Protein AF-A0A972V1N3-F1 (afdb_monomer)

Sequence (424 aa):
MKNNKLYKESIKITNYLSRLLSEEGLKDPLEGRVIKNGYGNSFYALACLLRYKKTKDSIWKIRALKALNAEINIIKNRAHINKDVFRWEFKNYALIQSYLLIKDELDKKTKSALSKTIISWSNLDSYQTNWLAMRALNYKLRYNVFKKILDSWRSGLDLKLTLRKQTKEGFFPDEFASNSFQYHAYILALLFQYYELTGDKKVRNAFLKGVEFIKYFISPDGNFNYYGRGKKQIFGYASSIFALAGAYEITNKIEYAFLAKRVFSYTRKFKGFPIVLGTDESKREGWYAYNNKSDYLGFAAVYYFYAGEILKDVITKEIKIEDYEKNYPSLGLSVRKKEKNFICSSKKGVVYSYPQIKEQEKADTSSLYIGPFYRLILYNMAKVSYRGVSLVYKLLFKPKDFILIWEYYKSKKGYYSKGRLKRN

Foldseek 3Di:
DVQLPLLVLLVVLLVVQLVQQDLLAGAFPVVRGDDLLFQLLLLSLLSLLLVCVVPVPCVSVVSSLSSLVNNLVSLVPCPPPDPLSRQQLSSLVSLLSSCVSCVVPDDPVSNVSSLCSNVPTDANPDLFLLSLLSLLLSLLSNCVVPVDVVSPVSSVVSVVSNLVQQDPQLFGARDQLFRFLLSLLSSLLSLLVVCVSPVDVSSVVSSLSSLSNQLVQQDPQQQRRCDGQQRQFVSSLLSNLLSLLSNCVVPVPLSSPVSSVRNVNNQVVAPDQDRHPPDDVVVVPSHDPSDTSSNSSSNSSNSSSNSSVSCVPPSVPPPDVVVVVVVVVVQQWDWDDDDQWTWIAHPLGDTATDGNPPDDPDDDPPPRDQDVVSVVVVVVSVVVSDPDDDDDPPPDDDPPFWDWDKDWDQDPVGIDIDIDTDTD

Structure (mmCIF, N/CA/C/O backbone):
data_AF-A0A972V1N3-F1
#
_entry.id   AF-A0A972V1N3-F1
#
loop_
_atom_site.group_PDB
_atom_site.id
_atom_site.type_symbol
_atom_site.label_atom_id
_atom_site.label_alt_id
_atom_site.label_comp_id
_atom_site.label_asym_id
_atom_site.label_entity_id
_atom_site.label_seq_id
_atom_site.pdbx_PDB_ins_code
_atom_site.Cartn_x
_atom_site.Cartn_y
_atom_site.Cartn_z
_atom_site.occupancy
_atom_site.B_iso_or_equiv
_atom_site.auth_seq_id
_atom_site.auth_comp_id
_atom_site.auth_asym_id
_atom_site.auth_atom_id
_atom_site.pdbx_PDB_model_num
ATOM 1 N N . MET A 1 1 ? 1.960 -22.677 7.140 1.00 49.53 1 MET A N 1
ATOM 2 C CA . MET A 1 1 ? 2.053 -21.191 7.209 1.00 49.53 1 MET A CA 1
ATOM 3 C C . MET A 1 1 ? 3.398 -20.625 7.684 1.00 49.53 1 MET A C 1
ATOM 5 O O . MET A 1 1 ? 3.694 -19.485 7.343 1.00 49.53 1 MET A O 1
ATOM 9 N N . LYS A 1 2 ? 4.242 -21.368 8.424 1.00 54.69 2 LYS A N 1
ATOM 10 C CA . LYS A 1 2 ? 5.517 -20.868 8.989 1.00 54.69 2 LYS A CA 1
ATOM 11 C C . LYS A 1 2 ? 6.550 -20.333 7.968 1.00 54.69 2 LYS A C 1
ATOM 13 O O . LYS A 1 2 ? 7.566 -19.813 8.411 1.00 54.69 2 LYS A O 1
ATOM 18 N N . ASN A 1 3 ? 6.314 -20.367 6.649 1.00 66.62 3 ASN A N 1
ATOM 19 C CA . ASN A 1 3 ? 7.341 -20.081 5.631 1.00 66.62 3 ASN A CA 1
ATOM 20 C C . ASN A 1 3 ? 7.102 -18.846 4.738 1.00 66.62 3 ASN A C 1
ATOM 22 O O . ASN A 1 3 ? 7.991 -18.504 3.961 1.00 66.62 3 ASN A O 1
ATOM 26 N N . ASN A 1 4 ? 5.987 -18.114 4.865 1.00 86.69 4 ASN A N 1
ATOM 27 C CA . ASN A 1 4 ? 5.781 -16.908 4.051 1.00 86.69 4 ASN A CA 1
ATOM 28 C C . ASN A 1 4 ? 6.652 -15.738 4.550 1.00 86.69 4 ASN A C 1
ATOM 30 O O . ASN A 1 4 ? 6.385 -15.137 5.593 1.00 86.69 4 ASN A O 1
ATOM 34 N N . LYS A 1 5 ? 7.719 -15.424 3.805 1.00 91.19 5 LYS A N 1
ATOM 35 C CA . LYS A 1 5 ? 8.702 -14.401 4.193 1.00 91.19 5 LYS A CA 1
ATOM 36 C C . LYS A 1 5 ? 8.134 -12.972 4.146 1.00 91.19 5 LYS A C 1
ATOM 38 O O . LYS A 1 5 ? 8.521 -12.179 4.998 1.00 91.19 5 LYS A O 1
ATOM 43 N N . LEU A 1 6 ? 7.218 -12.657 3.223 1.00 93.56 6 LEU A N 1
ATOM 44 C CA . LEU A 1 6 ? 6.565 -11.339 3.135 1.00 93.56 6 LEU A CA 1
ATOM 45 C C . LEU A 1 6 ? 5.693 -11.080 4.364 1.00 93.56 6 LEU A C 1
ATOM 47 O O . LEU A 1 6 ? 5.842 -10.062 5.039 1.00 93.56 6 LEU A O 1
ATOM 51 N N . TYR A 1 7 ? 4.862 -12.062 4.717 1.00 92.00 7 TYR A N 1
ATOM 52 C CA . TYR A 1 7 ? 4.011 -11.996 5.902 1.00 92.00 7 TYR A CA 1
ATOM 53 C C . TYR A 1 7 ? 4.826 -11.838 7.197 1.00 92.00 7 TYR A C 1
ATOM 55 O O . TYR A 1 7 ? 4.509 -11.006 8.046 1.00 92.00 7 TYR A O 1
ATOM 63 N N . LYS A 1 8 ? 5.934 -12.582 7.334 1.00 93.69 8 LYS A N 1
ATOM 64 C CA . LYS A 1 8 ? 6.860 -12.418 8.468 1.00 93.69 8 LYS A CA 1
ATOM 65 C C . LYS A 1 8 ? 7.429 -11.005 8.553 1.00 93.69 8 LYS A C 1
ATOM 67 O O . LYS A 1 8 ? 7.581 -10.484 9.653 1.00 93.69 8 LYS A O 1
ATOM 72 N N . GLU A 1 9 ? 7.764 -10.396 7.422 1.00 95.62 9 GLU A N 1
ATOM 73 C CA . GLU A 1 9 ? 8.327 -9.047 7.403 1.00 95.62 9 GLU A CA 1
ATOM 74 C C . GLU A 1 9 ? 7.279 -7.992 7.765 1.00 95.62 9 GLU A C 1
ATOM 76 O O . GLU A 1 9 ? 7.563 -7.122 8.584 1.00 95.62 9 GLU A O 1
ATOM 81 N N . SER A 1 10 ? 6.044 -8.141 7.272 1.00 97.06 10 SER A N 1
ATOM 82 C CA . SER A 1 10 ? 4.896 -7.350 7.733 1.00 97.06 10 SER A CA 1
ATOM 83 C C . SER A 1 10 ? 4.729 -7.432 9.257 1.00 97.06 10 SER A C 1
ATOM 85 O O . SER A 1 10 ? 4.667 -6.405 9.931 1.00 97.06 10 SER A O 1
ATOM 87 N N . ILE A 1 11 ? 4.765 -8.642 9.835 1.00 96.62 11 ILE A N 1
ATOM 88 C CA . ILE A 1 11 ? 4.694 -8.846 11.292 1.00 96.62 11 ILE A CA 1
ATOM 89 C C . ILE A 1 11 ? 5.823 -8.125 12.028 1.00 96.62 11 ILE A C 1
ATOM 91 O O . ILE A 1 11 ? 5.570 -7.488 13.052 1.00 96.62 11 ILE A O 1
ATOM 95 N N . LYS A 1 12 ? 7.065 -8.233 11.546 1.00 97.19 12 LYS A N 1
ATOM 96 C CA . LYS A 1 12 ? 8.207 -7.583 12.198 1.00 97.19 12 LYS A CA 1
ATOM 97 C C . LYS A 1 12 ? 8.063 -6.066 12.201 1.00 97.19 12 LYS A C 1
ATOM 99 O O . LYS A 1 12 ? 8.292 -5.458 13.243 1.00 97.19 12 LYS A O 1
ATOM 104 N N . ILE A 1 13 ? 7.656 -5.475 11.076 1.00 98.06 13 ILE A N 1
ATOM 105 C CA . ILE A 1 13 ? 7.4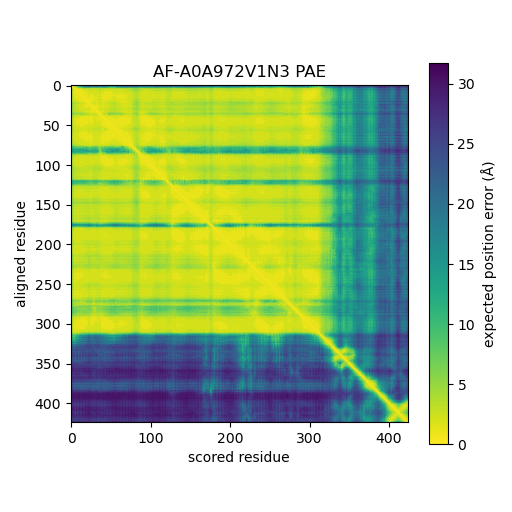30 -4.030 10.980 1.00 98.06 13 ILE A CA 1
ATOM 106 C C . ILE A 1 13 ? 6.303 -3.612 11.931 1.00 98.06 13 ILE A C 1
ATOM 108 O O . ILE A 1 13 ? 6.480 -2.691 12.722 1.00 98.06 13 ILE A O 1
ATOM 112 N N . THR A 1 14 ? 5.177 -4.328 11.936 1.00 98.19 14 THR A N 1
ATOM 113 C CA . THR A 1 14 ? 4.050 -4.032 12.836 1.00 98.19 14 THR A CA 1
ATOM 114 C C . THR A 1 14 ? 4.443 -4.166 14.313 1.00 98.19 14 THR A C 1
ATOM 116 O O . THR A 1 14 ? 4.075 -3.322 15.125 1.00 98.19 14 THR A O 1
ATOM 119 N N . ASN A 1 15 ? 5.239 -5.177 14.681 1.00 98.00 15 ASN A N 1
ATOM 120 C CA . ASN A 1 15 ? 5.782 -5.316 16.039 1.00 98.00 15 ASN A CA 1
ATOM 121 C C . ASN A 1 15 ? 6.704 -4.150 16.413 1.00 98.00 15 ASN A C 1
ATOM 123 O O . ASN A 1 15 ? 6.639 -3.663 17.538 1.00 98.00 15 ASN A O 1
ATOM 127 N N . TYR A 1 16 ? 7.563 -3.720 15.488 1.00 97.94 16 TYR A N 1
ATOM 128 C CA . TYR A 1 16 ? 8.446 -2.577 15.690 1.00 97.94 16 TYR A CA 1
ATOM 129 C C . TYR A 1 16 ? 7.638 -1.297 15.939 1.00 97.94 16 TYR A C 1
ATOM 131 O O . TYR A 1 16 ? 7.826 -0.652 16.967 1.00 97.94 16 TYR A O 1
ATOM 139 N N . LEU A 1 17 ? 6.670 -0.992 15.070 1.00 98.00 17 LEU A N 1
ATOM 140 C CA . LEU A 1 17 ? 5.790 0.172 15.219 1.00 98.00 17 LEU A CA 1
ATOM 141 C C . LEU A 1 17 ? 4.946 0.108 16.496 1.00 98.00 17 LEU A C 1
ATOM 143 O O . LEU A 1 17 ? 4.720 1.129 17.136 1.00 98.00 17 LEU A O 1
ATOM 147 N N . SER A 1 18 ? 4.544 -1.087 16.932 1.00 98.19 18 SER A N 1
ATOM 148 C CA . SER A 1 18 ? 3.794 -1.247 18.179 1.00 98.19 18 SER A CA 1
ATOM 149 C C . SER A 1 18 ? 4.551 -0.776 19.419 1.00 98.19 18 SER A C 1
ATOM 151 O O . SER A 1 18 ? 3.899 -0.431 20.401 1.00 98.19 18 SER A O 1
ATOM 153 N N . ARG A 1 19 ? 5.889 -0.763 19.400 1.00 97.81 19 ARG A N 1
ATOM 154 C CA . ARG A 1 19 ? 6.706 -0.230 20.506 1.00 97.81 19 ARG A CA 1
ATOM 155 C C . ARG A 1 19 ? 6.730 1.300 20.534 1.00 97.81 19 ARG A C 1
ATOM 157 O O . ARG A 1 19 ? 7.146 1.877 21.527 1.00 97.81 19 ARG A O 1
ATOM 164 N N . LEU A 1 20 ? 6.295 1.941 19.449 1.00 97.75 20 LEU A N 1
ATOM 165 C CA . LEU A 1 20 ? 6.279 3.394 19.270 1.00 97.75 20 LEU A CA 1
ATOM 166 C C . LEU A 1 20 ? 4.878 3.999 19.464 1.00 97.75 20 LEU A C 1
ATOM 168 O O . LEU A 1 20 ? 4.706 5.210 19.335 1.00 97.75 20 LEU A O 1
ATOM 172 N N . LEU A 1 21 ? 3.867 3.168 19.733 1.00 98.19 21 LEU A N 1
ATOM 173 C CA . LEU A 1 21 ? 2.488 3.600 19.935 1.00 98.19 21 LEU A CA 1
ATOM 174 C C . LEU A 1 21 ? 2.294 4.164 21.352 1.00 98.19 21 LEU A C 1
ATOM 176 O O . LEU A 1 21 ? 2.342 3.416 22.328 1.00 98.19 21 LEU A O 1
ATOM 180 N N . SER A 1 22 ? 2.001 5.459 21.460 1.00 96.62 22 SER A N 1
ATOM 181 C CA . SER A 1 22 ? 1.569 6.127 22.696 1.00 96.62 22 SER A CA 1
ATOM 182 C C . SER A 1 22 ? 0.066 6.442 22.666 1.00 96.62 22 SER A C 1
ATOM 184 O O . SER A 1 22 ? -0.629 6.092 21.710 1.00 96.62 22 SER A O 1
ATOM 186 N N . GLU A 1 23 ? -0.457 7.090 23.714 1.00 93.81 23 GLU A N 1
ATOM 187 C CA . GLU A 1 23 ? -1.840 7.609 23.736 1.00 93.81 23 GLU A CA 1
ATOM 188 C C . GLU A 1 23 ? -2.097 8.667 22.654 1.00 93.81 23 GLU A C 1
ATOM 190 O O . GLU A 1 23 ? -3.181 8.729 22.079 1.00 93.81 23 GLU A O 1
ATOM 195 N N . GLU A 1 24 ? -1.083 9.469 22.326 1.00 94.94 24 GLU A N 1
ATOM 196 C CA . GLU A 1 24 ? -1.170 10.501 21.285 1.00 94.94 24 GLU A CA 1
ATOM 197 C C . GLU A 1 24 ? -1.120 9.924 19.862 1.00 94.94 24 GLU A C 1
ATOM 199 O O . GLU A 1 24 ? -1.425 10.623 18.894 1.00 94.94 24 GLU A O 1
ATOM 204 N N . GLY A 1 25 ? -0.713 8.660 19.724 1.00 96.50 25 GLY A N 1
ATOM 205 C CA . GLY A 1 25 ? -0.531 7.968 18.455 1.00 96.50 25 GLY A CA 1
ATOM 206 C C . GLY A 1 25 ? 0.873 7.395 18.279 1.00 96.50 25 GLY A C 1
ATOM 207 O O . GLY A 1 25 ? 1.648 7.220 19.215 1.00 96.50 25 GLY A O 1
ATOM 208 N N . LEU A 1 26 ? 1.193 7.046 17.042 1.00 97.19 26 LEU A N 1
ATOM 209 C CA . LEU A 1 26 ? 2.451 6.451 16.634 1.00 97.19 26 LEU A CA 1
ATOM 210 C C . LEU A 1 26 ? 3.532 7.532 16.550 1.00 97.19 26 LEU A C 1
ATOM 212 O O . LEU A 1 26 ? 3.475 8.408 15.682 1.00 97.19 26 LEU A O 1
ATOM 216 N N . LYS A 1 27 ? 4.523 7.466 17.443 1.00 97.81 27 LYS A N 1
ATOM 217 C CA . LYS A 1 27 ? 5.702 8.332 17.375 1.00 97.81 27 LYS A CA 1
ATOM 218 C C . LYS A 1 27 ? 6.584 7.911 16.208 1.00 97.81 27 LYS A C 1
ATOM 220 O O . LYS A 1 27 ? 6.843 6.723 16.003 1.00 97.81 27 LYS A O 1
ATOM 225 N N . ASP A 1 28 ? 7.068 8.885 15.452 1.00 96.56 28 ASP A N 1
ATOM 226 C CA . ASP A 1 28 ? 8.096 8.619 14.463 1.00 96.56 28 ASP A CA 1
ATOM 227 C C . ASP A 1 28 ? 9.447 8.417 15.165 1.00 96.56 28 ASP A C 1
ATOM 229 O O . ASP A 1 28 ? 9.829 9.242 15.998 1.00 96.56 28 ASP A O 1
ATOM 233 N N . PRO A 1 29 ? 10.175 7.328 14.866 1.00 93.50 29 PRO A N 1
ATOM 234 C CA . PRO A 1 29 ? 11.404 6.996 15.578 1.00 93.50 29 PRO A CA 1
ATOM 235 C C . PRO A 1 29 ? 12.557 7.970 15.309 1.00 93.50 29 PRO A C 1
ATOM 237 O O . PRO A 1 29 ? 13.495 7.988 16.098 1.00 93.50 29 PRO A O 1
ATOM 240 N N . LEU A 1 30 ? 12.521 8.750 14.222 1.00 91.94 30 LEU A N 1
ATOM 241 C CA . LEU A 1 30 ? 13.560 9.744 13.930 1.00 91.94 30 LEU A CA 1
ATOM 242 C C . LEU A 1 30 ? 13.173 11.151 14.380 1.00 91.94 30 LEU A C 1
ATOM 244 O O . LEU A 1 30 ? 14.047 11.978 14.612 1.00 91.94 30 LEU A O 1
ATOM 248 N N . GLU A 1 31 ? 11.877 11.434 14.488 1.00 93.25 31 GLU A N 1
ATOM 249 C CA . GLU A 1 31 ? 11.381 12.746 14.921 1.00 93.25 31 GLU A CA 1
ATOM 250 C C . GLU A 1 31 ? 11.069 12.793 16.424 1.00 93.25 31 GLU A C 1
ATOM 252 O O . GLU A 1 31 ? 10.834 13.868 16.967 1.00 93.25 31 GLU A O 1
ATOM 257 N N . GLY A 1 32 ? 10.980 11.640 17.099 1.00 95.62 32 GLY A N 1
ATOM 258 C CA . GLY A 1 32 ? 10.673 11.542 18.533 1.00 95.62 32 GLY A CA 1
ATOM 259 C C . GLY A 1 32 ? 9.242 11.944 18.920 1.00 95.62 32 GLY A C 1
ATOM 260 O O . GLY A 1 32 ? 8.890 11.938 20.100 1.00 95.62 32 GLY A O 1
ATOM 261 N N . ARG A 1 33 ? 8.389 12.270 17.942 1.00 96.12 33 ARG A N 1
ATOM 262 C CA . ARG A 1 33 ? 7.039 12.824 18.133 1.00 96.12 33 ARG A CA 1
ATOM 263 C C . ARG A 1 33 ? 6.027 12.203 17.176 1.00 96.12 33 ARG A C 1
ATOM 265 O O . ARG A 1 33 ? 6.392 11.586 16.177 1.00 96.12 33 ARG A O 1
ATOM 272 N N . VAL A 1 34 ? 4.741 12.394 17.461 1.00 95.31 34 VAL A N 1
ATOM 273 C CA . VAL A 1 34 ? 3.656 11.981 16.558 1.00 95.31 34 VAL A CA 1
ATOM 274 C C . VAL A 1 34 ? 3.554 12.952 15.382 1.00 95.31 34 VAL A C 1
ATOM 276 O O . VAL A 1 34 ? 3.416 14.165 15.563 1.00 95.31 34 VAL A O 1
ATOM 279 N N . ILE A 1 35 ? 3.574 12.420 14.160 1.00 92.56 35 ILE A N 1
ATOM 280 C CA . ILE A 1 35 ? 3.469 13.219 12.935 1.00 92.56 35 ILE A CA 1
ATOM 281 C C . ILE A 1 35 ? 2.001 13.392 12.547 1.00 92.56 35 ILE A C 1
ATOM 283 O O . ILE A 1 35 ? 1.410 12.577 11.843 1.00 92.56 35 ILE A O 1
ATOM 287 N N . LYS A 1 36 ? 1.392 14.481 13.030 1.00 90.44 36 LYS A N 1
ATOM 288 C CA . LYS A 1 36 ? -0.056 14.745 12.916 1.00 90.44 36 LYS A CA 1
ATOM 289 C C . LYS A 1 36 ? -0.557 14.820 11.459 1.00 90.44 36 LYS A C 1
ATOM 291 O O . LYS A 1 36 ? -1.666 14.389 11.147 1.00 90.44 36 LYS A O 1
ATOM 296 N N . ASN A 1 37 ? 0.255 15.327 10.536 1.00 86.69 37 ASN A N 1
ATOM 297 C CA . ASN A 1 37 ? -0.071 15.415 9.106 1.00 86.69 37 ASN A CA 1
ATOM 298 C C . ASN A 1 37 ? 0.286 14.150 8.293 1.00 86.69 37 ASN A C 1
ATOM 300 O O . ASN A 1 37 ? -0.115 14.055 7.129 1.00 86.69 37 ASN A O 1
ATOM 304 N N . GLY A 1 38 ? 1.000 13.191 8.892 1.00 92.88 38 GLY A N 1
ATOM 305 C CA . GLY A 1 38 ? 1.392 11.916 8.283 1.00 92.88 38 GLY A CA 1
ATOM 306 C C . GLY A 1 38 ? 0.267 10.881 8.288 1.00 92.88 38 GLY A C 1
ATOM 307 O O . GLY A 1 38 ? -0.823 11.131 8.787 1.00 92.88 38 GLY A O 1
ATOM 308 N N . TYR A 1 39 ? 0.500 9.698 7.737 1.00 96.12 39 TYR A N 1
ATOM 309 C CA . TYR A 1 39 ? -0.491 8.613 7.634 1.00 96.12 39 TYR A CA 1
ATOM 310 C C . TYR A 1 39 ? -0.112 7.355 8.434 1.00 96.12 39 TYR A C 1
ATOM 312 O O . TYR A 1 39 ? -0.818 6.345 8.370 1.00 96.12 39 TYR A 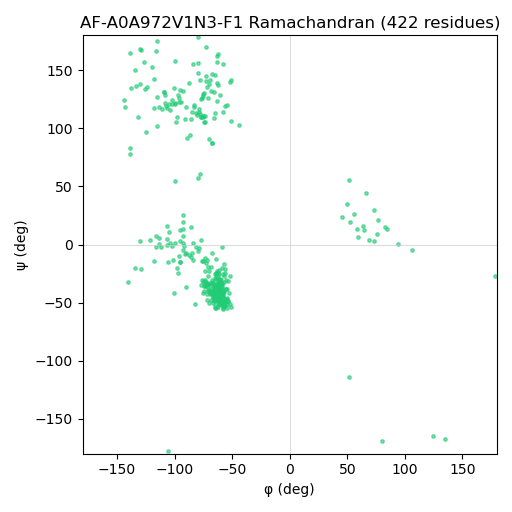O 1
ATOM 320 N N . GLY A 1 40 ? 0.955 7.420 9.232 1.00 96.94 40 GLY A N 1
ATOM 321 C CA . GLY A 1 40 ? 1.513 6.316 10.006 1.00 96.94 40 GLY A CA 1
ATOM 322 C C . GLY A 1 40 ? 0.503 5.664 10.942 1.00 96.94 40 GLY A C 1
ATOM 323 O O . GLY A 1 40 ? 0.362 4.446 10.901 1.00 96.94 40 GLY A O 1
ATOM 324 N N . ASN A 1 41 ? -0.270 6.446 11.706 1.00 97.81 41 ASN A N 1
ATOM 325 C CA . ASN A 1 41 ? -1.335 5.919 12.575 1.00 97.81 41 ASN A CA 1
ATOM 326 C C . ASN A 1 41 ? -2.351 5.076 11.799 1.00 97.81 41 ASN A C 1
ATOM 328 O O . ASN A 1 41 ? -2.634 3.940 12.175 1.00 97.81 41 ASN A O 1
ATOM 332 N N . SER A 1 42 ? -2.885 5.627 10.706 1.00 98.06 42 SER A N 1
ATOM 333 C CA . SER A 1 42 ? -3.931 4.977 9.912 1.00 98.06 42 SER A CA 1
ATOM 334 C C . SER A 1 42 ? -3.452 3.665 9.280 1.00 98.06 42 SER A C 1
ATOM 336 O O . SER A 1 42 ? -4.139 2.647 9.363 1.00 98.06 42 SER A O 1
ATOM 338 N N . PHE A 1 43 ? -2.240 3.644 8.720 1.00 98.62 43 PHE A N 1
ATOM 339 C CA . PHE A 1 43 ? -1.666 2.437 8.128 1.00 98.62 43 PHE A CA 1
ATOM 340 C C . PHE A 1 43 ? -1.211 1.420 9.177 1.00 98.62 43 PHE A C 1
ATOM 342 O O . PHE A 1 43 ? -1.381 0.220 8.970 1.00 98.62 43 PHE A O 1
ATOM 349 N N . TYR A 1 44 ? -0.681 1.868 10.316 1.00 98.69 44 TYR A N 1
ATOM 350 C CA . TYR A 1 44 ? -0.364 0.983 11.435 1.00 98.69 44 TYR A CA 1
ATOM 351 C C . TYR A 1 44 ? -1.627 0.319 12.000 1.00 98.69 44 TYR A C 1
ATOM 353 O O . TYR A 1 44 ? -1.623 -0.891 12.237 1.00 98.69 44 TYR A O 1
ATOM 361 N N . ALA A 1 45 ? -2.724 1.071 12.144 1.00 98.75 45 ALA A N 1
ATOM 362 C CA . ALA A 1 45 ? -4.014 0.515 12.530 1.00 98.75 45 ALA A CA 1
ATOM 363 C C . ALA A 1 45 ? -4.473 -0.564 11.544 1.00 98.75 45 ALA A C 1
ATOM 365 O O . ALA A 1 45 ? -4.797 -1.674 11.965 1.00 98.75 45 ALA A O 1
ATOM 366 N N . LEU A 1 46 ? -4.423 -0.280 10.238 1.00 98.81 46 LEU A N 1
ATOM 367 C CA . LEU A 1 46 ? -4.769 -1.257 9.208 1.00 98.81 46 LEU A CA 1
ATOM 368 C C . LEU A 1 46 ? -3.887 -2.513 9.292 1.00 98.81 46 LEU A C 1
ATOM 370 O O . LEU A 1 46 ? -4.410 -3.625 9.281 1.00 98.81 46 LEU A O 1
ATOM 374 N N . ALA A 1 47 ? -2.569 -2.364 9.449 1.00 98.75 47 ALA A N 1
ATOM 375 C CA . ALA A 1 47 ? -1.652 -3.495 9.603 1.00 98.75 47 ALA A CA 1
ATOM 376 C C . ALA A 1 47 ? -1.986 -4.355 10.838 1.00 98.75 47 ALA A C 1
ATOM 378 O O . ALA A 1 47 ? -1.974 -5.588 10.768 1.00 98.75 47 ALA A O 1
ATOM 379 N N . CYS A 1 48 ? -2.341 -3.719 11.958 1.00 98.81 48 CYS A N 1
ATOM 380 C CA . CYS A 1 48 ? -2.812 -4.411 13.155 1.00 98.81 48 CYS A CA 1
ATOM 381 C C . CYS A 1 48 ? -4.121 -5.167 12.900 1.00 98.81 48 CYS A C 1
ATOM 383 O O . CYS A 1 48 ? -4.237 -6.325 13.291 1.00 98.81 48 CYS A O 1
ATOM 385 N N . LEU A 1 49 ? -5.089 -4.562 12.207 1.00 98.81 49 LEU A N 1
ATOM 386 C CA . LEU A 1 49 ? -6.369 -5.211 11.910 1.00 98.81 49 LEU A CA 1
ATOM 387 C C . LEU A 1 49 ? -6.236 -6.386 10.948 1.00 98.81 49 LEU A C 1
ATOM 389 O O . LEU A 1 49 ? -6.878 -7.413 11.159 1.00 98.81 49 LEU A O 1
ATOM 393 N N . LEU A 1 50 ? -5.376 -6.278 9.938 1.00 98.56 50 LEU A N 1
ATOM 394 C CA . LEU A 1 50 ? -5.062 -7.393 9.046 1.00 98.56 50 LEU A CA 1
ATOM 395 C C . LEU A 1 50 ? -4.493 -8.576 9.838 1.00 98.56 50 LEU A C 1
ATOM 397 O O . LEU A 1 50 ? -4.944 -9.715 9.688 1.00 98.56 50 LEU A O 1
ATOM 401 N N . ARG A 1 51 ? -3.569 -8.303 10.767 1.00 97.62 51 ARG A N 1
ATOM 402 C CA . ARG A 1 51 ? -3.038 -9.327 11.671 1.00 97.62 51 ARG A CA 1
ATOM 403 C C . ARG A 1 51 ? -4.110 -9.896 12.595 1.00 97.62 51 ARG A C 1
ATOM 405 O O . ARG A 1 51 ? -4.213 -11.114 12.689 1.00 97.62 51 ARG A O 1
ATOM 412 N N . TYR A 1 52 ? -4.930 -9.050 13.216 1.00 98.25 52 TYR A N 1
ATOM 413 C CA . TYR A 1 52 ? -6.053 -9.481 14.050 1.00 98.25 52 TYR A CA 1
ATOM 414 C C . TYR A 1 52 ? -6.989 -10.421 13.285 1.00 98.25 52 TYR A C 1
ATOM 416 O O . TYR A 1 52 ? -7.330 -11.489 13.780 1.00 98.25 52 TYR A O 1
ATOM 424 N N . LYS A 1 53 ? -7.370 -10.081 12.050 1.00 97.69 53 LYS A N 1
ATOM 425 C CA . LYS A 1 53 ? -8.243 -10.943 11.245 1.00 97.69 53 LYS A CA 1
ATOM 426 C C . LYS A 1 53 ? -7.613 -12.293 10.941 1.00 97.69 53 LYS A C 1
ATOM 428 O O . LYS A 1 53 ? -8.334 -13.290 10.937 1.00 97.69 53 LYS A O 1
ATOM 433 N N . LYS A 1 54 ? -6.293 -12.326 10.746 1.00 95.31 54 LYS A N 1
ATOM 434 C CA . LYS A 1 54 ? -5.541 -13.550 10.468 1.00 95.31 54 LYS A CA 1
ATOM 435 C C . LYS A 1 54 ? -5.336 -14.434 11.698 1.00 95.31 54 LYS A C 1
ATOM 437 O O . LYS A 1 54 ? -5.426 -15.649 11.573 1.00 95.31 54 LYS A O 1
ATOM 442 N N . THR A 1 55 ? -5.020 -13.855 12.856 1.00 96.50 55 THR A N 1
ATOM 443 C CA . THR A 1 55 ? -4.612 -14.612 14.055 1.00 96.50 55 THR A CA 1
ATOM 444 C C . THR A 1 55 ? -5.683 -14.689 15.135 1.00 96.50 55 THR A C 1
ATOM 446 O O . THR A 1 55 ? -5.538 -15.483 16.055 1.00 96.50 55 THR A O 1
ATOM 449 N N . LYS A 1 56 ? -6.717 -13.844 15.056 1.00 96.94 56 LYS A N 1
ATOM 450 C CA . LYS A 1 56 ? -7.752 -13.627 16.084 1.00 96.94 56 LYS A CA 1
ATOM 451 C C . LYS A 1 56 ? -7.219 -13.175 17.450 1.00 96.94 56 LYS A C 1
ATOM 453 O O . LYS A 1 56 ? -7.967 -13.124 18.417 1.00 96.94 56 LYS A O 1
ATOM 458 N N . ASP A 1 57 ? -5.957 -12.756 17.509 1.00 97.62 57 ASP A N 1
ATOM 459 C CA . ASP A 1 57 ? -5.303 -12.255 18.719 1.00 97.62 57 ASP A CA 1
ATOM 460 C C . ASP A 1 57 ? -5.753 -10.813 19.013 1.00 97.62 57 ASP A C 1
ATOM 462 O O . ASP A 1 57 ? -5.427 -9.867 18.280 1.00 97.62 57 ASP A O 1
ATOM 466 N N . SER A 1 58 ? -6.535 -10.661 20.083 1.00 98.00 58 SER A N 1
ATOM 467 C CA . SER A 1 58 ? -7.218 -9.423 20.465 1.00 98.00 58 SER A CA 1
ATOM 468 C C . SER A 1 58 ? -6.264 -8.267 20.767 1.00 98.00 58 SER A C 1
ATOM 470 O O . SER A 1 58 ? -6.664 -7.112 20.594 1.00 98.00 58 SER A O 1
ATOM 472 N N . ILE A 1 59 ? -4.992 -8.530 21.106 1.00 98.12 59 ILE A N 1
ATOM 473 C CA . ILE A 1 59 ? -4.013 -7.459 21.351 1.00 98.12 59 ILE A CA 1
ATOM 474 C C . ILE A 1 59 ? -3.840 -6.562 20.121 1.00 98.12 59 ILE A C 1
ATOM 476 O O . ILE A 1 59 ? -3.646 -5.351 20.242 1.00 98.12 59 ILE A O 1
ATOM 480 N N . TRP A 1 60 ? -3.964 -7.131 18.917 1.00 98.44 60 TRP A N 1
ATOM 481 C CA . TRP A 1 60 ? -3.854 -6.380 17.668 1.00 98.44 60 TRP A CA 1
ATOM 482 C C . TRP A 1 60 ? -5.085 -5.527 17.406 1.00 98.44 60 TRP A C 1
ATOM 484 O O . TRP A 1 60 ? -4.946 -4.398 16.941 1.00 98.44 60 TRP A O 1
ATOM 494 N N . LYS A 1 61 ? -6.277 -6.010 17.771 1.00 98.38 61 LYS A N 1
ATOM 495 C CA . LYS A 1 61 ? -7.496 -5.197 17.722 1.00 98.38 61 LYS A CA 1
ATOM 496 C C . LYS A 1 61 ? -7.390 -4.010 18.681 1.00 98.38 61 LYS A C 1
ATOM 498 O O . LYS A 1 61 ? -7.638 -2.884 18.264 1.00 98.38 61 LYS A O 1
ATOM 503 N N . ILE A 1 62 ? -6.944 -4.233 19.919 1.00 98.19 62 ILE A N 1
ATOM 504 C CA . ILE A 1 62 ? -6.762 -3.170 20.924 1.00 98.19 62 ILE A CA 1
ATOM 505 C C . ILE A 1 62 ? -5.785 -2.100 20.414 1.00 98.19 62 ILE A C 1
ATOM 507 O O . ILE A 1 62 ? -6.098 -0.909 20.417 1.00 98.19 62 ILE A O 1
ATOM 511 N N . ARG A 1 63 ? -4.623 -2.518 19.897 1.00 98.50 63 ARG A N 1
ATOM 512 C CA . ARG A 1 63 ? -3.619 -1.607 19.321 1.00 98.50 63 ARG A CA 1
ATOM 513 C C . ARG A 1 63 ? -4.143 -0.834 18.115 1.00 98.50 63 ARG A C 1
ATOM 515 O O . ARG A 1 63 ? -3.865 0.358 17.996 1.00 98.50 63 ARG A O 1
ATOM 522 N N . ALA A 1 64 ? -4.910 -1.489 17.246 1.00 98.56 64 ALA A N 1
ATOM 523 C CA . ALA A 1 64 ? -5.539 -0.826 16.114 1.00 98.56 64 ALA A CA 1
ATOM 524 C C . ALA A 1 64 ? -6.535 0.246 16.562 1.00 98.56 64 ALA A C 1
ATOM 526 O O . ALA A 1 64 ? -6.473 1.367 16.069 1.00 98.56 64 ALA A O 1
ATOM 527 N N . LEU A 1 65 ? -7.421 -0.070 17.513 1.00 98.25 65 LEU A N 1
ATOM 528 C CA . LEU A 1 65 ? -8.413 0.878 18.026 1.00 98.25 65 LEU A CA 1
ATOM 529 C C . LEU A 1 65 ? -7.748 2.088 18.684 1.00 98.25 65 LEU A C 1
ATOM 531 O O . LEU A 1 65 ? -8.171 3.217 18.448 1.00 98.25 65 LEU A O 1
ATOM 535 N N . LYS A 1 66 ? -6.659 1.873 19.430 1.00 98.12 66 LYS A N 1
ATOM 536 C CA . LYS A 1 66 ? -5.850 2.960 19.993 1.00 98.12 66 LYS A CA 1
ATOM 537 C C . LYS A 1 66 ? -5.304 3.892 18.904 1.00 98.12 66 LYS A C 1
ATOM 539 O O . LYS A 1 66 ? -5.504 5.101 18.974 1.00 98.12 66 LYS A O 1
ATOM 544 N N . ALA A 1 67 ? -4.690 3.336 17.858 1.00 98.31 67 ALA A N 1
ATOM 545 C CA . ALA A 1 67 ? -4.170 4.121 16.737 1.00 98.31 67 ALA A CA 1
ATOM 546 C C . ALA A 1 67 ? -5.277 4.831 15.927 1.00 98.31 67 ALA A C 1
ATOM 548 O O . ALA A 1 67 ? -5.097 5.978 15.518 1.00 98.31 67 ALA A O 1
ATOM 549 N N . LEU A 1 68 ? -6.437 4.191 15.730 1.00 97.81 68 LEU A N 1
ATOM 550 C CA . LEU A 1 68 ? -7.603 4.805 15.081 1.00 97.81 68 LEU A CA 1
ATOM 551 C C . LEU A 1 68 ? -8.158 5.973 15.897 1.00 97.81 68 LEU A C 1
ATOM 553 O O . LEU A 1 68 ? -8.477 7.012 15.325 1.00 97.81 68 LEU A O 1
ATOM 557 N N . ASN A 1 69 ? -8.249 5.832 17.219 1.00 96.88 69 ASN A N 1
ATOM 558 C CA . ASN A 1 69 ? -8.714 6.902 18.098 1.00 96.88 69 ASN A CA 1
ATOM 559 C C . ASN A 1 69 ? -7.766 8.107 18.065 1.00 96.88 69 ASN A C 1
ATOM 561 O O . ASN A 1 69 ? -8.232 9.239 17.925 1.00 96.88 69 ASN A O 1
ATOM 565 N N . ALA A 1 70 ? -6.451 7.869 18.106 1.00 96.50 70 ALA A N 1
ATOM 566 C CA . ALA A 1 70 ? -5.452 8.922 17.931 1.00 96.50 70 ALA A CA 1
ATOM 567 C C . ALA A 1 70 ? -5.617 9.644 16.581 1.00 96.50 70 ALA A C 1
ATOM 569 O O . ALA A 1 70 ? -5.671 10.873 16.529 1.00 96.50 70 ALA A O 1
ATOM 570 N N . GLU A 1 71 ? -5.787 8.894 15.489 1.00 95.94 71 GLU A N 1
ATOM 571 C CA . GLU A 1 71 ? -5.985 9.452 14.148 1.00 95.94 71 GLU A CA 1
ATOM 572 C C . GLU A 1 71 ? -7.283 10.272 14.034 1.00 95.94 71 GLU A C 1
ATOM 574 O O . GLU A 1 71 ? -7.279 11.374 13.484 1.00 95.94 71 GLU A O 1
ATOM 579 N N . ILE A 1 72 ? -8.390 9.788 14.608 1.00 94.69 72 ILE A N 1
ATOM 580 C CA . ILE A 1 72 ? -9.662 10.523 14.667 1.00 94.69 72 ILE A CA 1
ATOM 581 C C . ILE A 1 72 ? -9.488 11.837 15.436 1.00 94.69 72 ILE A C 1
ATOM 583 O O . ILE A 1 72 ? -9.989 12.873 14.995 1.00 94.69 72 ILE A O 1
ATOM 587 N N . ASN A 1 73 ? -8.776 11.819 16.564 1.00 94.25 73 ASN A N 1
ATOM 588 C CA . ASN A 1 73 ? -8.518 13.018 17.361 1.00 94.25 73 ASN A CA 1
ATOM 589 C C . ASN A 1 73 ? -7.649 14.029 16.603 1.00 94.25 73 ASN A C 1
ATOM 591 O O . ASN A 1 73 ? -7.958 15.221 16.600 1.00 94.25 73 ASN A O 1
ATOM 595 N N . ILE A 1 74 ? -6.615 13.566 15.898 1.00 92.62 74 ILE A N 1
ATOM 596 C CA . ILE A 1 74 ? -5.794 14.408 15.019 1.00 92.62 74 ILE A CA 1
ATOM 597 C C . ILE A 1 74 ? -6.656 15.058 13.929 1.00 92.62 74 ILE A C 1
ATOM 599 O O . ILE A 1 74 ? -6.561 16.264 13.708 1.00 92.62 74 ILE A O 1
ATOM 603 N N . ILE A 1 75 ? -7.524 14.284 13.271 1.00 91.56 75 ILE A N 1
ATOM 604 C CA . ILE A 1 75 ? -8.396 14.795 12.209 1.00 91.56 75 ILE A CA 1
ATOM 605 C C . ILE A 1 75 ? -9.415 15.800 12.760 1.00 91.56 75 ILE A C 1
ATOM 607 O O . ILE A 1 75 ? -9.689 16.801 12.100 1.00 91.56 75 ILE A O 1
ATOM 611 N N . LYS A 1 76 ? -9.980 15.580 13.950 1.00 90.44 76 LYS A N 1
ATOM 612 C CA . LYS A 1 76 ? -10.903 16.541 14.579 1.00 90.44 76 LYS A CA 1
ATOM 613 C C . LYS A 1 76 ? -10.221 17.876 14.877 1.00 90.44 76 LYS A C 1
ATOM 615 O O . LYS A 1 76 ? -10.782 18.919 14.571 1.00 90.44 76 LYS A O 1
ATOM 620 N N . ASN A 1 77 ? -8.988 17.835 15.370 1.00 88.88 77 ASN A N 1
ATOM 621 C CA . ASN A 1 77 ? -8.229 19.017 15.783 1.00 88.88 77 ASN A CA 1
ATOM 622 C C . ASN A 1 77 ? -7.329 19.580 14.668 1.00 88.88 77 ASN A C 1
ATOM 624 O O . ASN A 1 77 ? -6.313 20.223 14.926 1.00 88.88 77 ASN A O 1
ATOM 628 N N . ARG A 1 78 ? -7.681 19.326 13.403 1.00 84.75 78 ARG A N 1
ATOM 629 C CA . ARG A 1 78 ? -6.842 19.660 12.242 1.00 84.75 78 ARG A CA 1
ATOM 630 C C . ARG A 1 78 ? -6.879 21.125 11.814 1.00 84.75 78 ARG A C 1
ATOM 632 O O . ARG A 1 78 ? -6.194 21.456 10.855 1.00 84.75 78 ARG A O 1
ATOM 639 N N . ALA A 1 79 ? -7.690 21.975 12.447 1.00 81.06 79 ALA A N 1
ATOM 640 C CA . ALA A 1 79 ? -7.907 23.360 12.010 1.00 81.06 79 ALA A CA 1
ATOM 641 C C . ALA A 1 79 ? -6.595 24.152 11.853 1.00 81.06 79 ALA A C 1
ATOM 643 O O . ALA A 1 79 ? -6.484 24.985 10.961 1.00 81.06 79 ALA A O 1
ATOM 644 N N . HIS A 1 80 ? -5.583 23.825 12.660 1.00 75.00 80 HIS A N 1
ATOM 645 C CA . HIS A 1 80 ? -4.263 24.460 12.639 1.00 75.00 80 HIS A CA 1
ATOM 646 C C . HIS A 1 80 ? -3.236 23.752 11.739 1.00 75.00 80 HIS A C 1
ATOM 648 O O . HIS A 1 80 ? -2.076 24.155 11.694 1.00 75.00 80 HIS A O 1
ATOM 654 N N . ILE A 1 81 ? -3.612 22.669 11.053 1.00 76.19 81 ILE A N 1
ATOM 655 C CA . ILE A 1 81 ? -2.697 21.910 10.199 1.00 76.19 81 ILE A CA 1
ATOM 656 C C . ILE A 1 81 ? -2.860 22.381 8.757 1.00 76.19 81 ILE A C 1
ATOM 658 O O . ILE A 1 81 ? -3.963 22.352 8.211 1.00 76.19 81 ILE A O 1
ATOM 662 N N . ASN A 1 82 ? -1.747 22.764 8.125 1.00 73.44 82 ASN A N 1
ATOM 663 C CA . ASN A 1 82 ? -1.734 23.135 6.714 1.00 73.44 82 ASN A CA 1
ATOM 664 C C . ASN A 1 82 ? -2.341 22.002 5.863 1.00 73.44 82 ASN A C 1
ATOM 666 O O . ASN A 1 82 ? -1.842 20.869 5.860 1.00 73.44 82 ASN A O 1
ATOM 670 N N . LYS A 1 83 ? -3.421 22.331 5.143 1.00 67.88 83 LYS A N 1
ATOM 671 C CA . LYS A 1 83 ? -4.171 21.393 4.304 1.00 67.88 83 LYS A CA 1
ATOM 672 C C . LYS A 1 83 ? -3.291 20.755 3.230 1.00 67.88 83 LYS A C 1
ATOM 674 O O . LYS A 1 83 ? -3.436 19.557 3.022 1.00 67.88 83 LYS A O 1
ATOM 679 N N . ASP A 1 84 ? -2.332 21.486 2.662 1.00 63.12 84 ASP A N 1
ATOM 680 C CA . ASP A 1 84 ? -1.471 21.034 1.553 1.00 63.12 84 ASP A CA 1
ATOM 681 C C . ASP A 1 84 ? -0.452 19.964 1.970 1.00 63.12 84 ASP A C 1
ATOM 683 O O . ASP A 1 84 ? 0.086 19.203 1.155 1.00 63.12 84 ASP A O 1
ATOM 687 N N . VAL A 1 85 ? -0.190 19.873 3.274 1.00 72.50 85 VAL A N 1
ATOM 688 C CA . VAL A 1 85 ? 0.717 18.877 3.852 1.00 72.50 85 VAL A CA 1
ATOM 689 C C . VAL A 1 85 ? -0.061 17.720 4.480 1.00 72.50 85 VAL A C 1
ATOM 691 O O . VAL A 1 85 ? 0.516 16.671 4.765 1.00 72.50 85 VAL A O 1
ATOM 694 N N . PHE A 1 86 ? -1.372 17.870 4.673 1.00 75.44 86 PHE A N 1
ATOM 695 C CA . PHE A 1 86 ? -2.209 16.832 5.254 1.00 75.44 86 PHE A CA 1
ATOM 696 C C . PHE A 1 86 ? -2.496 15.751 4.212 1.00 75.44 86 PHE A C 1
ATOM 698 O O . PHE A 1 86 ? -3.222 15.961 3.243 1.00 75.44 86 PHE A O 1
ATOM 705 N N . ARG A 1 87 ? -1.901 14.569 4.401 1.00 85.31 87 ARG A N 1
ATOM 706 C CA . ARG A 1 87 ? -1.927 13.451 3.442 1.00 85.31 87 ARG A CA 1
ATOM 707 C C . ARG A 1 87 ? -3.257 12.694 3.475 1.00 85.31 87 ARG A C 1
ATOM 709 O O . ARG A 1 87 ? -3.300 11.504 3.793 1.00 85.31 87 ARG A O 1
ATOM 716 N N . TRP A 1 88 ? -4.339 13.404 3.168 1.00 88.81 88 TRP A N 1
ATOM 717 C CA . TRP A 1 88 ? -5.712 12.925 3.263 1.00 88.81 88 TRP A CA 1
ATOM 718 C C . TRP A 1 88 ? -5.918 11.594 2.574 1.00 88.81 88 TRP A C 1
ATOM 720 O O . TRP A 1 88 ? -6.368 10.653 3.208 1.00 88.81 88 TRP A O 1
ATOM 730 N N . GLU A 1 89 ? -5.547 11.480 1.308 1.00 92.88 89 GLU A N 1
ATOM 731 C CA . GLU A 1 89 ? -5.849 10.307 0.504 1.00 92.88 89 GLU A CA 1
ATOM 732 C C . GLU A 1 89 ? -5.196 9.029 1.065 1.00 92.88 89 GLU A C 1
ATOM 734 O O . GLU A 1 89 ? -5.815 7.965 1.042 1.00 92.88 89 GLU A O 1
ATOM 739 N N . PHE A 1 90 ? -4.001 9.133 1.654 1.00 95.56 90 PHE A N 1
ATOM 740 C CA . PHE A 1 90 ? -3.357 8.006 2.334 1.00 95.56 90 PHE A CA 1
ATOM 741 C C . PHE A 1 90 ? -4.102 7.616 3.616 1.00 95.56 90 PHE A C 1
ATOM 743 O O . PHE A 1 90 ? -4.403 6.438 3.816 1.00 95.56 90 PHE A O 1
ATOM 750 N N . LYS A 1 91 ? -4.445 8.596 4.464 1.00 95.50 91 LYS A N 1
ATOM 751 C CA . LYS A 1 91 ? -5.231 8.358 5.689 1.00 95.50 91 LYS A CA 1
ATOM 752 C C . LYS A 1 91 ? -6.584 7.726 5.349 1.00 95.50 91 LYS A C 1
ATOM 754 O O . LYS A 1 91 ? -6.962 6.696 5.896 1.00 95.50 91 LYS A O 1
ATOM 759 N N . ASN A 1 92 ? -7.276 8.319 4.385 1.00 94.94 92 ASN A N 1
ATOM 760 C CA . ASN A 1 92 ? -8.579 7.935 3.855 1.00 94.94 92 ASN A CA 1
ATOM 761 C C . ASN A 1 92 ? -8.616 6.473 3.404 1.00 94.94 92 ASN A C 1
ATOM 763 O O . ASN A 1 92 ? -9.507 5.725 3.812 1.00 94.94 92 ASN A O 1
ATOM 767 N N . TYR A 1 93 ? -7.620 6.064 2.616 1.00 97.50 93 TYR A N 1
ATOM 768 C CA . TYR A 1 93 ? -7.460 4.684 2.178 1.00 97.50 93 TYR A CA 1
ATOM 769 C C . TYR A 1 93 ? -7.424 3.721 3.372 1.00 97.50 93 TYR A C 1
ATOM 771 O O . TYR A 1 93 ? -8.232 2.793 3.468 1.00 97.50 93 TYR A O 1
ATOM 779 N N . ALA A 1 94 ? -6.517 3.969 4.319 1.00 98.19 94 ALA A N 1
ATOM 780 C CA . ALA A 1 94 ? -6.309 3.065 5.439 1.00 98.19 94 ALA A CA 1
ATOM 781 C C . ALA A 1 94 ? -7.486 3.066 6.430 1.00 98.19 94 ALA A C 1
ATOM 783 O O . ALA A 1 94 ? -7.830 2.013 6.972 1.00 98.19 94 ALA A O 1
ATOM 784 N N . LEU A 1 95 ? -8.148 4.211 6.630 1.00 97.88 95 LEU A N 1
ATOM 785 C CA . LEU A 1 95 ? -9.330 4.335 7.486 1.00 97.88 95 LEU A CA 1
ATOM 786 C C . LEU A 1 95 ? -10.538 3.576 6.923 1.00 97.88 95 LEU A C 1
ATOM 788 O O . LEU A 1 95 ? -11.196 2.869 7.687 1.00 97.88 95 LEU A O 1
ATOM 792 N N . ILE A 1 96 ? -10.822 3.662 5.615 1.00 97.88 96 ILE A N 1
ATOM 793 C CA . ILE A 1 96 ? -11.936 2.898 5.023 1.00 97.88 96 ILE A CA 1
ATOM 794 C C . ILE A 1 96 ? -11.666 1.399 5.095 1.00 97.88 96 ILE A C 1
ATOM 796 O O . ILE A 1 96 ? -12.547 0.642 5.499 1.00 97.88 96 ILE A O 1
ATOM 800 N N . GLN A 1 97 ? -10.460 0.968 4.725 1.00 98.38 97 GLN A N 1
ATOM 801 C CA . GLN A 1 97 ? -10.085 -0.445 4.791 1.00 98.38 97 GLN A CA 1
ATOM 802 C C . GLN A 1 97 ? -10.197 -0.969 6.229 1.00 98.38 97 GLN A C 1
ATOM 804 O O . GLN A 1 97 ? -10.795 -2.014 6.471 1.00 98.38 97 GLN A O 1
ATOM 809 N N . SER A 1 98 ? -9.718 -0.193 7.207 1.00 98.56 98 SER A N 1
ATOM 810 C CA . SER A 1 98 ? -9.872 -0.519 8.628 1.00 98.56 98 SER A CA 1
ATOM 811 C C . SER A 1 98 ? -11.343 -0.645 9.020 1.00 98.56 98 SER A C 1
ATOM 813 O O . SER A 1 98 ? -11.731 -1.641 9.625 1.00 98.56 98 SER A O 1
ATOM 815 N N . TYR A 1 99 ? -12.181 0.319 8.629 1.00 98.31 99 TYR A N 1
ATOM 816 C CA . TYR A 1 99 ? -13.619 0.270 8.880 1.00 98.31 99 TYR A CA 1
ATOM 817 C C . TYR A 1 99 ? -14.256 -0.990 8.287 1.00 98.31 99 TYR A C 1
ATOM 819 O O . TYR A 1 99 ? -14.970 -1.694 8.992 1.00 98.31 99 TYR A O 1
ATOM 827 N N . LEU A 1 100 ? -13.966 -1.322 7.027 1.00 97.12 100 LEU A N 1
ATOM 828 C CA . LEU A 1 100 ? -14.508 -2.510 6.364 1.00 97.12 100 LEU A CA 1
ATOM 829 C C . LEU A 1 100 ? -14.136 -3.808 7.082 1.00 97.12 100 LEU A C 1
ATOM 831 O O . LEU A 1 100 ? -14.972 -4.704 7.162 1.00 97.12 100 LEU A O 1
ATOM 835 N N . LEU A 1 101 ? -12.928 -3.895 7.643 1.00 97.62 101 LEU A N 1
ATOM 836 C CA . LEU A 1 101 ? -12.505 -5.075 8.390 1.00 97.62 101 LEU A CA 1
ATOM 837 C C . LEU A 1 101 ? -13.294 -5.245 9.693 1.00 97.62 101 LEU A C 1
ATOM 839 O O . LEU A 1 101 ? -13.648 -6.372 10.023 1.00 97.62 101 LEU A O 1
ATOM 843 N N . ILE A 1 102 ? -13.565 -4.181 10.453 1.00 97.75 102 ILE A N 1
ATOM 844 C CA . ILE A 1 102 ? -14.077 -4.317 11.833 1.00 97.75 102 ILE A CA 1
ATOM 845 C C . ILE A 1 102 ? -15.426 -3.655 12.121 1.00 97.75 102 ILE A C 1
ATOM 847 O O . ILE A 1 102 ? -15.861 -3.694 13.267 1.00 97.75 102 ILE A O 1
ATOM 851 N N . LYS A 1 103 ? -16.114 -3.061 11.139 1.00 96.75 103 LYS A N 1
ATOM 852 C CA . LYS A 1 103 ? -17.366 -2.298 11.343 1.00 96.75 103 LYS A CA 1
ATOM 853 C C . LYS A 1 103 ? -18.461 -3.038 12.121 1.00 96.75 103 LYS A C 1
ATOM 855 O O . LYS A 1 103 ? -19.293 -2.375 12.743 1.00 96.75 103 LYS A O 1
ATOM 860 N N . ASP A 1 104 ? -18.479 -4.365 12.072 1.00 97.06 104 ASP A N 1
ATOM 861 C CA . ASP A 1 104 ? -19.490 -5.203 12.728 1.00 97.06 104 ASP A CA 1
ATOM 862 C C . ASP A 1 104 ? -19.075 -5.608 14.151 1.00 97.06 104 ASP A C 1
ATOM 864 O O . ASP A 1 104 ? -19.878 -6.124 14.915 1.00 97.06 104 ASP A O 1
ATOM 868 N N . GLU A 1 105 ? -17.833 -5.308 14.539 1.00 97.25 105 GLU A N 1
ATOM 869 C CA . GLU A 1 105 ? -17.285 -5.568 15.870 1.00 97.25 105 GLU A CA 1
ATOM 870 C C . GLU A 1 105 ? -16.962 -4.285 16.657 1.00 97.25 105 GLU A C 1
ATOM 872 O O . GLU A 1 105 ? -16.302 -4.346 17.701 1.00 97.25 105 GLU A O 1
ATOM 877 N N . LEU A 1 106 ? -17.323 -3.123 16.107 1.00 96.75 106 LEU A N 1
ATOM 878 C CA . LEU A 1 106 ? -17.134 -1.816 16.726 1.00 96.75 106 LEU A CA 1
ATOM 879 C C . LEU A 1 106 ? -18.328 -1.471 17.612 1.00 96.75 106 LEU A C 1
ATOM 881 O O . LEU A 1 106 ? -19.477 -1.632 17.201 1.00 96.75 106 LEU A O 1
ATOM 885 N N . ASP A 1 107 ? -18.057 -0.885 18.777 1.00 96.31 107 ASP A N 1
ATOM 886 C CA . ASP A 1 107 ? -19.099 -0.248 19.572 1.00 96.31 107 ASP A CA 1
ATOM 887 C C . ASP A 1 107 ? -19.725 0.939 18.809 1.00 96.31 107 ASP A C 1
ATOM 889 O O . ASP A 1 107 ? -19.121 1.543 17.910 1.00 96.31 107 ASP A O 1
ATOM 893 N N . LYS A 1 108 ? -20.960 1.297 19.179 1.00 97.19 108 LYS A N 1
ATOM 894 C CA . LYS A 1 108 ? -21.750 2.335 18.496 1.00 97.19 108 LYS A CA 1
ATOM 895 C C . LYS A 1 108 ? -21.023 3.685 18.437 1.00 97.19 108 LYS A C 1
ATOM 897 O O . LYS A 1 108 ? -21.108 4.377 17.418 1.00 97.19 108 LYS A O 1
ATOM 902 N N . LYS A 1 109 ? -20.300 4.064 19.498 1.00 96.12 109 LYS A N 1
ATOM 903 C CA . LYS A 1 109 ? -19.596 5.352 19.597 1.00 96.12 109 LYS A CA 1
ATOM 904 C C . LYS A 1 109 ? -18.402 5.381 18.646 1.00 96.12 109 LYS A C 1
ATOM 906 O O . LYS A 1 109 ? -18.306 6.305 17.835 1.00 96.12 109 LYS A O 1
ATOM 911 N N . THR A 1 110 ? -17.547 4.361 18.677 1.00 94.62 110 THR A N 1
ATOM 912 C CA . THR A 1 110 ? -16.376 4.255 17.793 1.00 94.62 110 THR A CA 1
ATOM 913 C C . THR A 1 110 ? -16.795 4.134 16.330 1.00 94.62 110 THR A C 1
ATOM 915 O O . THR A 1 110 ? -16.265 4.847 15.475 1.00 94.62 110 THR A O 1
ATOM 918 N N . LYS A 1 111 ? -17.810 3.310 16.031 1.00 96.94 111 LYS A N 1
ATOM 919 C CA . LYS A 1 111 ? -18.362 3.166 14.675 1.00 96.94 111 LYS A CA 1
ATOM 920 C C . LYS A 1 111 ? -18.869 4.498 14.129 1.00 96.94 111 LYS A C 1
ATOM 922 O O . LYS A 1 111 ? -18.556 4.847 12.990 1.00 96.94 111 LYS A O 1
ATOM 927 N N . SER A 1 112 ? -19.617 5.253 14.936 1.00 96.69 112 SER A N 1
ATOM 928 C CA . SER A 1 112 ? -20.131 6.576 14.562 1.00 96.69 112 SER A CA 1
ATOM 929 C C . SER A 1 112 ? -19.002 7.581 14.333 1.00 96.69 112 SER A C 1
ATOM 931 O O . SER A 1 112 ? -18.973 8.244 13.296 1.00 96.69 112 SER A O 1
ATOM 933 N N . ALA A 1 113 ? -18.028 7.653 15.245 1.00 96.12 113 ALA A N 1
ATOM 934 C CA . ALA A 1 113 ? -16.889 8.559 15.124 1.00 96.12 113 ALA A CA 1
ATOM 935 C C . ALA A 1 113 ? -16.060 8.281 13.859 1.00 96.12 113 ALA A C 1
ATOM 937 O O . ALA A 1 113 ? -15.796 9.204 13.092 1.00 96.12 113 ALA A O 1
ATOM 938 N N . LEU A 1 114 ? -15.709 7.018 13.603 1.00 96.25 114 LEU A N 1
ATOM 939 C CA . LEU A 1 114 ? -14.939 6.627 12.422 1.00 96.25 114 LEU A CA 1
ATOM 940 C C . LEU A 1 114 ? -15.723 6.868 11.123 1.00 96.25 114 LEU A C 1
ATOM 942 O O . LEU A 1 114 ? -15.171 7.411 10.167 1.00 96.25 114 LEU A O 1
ATOM 946 N N . SER A 1 115 ? -17.021 6.543 11.102 1.00 96.25 115 SER A N 1
ATOM 947 C CA . SER A 1 115 ? -17.882 6.799 9.936 1.00 96.25 115 SER A CA 1
ATOM 948 C C . SER A 1 115 ? -17.960 8.292 9.616 1.00 96.25 115 SER A C 1
ATOM 950 O O . SER A 1 115 ? -17.780 8.680 8.462 1.00 96.25 115 SER A O 1
ATOM 952 N N . LYS A 1 116 ? -18.168 9.143 10.634 1.00 95.44 116 LYS A N 1
ATOM 953 C CA . LYS A 1 116 ? -18.173 10.605 10.473 1.00 95.44 116 LYS A CA 1
ATOM 954 C C . LYS A 1 116 ? -16.846 11.098 9.903 1.00 95.44 116 LYS A C 1
ATOM 956 O O . LYS A 1 116 ? -16.870 11.827 8.919 1.00 95.44 116 LYS A O 1
ATOM 961 N N . THR A 1 117 ? -15.716 10.639 10.445 1.00 94.38 117 THR A N 1
ATOM 962 C CA . THR A 1 117 ? -14.372 10.989 9.959 1.00 94.38 117 THR A CA 1
ATOM 963 C C . THR A 1 117 ? -14.181 10.648 8.478 1.00 94.38 117 THR A C 1
ATOM 965 O O . THR A 1 117 ? -13.748 11.506 7.711 1.00 94.38 117 THR A O 1
ATOM 968 N N . ILE A 1 118 ? -14.548 9.432 8.057 1.00 94.69 118 ILE A N 1
ATOM 969 C CA . ILE A 1 118 ? -14.429 8.979 6.658 1.00 94.69 118 ILE A CA 1
ATOM 970 C C . ILE A 1 118 ? -15.346 9.787 5.724 1.00 94.69 118 ILE A C 1
ATOM 972 O O . ILE A 1 118 ? -14.982 10.125 4.595 1.00 94.69 118 ILE A O 1
ATOM 976 N N . ILE A 1 119 ? -16.556 10.103 6.184 1.00 91.69 119 ILE A N 1
ATOM 977 C CA . ILE A 1 119 ? -17.519 10.893 5.416 1.00 91.69 119 ILE A CA 1
ATOM 978 C C . ILE A 1 119 ? -17.043 12.344 5.259 1.00 91.69 119 ILE A C 1
ATOM 980 O O . ILE A 1 119 ? -17.166 12.900 4.168 1.00 91.69 119 ILE A O 1
ATOM 984 N N . SER A 1 120 ? -16.495 12.944 6.318 1.00 87.38 120 SER A N 1
ATOM 985 C CA . SER A 1 120 ? -16.082 14.353 6.367 1.00 87.38 120 SER A CA 1
ATOM 986 C C . SER A 1 120 ? -14.672 14.619 5.832 1.00 87.38 120 SER A C 1
ATOM 988 O O . SER A 1 120 ? -14.083 15.652 6.160 1.00 87.38 120 SER A O 1
ATOM 990 N N . TRP A 1 121 ? -14.077 13.670 5.106 1.00 85.62 121 TRP A N 1
ATOM 991 C CA . TRP A 1 121 ? -12.708 13.825 4.629 1.00 85.62 121 TRP A CA 1
ATOM 992 C C . TRP A 1 121 ? -12.551 15.012 3.669 1.00 85.62 121 TRP A C 1
ATOM 994 O O . TRP A 1 121 ? -13.527 15.512 3.108 1.00 85.62 121 TRP A O 1
ATOM 1004 N N . SER A 1 122 ? -11.309 15.426 3.443 1.00 80.06 122 SER A N 1
ATOM 1005 C CA . SER A 1 122 ? -10.927 16.317 2.341 1.00 80.06 122 SER A CA 1
ATOM 1006 C C . SER A 1 122 ? -9.996 15.568 1.389 1.00 80.06 122 SER A C 1
ATOM 1008 O O . SER A 1 122 ? -9.610 14.436 1.674 1.00 80.06 122 SER A O 1
ATOM 1010 N N . ASN A 1 123 ? -9.630 16.200 0.278 1.00 83.25 123 ASN A N 1
ATOM 1011 C CA . ASN A 1 123 ? -8.545 15.777 -0.606 1.00 83.25 123 ASN A CA 1
ATOM 1012 C C . ASN A 1 123 ? -7.609 16.965 -0.874 1.00 83.25 123 ASN A C 1
ATOM 1014 O O . ASN A 1 123 ? -7.960 18.101 -0.557 1.00 83.25 123 ASN A O 1
ATOM 1018 N N . LEU A 1 124 ? -6.436 16.696 -1.451 1.00 78.06 124 LEU A N 1
ATOM 1019 C CA . LEU A 1 124 ? -5.442 17.710 -1.834 1.00 78.06 124 LEU A CA 1
ATOM 1020 C C . LEU A 1 124 ? -5.709 18.342 -3.214 1.00 78.06 124 LEU A C 1
ATOM 1022 O O . LEU A 1 124 ? -4.884 19.110 -3.695 1.00 78.06 124 LEU A O 1
ATOM 1026 N N . ASP A 1 125 ? -6.791 17.948 -3.899 1.00 81.06 125 ASP A N 1
ATOM 1027 C CA . ASP A 1 125 ? -7.175 18.364 -5.265 1.00 81.06 125 ASP A CA 1
ATOM 1028 C C . ASP A 1 125 ? -6.040 18.360 -6.310 1.00 81.06 125 ASP A C 1
ATOM 1030 O O . ASP A 1 125 ? -6.111 18.980 -7.368 1.00 81.06 125 ASP A O 1
ATOM 1034 N N . SER A 1 126 ? -5.002 17.561 -6.057 1.00 88.00 126 SER A N 1
ATOM 1035 C CA . SER A 1 126 ? -3.846 17.433 -6.935 1.00 88.00 126 SER A CA 1
ATOM 1036 C C . SER A 1 126 ? -4.176 16.643 -8.203 1.00 88.00 126 SER A C 1
ATOM 1038 O O . SER A 1 126 ? -4.858 15.613 -8.152 1.00 88.00 126 SER A O 1
ATOM 1040 N N . TYR A 1 127 ? -3.639 17.080 -9.342 1.00 90.88 127 TYR A N 1
ATOM 1041 C CA . TYR A 1 127 ? -3.777 16.405 -10.638 1.00 90.88 127 TYR A CA 1
ATOM 1042 C C . TYR A 1 127 ? -2.633 15.428 -10.954 1.00 90.88 127 TYR A C 1
ATOM 1044 O O . TYR A 1 127 ? -2.574 14.912 -12.080 1.00 9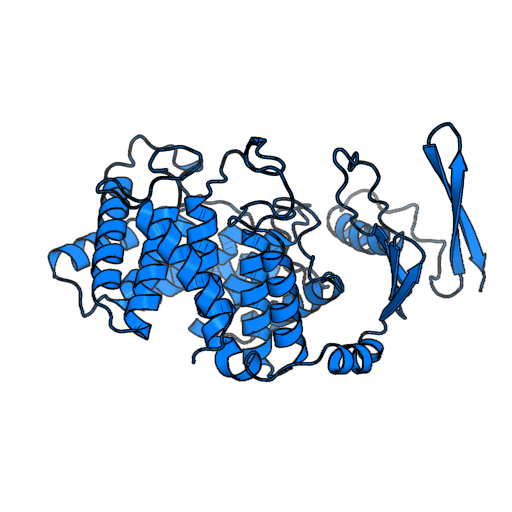0.88 127 TYR A O 1
ATOM 1052 N N . GLN A 1 128 ? -1.726 15.154 -10.006 1.00 93.38 128 GLN A N 1
ATOM 1053 C CA . GLN A 1 128 ? -0.722 14.100 -10.203 1.00 93.38 128 GLN A CA 1
ATOM 1054 C C . GLN A 1 128 ? -1.425 12.738 -10.287 1.00 93.38 128 GLN A C 1
ATOM 1056 O O . GLN A 1 128 ? -2.471 12.496 -9.675 1.00 93.38 128 GLN A O 1
ATOM 1061 N N . THR A 1 129 ? -0.878 11.850 -11.106 1.00 95.38 129 THR A N 1
ATOM 1062 C CA . THR A 1 129 ? -1.523 10.586 -11.474 1.00 95.38 129 THR A CA 1
ATOM 1063 C C . THR A 1 129 ? -1.661 9.647 -10.281 1.00 95.38 129 THR A C 1
ATOM 1065 O O . THR A 1 129 ? -2.669 8.952 -10.173 1.00 95.38 129 THR A O 1
ATOM 1068 N N . ASN A 1 130 ? -0.697 9.651 -9.357 1.00 95.19 130 ASN A N 1
ATOM 1069 C CA . ASN A 1 130 ? -0.781 8.887 -8.112 1.00 95.19 130 ASN A CA 1
ATOM 1070 C C . ASN A 1 130 ? -1.969 9.330 -7.228 1.00 95.19 130 ASN A C 1
ATOM 1072 O O . ASN A 1 130 ? -2.696 8.478 -6.719 1.00 95.19 130 ASN A O 1
ATOM 1076 N N . TRP A 1 131 ? -2.217 10.637 -7.090 1.00 95.31 131 TRP A N 1
ATOM 1077 C CA . TRP A 1 131 ? -3.334 11.191 -6.325 1.00 95.31 131 TRP A CA 1
ATOM 1078 C C . TRP A 1 131 ? -4.661 10.909 -7.016 1.00 95.31 131 TRP A C 1
ATOM 1080 O O . TRP A 1 131 ? -5.610 10.516 -6.345 1.00 95.31 131 TRP A O 1
ATOM 1090 N N . LEU A 1 132 ? -4.724 11.035 -8.347 1.00 96.75 132 LEU A N 1
ATOM 1091 C CA . LEU A 1 132 ? -5.903 10.653 -9.132 1.00 96.75 132 LEU A CA 1
ATOM 1092 C C . LEU A 1 132 ? -6.254 9.172 -8.918 1.00 96.75 132 LEU A C 1
ATOM 1094 O O . LEU A 1 132 ? -7.390 8.861 -8.562 1.00 96.75 132 LEU A O 1
ATOM 1098 N N . ALA A 1 133 ? -5.279 8.267 -9.048 1.00 97.88 133 ALA A N 1
ATOM 1099 C CA . ALA A 1 133 ? -5.488 6.832 -8.849 1.00 97.88 133 ALA A CA 1
ATOM 1100 C C . ALA A 1 133 ? -5.972 6.519 -7.424 1.00 97.88 133 ALA A C 1
ATOM 1102 O O . ALA A 1 133 ? -6.905 5.738 -7.224 1.00 97.88 133 ALA A O 1
ATOM 1103 N N . MET A 1 134 ? -5.364 7.164 -6.426 1.00 97.12 134 MET A N 1
ATOM 1104 C CA . MET A 1 134 ? -5.699 6.944 -5.024 1.00 97.12 134 MET A CA 1
ATOM 1105 C C . MET A 1 134 ? -7.087 7.492 -4.683 1.00 97.12 134 MET A C 1
ATOM 1107 O O . MET A 1 134 ? -7.866 6.802 -4.027 1.00 97.12 134 MET A O 1
ATOM 1111 N N . ARG A 1 135 ? -7.447 8.687 -5.171 1.00 96.94 135 ARG A N 1
ATOM 1112 C CA . ARG A 1 135 ? -8.808 9.226 -5.025 1.00 96.94 135 ARG A CA 1
ATOM 1113 C C . ARG A 1 135 ? -9.835 8.334 -5.699 1.00 96.94 135 ARG A C 1
ATOM 1115 O O . ARG A 1 135 ? -10.865 8.058 -5.088 1.00 96.94 135 ARG A O 1
ATOM 1122 N N . ALA A 1 136 ? -9.551 7.844 -6.905 1.00 98.06 136 ALA A N 1
ATOM 1123 C CA . ALA A 1 136 ? -10.451 6.946 -7.614 1.00 98.06 136 ALA A CA 1
ATOM 1124 C C . ALA A 1 136 ? -10.809 5.725 -6.754 1.00 98.06 136 ALA A C 1
ATOM 1126 O O . ALA A 1 136 ? -11.994 5.441 -6.548 1.00 98.06 136 ALA A O 1
ATOM 1127 N N . LEU A 1 137 ? -9.795 5.051 -6.202 1.00 98.38 137 LEU A N 1
ATOM 1128 C CA . LEU A 1 137 ? -9.972 3.905 -5.310 1.00 98.38 137 LEU A CA 1
ATOM 1129 C C . LEU A 1 137 ? -10.702 4.286 -4.018 1.00 98.38 137 LEU A C 1
ATOM 1131 O O . LE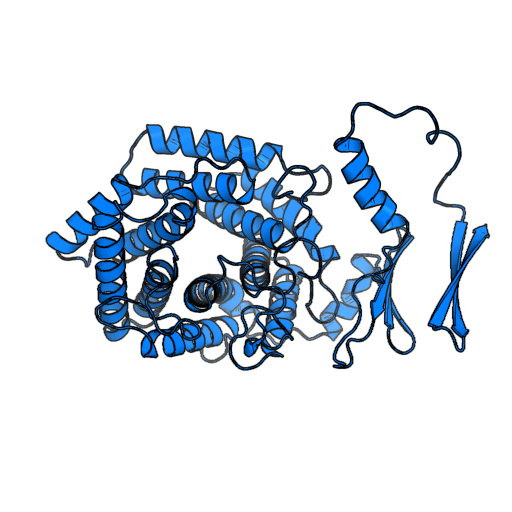U A 1 137 ? -11.679 3.639 -3.651 1.00 98.38 137 LEU A O 1
ATOM 1135 N N . ASN A 1 138 ? -10.276 5.359 -3.358 1.00 97.81 138 ASN A N 1
ATOM 1136 C CA . ASN A 1 138 ? -10.866 5.832 -2.109 1.00 97.81 138 ASN A CA 1
ATOM 1137 C C . ASN A 1 138 ? -12.359 6.136 -2.256 1.00 97.81 138 ASN A C 1
ATOM 1139 O O . ASN A 1 138 ? -13.170 5.648 -1.469 1.00 97.81 138 ASN A O 1
ATOM 1143 N N . TYR A 1 139 ? -12.747 6.891 -3.283 1.00 97.88 139 TYR A N 1
ATOM 1144 C CA . TYR A 1 139 ? -14.152 7.166 -3.562 1.00 97.88 139 TYR A CA 1
ATOM 1145 C C . TYR A 1 139 ? -14.929 5.890 -3.901 1.00 97.88 139 TYR A C 1
ATOM 1147 O O . TYR A 1 139 ? -16.062 5.740 -3.448 1.00 97.88 139 TYR A O 1
ATOM 1155 N N . LYS A 1 140 ? -14.329 4.926 -4.617 1.00 98.19 140 LYS A N 1
ATOM 1156 C CA . LYS A 1 140 ? -14.998 3.644 -4.886 1.00 98.19 140 LYS A CA 1
ATOM 1157 C C . LYS A 1 140 ? -15.250 2.851 -3.605 1.00 98.19 140 LYS A C 1
ATOM 1159 O O . LYS A 1 140 ? -16.358 2.359 -3.396 1.00 98.19 140 LYS A O 1
ATOM 1164 N N . LEU A 1 141 ? -14.245 2.762 -2.736 1.00 97.75 141 LEU A N 1
ATOM 1165 C CA . LEU A 1 141 ? -14.355 2.124 -1.427 1.00 97.75 141 LEU A CA 1
ATOM 1166 C C . LEU A 1 141 ? -15.430 2.813 -0.577 1.00 97.75 141 LEU A C 1
ATOM 1168 O O . LEU A 1 141 ? -16.300 2.145 -0.018 1.00 97.75 141 LEU A O 1
ATOM 1172 N N . ARG A 1 142 ? -15.429 4.150 -0.533 1.00 96.69 142 ARG A N 1
ATOM 1173 C CA . ARG A 1 142 ? -16.414 4.934 0.220 1.00 96.69 142 ARG A CA 1
ATOM 1174 C C . ARG A 1 142 ? -17.833 4.747 -0.310 1.00 96.69 142 ARG A C 1
ATOM 1176 O O . ARG A 1 142 ? -18.747 4.539 0.486 1.00 96.69 142 ARG A O 1
ATOM 1183 N N . TYR A 1 143 ? -18.011 4.732 -1.630 1.00 97.00 143 TYR A N 1
ATOM 1184 C CA . TYR A 1 143 ? -19.284 4.394 -2.262 1.00 97.00 143 TYR A CA 1
ATOM 1185 C C . TYR A 1 143 ? -19.758 2.998 -1.849 1.00 97.00 143 TYR A C 1
ATOM 1187 O O . TYR A 1 143 ? -20.915 2.828 -1.478 1.00 97.00 143 TYR A O 1
ATOM 1195 N N . ASN A 1 144 ? -18.876 1.997 -1.849 1.00 95.75 144 ASN A N 1
ATOM 1196 C CA . ASN A 1 144 ? -19.259 0.641 -1.461 1.00 95.75 144 ASN A CA 1
ATOM 1197 C C . ASN A 1 144 ? -19.731 0.556 -0.001 1.00 95.75 144 ASN A C 1
ATOM 1199 O O . ASN A 1 144 ? -20.602 -0.263 0.294 1.00 95.75 144 ASN A O 1
ATOM 1203 N N . VAL A 1 145 ? -19.214 1.425 0.874 1.00 95.19 145 VAL A N 1
ATOM 1204 C CA . VAL A 1 145 ? -19.593 1.495 2.292 1.00 95.19 145 VAL A CA 1
ATOM 1205 C C . VAL A 1 145 ? -20.879 2.299 2.514 1.00 95.19 145 VAL A C 1
ATOM 1207 O O . VAL A 1 145 ? -21.786 1.816 3.182 1.00 95.19 145 VAL A O 1
ATOM 1210 N N . PHE A 1 146 ? -20.961 3.519 1.977 1.00 95.88 146 PHE A N 1
ATOM 1211 C CA . PHE A 1 146 ? -22.005 4.498 2.325 1.00 95.88 146 PHE A CA 1
ATOM 1212 C C . PHE A 1 146 ? -23.001 4.787 1.199 1.00 95.88 146 PHE A C 1
ATOM 1214 O O . PHE A 1 146 ? -23.904 5.596 1.382 1.00 95.88 146 PHE A O 1
ATOM 1221 N N . LYS A 1 147 ? -22.820 4.177 0.022 1.00 95.81 147 LYS A N 1
ATOM 1222 C CA . LYS A 1 147 ? -23.711 4.271 -1.150 1.00 95.81 147 LYS A CA 1
ATOM 1223 C C . LYS A 1 147 ? -23.987 5.698 -1.645 1.00 95.81 147 LYS A C 1
ATOM 1225 O O . LYS A 1 147 ? -24.983 5.949 -2.314 1.00 95.81 147 LYS A O 1
ATOM 1230 N N . LYS A 1 148 ? -23.072 6.640 -1.393 1.00 94.19 148 LYS A N 1
ATOM 1231 C CA . LYS A 1 148 ? -23.180 8.029 -1.867 1.00 94.19 148 LYS A CA 1
ATOM 1232 C C . LYS A 1 148 ? -22.912 8.124 -3.367 1.00 94.19 148 LYS A C 1
ATOM 1234 O O . LYS A 1 148 ? -21.773 7.968 -3.794 1.00 94.19 148 LYS A O 1
ATOM 1239 N N . ILE A 1 149 ? -23.930 8.425 -4.170 1.00 95.62 149 ILE A N 1
ATOM 1240 C CA . ILE A 1 149 ? -23.824 8.418 -5.641 1.00 95.62 149 ILE A CA 1
ATOM 1241 C C . ILE A 1 149 ? -22.696 9.310 -6.191 1.00 95.62 149 ILE A C 1
ATOM 1243 O O . ILE A 1 149 ? -21.976 8.899 -7.104 1.00 95.62 149 ILE A O 1
ATOM 1247 N N . LEU A 1 150 ? -22.471 10.478 -5.578 1.00 96.06 150 LEU A N 1
ATOM 1248 C CA . LEU A 1 150 ? -21.393 11.399 -5.956 1.00 96.06 150 LEU A CA 1
ATOM 1249 C C . LEU A 1 150 ? -20.000 10.770 -5.820 1.00 96.06 150 LEU A C 1
ATOM 1251 O O . LEU A 1 150 ? -19.111 11.090 -6.606 1.00 96.06 150 LEU A O 1
ATOM 1255 N N . ASP A 1 151 ? -19.813 9.833 -4.886 1.00 96.69 151 ASP A N 1
ATOM 1256 C CA . ASP A 1 151 ? -18.551 9.103 -4.744 1.00 96.69 151 ASP A CA 1
ATOM 1257 C C . ASP A 1 151 ? -18.321 8.172 -5.934 1.00 96.69 151 ASP A C 1
ATOM 1259 O O . ASP A 1 151 ? -17.214 8.101 -6.463 1.00 96.69 151 ASP A O 1
ATOM 1263 N N . SER A 1 152 ? -19.366 7.490 -6.411 1.00 97.44 152 SER A N 1
ATOM 1264 C CA . SER A 1 152 ? -19.255 6.635 -7.597 1.00 97.44 152 SER A CA 1
ATOM 1265 C C . SER A 1 152 ? -18.906 7.457 -8.838 1.00 97.44 152 SER A C 1
ATOM 1267 O O . SER A 1 152 ? -17.997 7.093 -9.586 1.00 97.44 152 SER A O 1
ATOM 1269 N N . TRP A 1 153 ? -19.579 8.595 -9.030 1.00 97.88 153 TRP A N 1
ATOM 1270 C CA . TRP A 1 153 ? -19.279 9.510 -10.131 1.00 97.88 153 TRP A CA 1
ATOM 1271 C C . TRP A 1 153 ? -17.837 10.023 -10.061 1.00 97.88 153 TRP A C 1
ATOM 1273 O O . TRP A 1 153 ? -17.086 9.908 -11.034 1.00 97.88 153 TRP A O 1
ATOM 1283 N N . ARG A 1 154 ? -17.414 10.524 -8.892 1.00 96.69 154 ARG A N 1
ATOM 1284 C CA . ARG A 1 154 ? -16.063 11.065 -8.720 1.00 96.69 154 ARG A CA 1
ATOM 1285 C C . ARG A 1 154 ? -14.992 9.992 -8.901 1.00 96.69 154 ARG A C 1
ATOM 1287 O O . ARG A 1 154 ? -13.983 10.255 -9.551 1.00 96.69 154 ARG A O 1
ATOM 1294 N N . SER A 1 155 ? -15.236 8.781 -8.399 1.00 97.88 155 SER A N 1
ATOM 1295 C CA . SER A 1 155 ? -14.366 7.625 -8.622 1.00 97.88 155 SER A CA 1
ATOM 1296 C C . SER A 1 155 ? -14.155 7.351 -10.113 1.00 97.88 155 SER A C 1
ATOM 1298 O O . SER A 1 155 ? -13.015 7.224 -10.559 1.00 97.88 155 SER A O 1
ATOM 1300 N N . GLY A 1 156 ? -15.241 7.318 -10.894 1.00 98.31 156 GLY A N 1
ATOM 1301 C CA . GLY A 1 156 ? -15.179 7.104 -12.340 1.00 98.31 156 GLY A CA 1
ATOM 1302 C C . GLY A 1 156 ? -14.418 8.210 -13.078 1.00 98.31 156 GLY A C 1
ATOM 1303 O O . GLY A 1 156 ? -13.640 7.917 -13.989 1.00 98.31 156 GLY A O 1
ATOM 1304 N N . LEU A 1 157 ? -14.590 9.472 -12.667 1.00 97.81 157 LEU A N 1
ATOM 1305 C CA . LEU A 1 157 ? -13.866 10.609 -13.239 1.00 97.81 157 LEU A CA 1
ATOM 1306 C C . LEU A 1 157 ? -12.354 10.509 -12.986 1.00 97.81 157 LEU A C 1
ATOM 1308 O O . LEU A 1 157 ? -11.572 10.540 -13.938 1.00 97.81 157 LEU A O 1
ATOM 1312 N N . ASP A 1 158 ? -11.947 10.354 -11.724 1.00 98.06 158 ASP A N 1
ATOM 1313 C CA . ASP A 1 158 ? -10.533 10.270 -11.336 1.00 98.06 158 ASP A CA 1
ATOM 1314 C C . ASP A 1 158 ? -9.857 9.022 -11.949 1.00 98.06 158 ASP A C 1
ATOM 1316 O O . ASP A 1 158 ? -8.716 9.098 -12.419 1.00 98.06 158 ASP A O 1
ATOM 1320 N N . LEU A 1 159 ? -10.572 7.892 -12.058 1.00 98.62 159 LEU A N 1
ATOM 1321 C CA . LEU A 1 159 ? -10.077 6.704 -12.761 1.00 98.62 159 LEU A CA 1
ATOM 1322 C C . LEU A 1 159 ? -9.872 6.983 -14.253 1.00 98.62 159 LEU A C 1
ATOM 1324 O O . LEU A 1 159 ? -8.812 6.682 -14.801 1.00 98.62 159 LEU A O 1
ATOM 1328 N N . LYS A 1 160 ? -10.862 7.579 -14.926 1.00 98.44 160 LYS A N 1
ATOM 1329 C CA . LYS A 1 160 ? -10.774 7.910 -16.355 1.00 98.44 160 LYS A CA 1
ATOM 1330 C C . LYS A 1 160 ? -9.581 8.820 -16.639 1.00 98.44 160 LYS A C 1
ATOM 1332 O O . LYS A 1 160 ? -8.874 8.606 -17.624 1.00 98.44 160 LYS A O 1
ATOM 1337 N N . LEU A 1 161 ? -9.341 9.814 -15.783 1.00 97.31 161 LEU A N 1
ATOM 1338 C CA . LEU A 1 161 ? -8.174 10.692 -15.874 1.00 97.31 161 LEU A CA 1
ATOM 1339 C C . LEU A 1 161 ? -6.865 9.927 -15.645 1.00 97.31 161 LEU A C 1
ATOM 1341 O O . LEU A 1 161 ? -5.921 10.116 -16.406 1.00 97.31 161 LEU A O 1
ATOM 1345 N N . THR A 1 162 ? -6.824 9.022 -14.666 1.00 97.81 162 THR A N 1
ATOM 1346 C CA . THR A 1 162 ? -5.662 8.157 -14.401 1.00 97.81 162 THR A CA 1
ATOM 1347 C C . THR A 1 162 ? -5.309 7.302 -15.620 1.00 97.81 162 THR A C 1
ATOM 1349 O O . THR A 1 162 ? -4.175 7.334 -16.094 1.00 97.81 162 THR A O 1
ATOM 1352 N N . LEU A 1 163 ? -6.285 6.576 -16.177 1.00 98.31 163 LEU A N 1
ATOM 1353 C CA . LEU A 1 163 ? -6.076 5.676 -17.317 1.00 98.31 163 LEU A CA 1
ATOM 1354 C C . LEU A 1 163 ? -5.643 6.424 -18.585 1.00 98.31 163 LEU A C 1
ATOM 1356 O O . LEU A 1 163 ? -4.805 5.930 -19.334 1.00 98.31 163 LEU A O 1
ATOM 1360 N N . ARG A 1 164 ? -6.159 7.640 -18.809 1.00 96.81 164 ARG A N 1
ATOM 1361 C CA . ARG A 1 164 ? -5.761 8.501 -19.938 1.00 96.81 164 ARG A CA 1
ATOM 1362 C C . ARG A 1 164 ? -4.295 8.923 -19.907 1.00 96.81 164 ARG A C 1
ATOM 1364 O O . ARG A 1 164 ? -3.760 9.278 -20.951 1.00 96.81 164 ARG A O 1
ATOM 1371 N N . LYS A 1 165 ? -3.656 8.904 -18.737 1.00 95.62 165 LYS A N 1
ATOM 1372 C CA . LYS A 1 165 ? -2.241 9.259 -18.593 1.00 95.62 165 LYS A CA 1
ATOM 1373 C C . LYS A 1 165 ? -1.293 8.097 -18.876 1.00 95.62 165 LYS A C 1
ATOM 1375 O O . LYS A 1 165 ? -0.087 8.323 -18.931 1.00 95.62 165 LYS A O 1
ATOM 1380 N N . GLN A 1 166 ? -1.798 6.876 -19.070 1.00 96.38 166 GLN A N 1
ATOM 1381 C CA . GLN A 1 166 ? -0.941 5.749 -19.420 1.00 96.38 166 GLN A CA 1
ATOM 1382 C C . GLN A 1 166 ? -0.313 5.952 -20.804 1.00 96.38 166 GLN A C 1
ATOM 1384 O O . GLN A 1 166 ? -1.011 6.224 -21.782 1.00 96.38 166 GLN A O 1
ATOM 1389 N N . THR A 1 167 ? 1.001 5.763 -20.916 1.00 91.00 167 THR A N 1
ATOM 1390 C CA . THR A 1 167 ? 1.684 5.827 -22.210 1.00 91.00 167 THR A CA 1
ATOM 1391 C C . THR A 1 167 ? 1.375 4.603 -23.080 1.00 91.00 167 THR A C 1
ATOM 1393 O O . THR A 1 167 ? 0.808 3.587 -22.645 1.00 91.00 167 THR A O 1
ATOM 1396 N N . LYS A 1 168 ? 1.784 4.663 -24.352 1.00 89.06 168 LYS A N 1
ATOM 1397 C CA . LYS A 1 168 ? 1.644 3.536 -25.285 1.00 89.06 168 LYS A CA 1
ATOM 1398 C C . LYS A 1 168 ? 2.432 2.306 -24.835 1.00 89.06 168 LYS A C 1
ATOM 1400 O O . LYS A 1 168 ? 1.982 1.198 -25.100 1.00 89.06 168 LYS A O 1
ATOM 1405 N N . GLU A 1 169 ? 3.519 2.495 -24.102 1.00 88.19 169 GLU A N 1
ATOM 1406 C CA . GLU A 1 169 ? 4.390 1.451 -23.560 1.00 88.19 169 GLU A CA 1
ATOM 1407 C C . GLU A 1 169 ? 3.869 0.879 -22.235 1.00 88.19 169 GLU A C 1
ATOM 1409 O O . GLU A 1 169 ? 4.331 -0.173 -21.817 1.00 88.19 169 GLU A O 1
ATOM 1414 N N . GLY A 1 170 ? 2.898 1.538 -21.590 1.00 93.12 170 GLY A N 1
ATOM 1415 C CA . GLY A 1 170 ? 2.308 1.096 -20.321 1.00 93.12 170 GLY A CA 1
ATOM 1416 C C . GLY A 1 170 ? 2.736 1.903 -19.097 1.00 93.12 170 GLY A C 1
ATOM 1417 O O . GLY A 1 170 ? 2.188 1.689 -18.014 1.00 93.12 170 GLY A O 1
ATOM 1418 N N . PHE A 1 171 ? 3.659 2.854 -19.252 1.00 94.00 171 PHE A N 1
ATOM 1419 C CA . PHE A 1 171 ? 4.126 3.695 -18.156 1.00 94.00 171 PHE A CA 1
ATOM 1420 C C . PHE A 1 171 ? 3.024 4.635 -17.651 1.00 94.00 171 PHE A C 1
ATOM 1422 O O . PHE A 1 171 ? 2.211 5.129 -18.429 1.00 94.00 171 PHE A O 1
ATOM 1429 N N . PHE A 1 172 ? 3.034 4.913 -16.349 1.00 95.56 172 PHE A N 1
ATOM 1430 C CA . PHE A 1 172 ? 2.181 5.924 -15.726 1.00 95.56 172 PHE A CA 1
ATOM 1431 C C . PHE A 1 172 ? 3.077 7.033 -15.163 1.00 95.56 172 PHE A C 1
ATOM 1433 O O . PHE A 1 172 ? 3.676 6.825 -14.105 1.00 95.56 172 PHE A O 1
ATOM 1440 N N . PRO A 1 173 ? 3.198 8.181 -15.851 1.00 90.69 173 PRO A N 1
ATOM 1441 C CA . PRO A 1 173 ? 3.942 9.320 -15.336 1.00 90.69 173 PRO A CA 1
ATOM 1442 C C . PRO A 1 173 ? 3.196 9.932 -14.150 1.00 90.69 173 PRO A C 1
ATOM 1444 O O . PRO A 1 173 ? 1.967 10.014 -14.164 1.00 90.69 173 PRO A O 1
ATOM 1447 N N . ASP A 1 174 ? 3.925 10.373 -13.129 1.00 88.06 174 ASP A N 1
ATOM 1448 C CA . ASP A 1 174 ? 3.317 11.004 -11.950 1.00 88.06 174 ASP A CA 1
ATOM 1449 C C . ASP A 1 174 ? 2.791 12.410 -12.289 1.00 88.06 174 ASP A C 1
ATOM 1451 O O . ASP A 1 174 ? 1.625 12.747 -12.087 1.00 88.06 174 ASP A O 1
ATOM 1455 N N . GLU A 1 175 ? 3.645 13.183 -12.948 1.00 85.88 175 GLU A N 1
ATOM 1456 C CA . GLU A 1 175 ? 3.391 14.506 -13.509 1.00 85.88 175 GLU A CA 1
ATOM 1457 C C . GLU A 1 175 ? 3.858 14.540 -14.958 1.00 85.88 175 GLU A C 1
ATOM 1459 O O . GLU A 1 175 ? 4.585 13.654 -15.418 1.00 85.88 175 GLU A O 1
ATOM 1464 N N . PHE A 1 176 ? 3.476 15.592 -15.678 1.00 65.69 176 PHE A N 1
ATOM 1465 C CA . PHE A 1 176 ? 4.058 15.875 -16.981 1.00 65.69 176 PHE A CA 1
ATOM 1466 C C . PHE A 1 176 ? 5.586 15.999 -16.819 1.00 65.69 176 PHE A C 1
ATOM 1468 O O . PHE A 1 176 ? 6.053 16.819 -16.039 1.00 65.69 176 PHE A O 1
ATOM 1475 N N . ALA A 1 177 ? 6.347 15.130 -17.493 1.00 66.44 177 ALA A N 1
ATOM 1476 C CA . ALA A 1 177 ? 7.806 14.962 -17.374 1.00 66.44 177 ALA A CA 1
ATOM 1477 C C . ALA A 1 177 ? 8.364 14.278 -16.097 1.00 66.44 177 ALA A C 1
ATOM 1479 O O . ALA A 1 177 ? 9.580 14.103 -15.994 1.00 66.44 177 ALA A O 1
ATOM 1480 N N . SER A 1 178 ? 7.532 13.802 -15.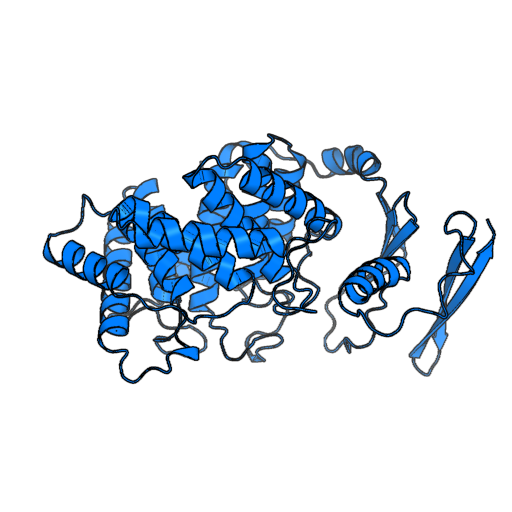160 1.00 78.56 178 SER A N 1
ATOM 1481 C CA . SER A 1 178 ? 8.017 13.028 -14.002 1.00 78.56 178 SER A CA 1
ATOM 1482 C C . SER A 1 178 ? 8.037 11.526 -14.289 1.00 78.56 178 SER A C 1
ATOM 1484 O O . SER A 1 178 ? 7.004 10.852 -14.322 1.00 78.56 178 SER A O 1
ATOM 1486 N N . ASN A 1 179 ? 9.247 10.984 -14.444 1.00 82.75 179 ASN A N 1
ATOM 1487 C CA . ASN A 1 179 ? 9.484 9.572 -14.745 1.00 82.75 179 ASN A CA 1
ATOM 1488 C C . ASN A 1 179 ? 9.863 8.755 -13.491 1.00 82.75 179 ASN A C 1
ATOM 1490 O O . ASN A 1 179 ? 10.914 8.121 -13.439 1.00 82.75 179 ASN A O 1
ATOM 1494 N N . SER A 1 180 ? 9.034 8.800 -12.445 1.00 91.69 180 SER A N 1
ATOM 1495 C CA . SER A 1 180 ? 9.276 8.051 -11.201 1.00 91.69 180 SER A CA 1
ATOM 1496 C C . SER A 1 180 ? 8.794 6.602 -11.288 1.00 91.69 180 SER A C 1
ATOM 1498 O O . SER A 1 180 ? 7.595 6.336 -11.400 1.00 91.69 180 SER A O 1
ATOM 1500 N N . PHE A 1 181 ? 9.720 5.648 -11.150 1.00 94.12 181 PHE A N 1
ATOM 1501 C CA . PHE A 1 181 ? 9.365 4.227 -11.047 1.00 94.12 181 PHE A CA 1
ATOM 1502 C C . PHE A 1 181 ? 8.629 3.891 -9.755 1.00 94.12 181 PHE A C 1
ATOM 1504 O O . PHE A 1 181 ? 7.758 3.022 -9.755 1.00 94.12 181 PHE A O 1
ATOM 1511 N N . GLN A 1 182 ? 8.915 4.617 -8.675 1.00 95.81 182 GLN A N 1
ATOM 1512 C CA . GLN A 1 182 ? 8.160 4.511 -7.437 1.00 95.81 182 GLN A CA 1
ATOM 1513 C C . GLN A 1 182 ? 6.674 4.819 -7.649 1.00 95.81 182 GLN A C 1
ATOM 1515 O O . GLN A 1 182 ? 5.825 4.019 -7.257 1.00 95.81 182 GLN A O 1
ATOM 1520 N N . TYR A 1 183 ? 6.349 5.965 -8.252 1.00 96.56 183 TYR A N 1
ATOM 1521 C CA . TYR A 1 183 ? 4.949 6.353 -8.418 1.00 96.56 183 TYR A CA 1
ATOM 1522 C C . TYR A 1 183 ? 4.233 5.515 -9.464 1.00 96.56 183 TYR A C 1
ATOM 1524 O O . TYR A 1 183 ? 3.074 5.171 -9.253 1.00 96.56 183 TYR A O 1
ATOM 1532 N N . HIS A 1 184 ? 4.929 5.088 -10.517 1.00 97.44 184 HIS A N 1
ATOM 1533 C CA . HIS A 1 184 ? 4.390 4.088 -11.425 1.00 97.44 184 HIS A CA 1
ATOM 1534 C C . HIS A 1 184 ? 3.998 2.805 -10.680 1.00 97.44 184 HIS A C 1
ATOM 1536 O O . HIS A 1 184 ? 2.845 2.391 -10.761 1.00 97.44 184 HIS A O 1
ATOM 1542 N N . ALA A 1 185 ? 4.906 2.224 -9.889 1.00 98.44 185 ALA A N 1
ATOM 1543 C CA . ALA A 1 185 ? 4.616 1.024 -9.105 1.00 98.44 185 ALA A CA 1
ATOM 1544 C C . ALA A 1 185 ? 3.447 1.228 -8.126 1.00 98.44 185 ALA A C 1
ATOM 1546 O O . ALA A 1 185 ? 2.618 0.334 -7.962 1.00 98.44 185 ALA A O 1
ATOM 1547 N N . TYR A 1 186 ? 3.350 2.407 -7.506 1.00 98.50 186 TYR A N 1
ATOM 1548 C CA . TYR A 1 186 ? 2.239 2.740 -6.615 1.00 98.50 186 TYR A CA 1
ATOM 1549 C C . TYR A 1 186 ? 0.896 2.832 -7.347 1.00 98.50 186 TYR A C 1
ATOM 1551 O O . TYR A 1 186 ? -0.092 2.262 -6.891 1.00 98.50 186 TYR A O 1
ATOM 1559 N N . ILE A 1 187 ? 0.862 3.467 -8.520 1.00 98.62 187 ILE A N 1
ATOM 1560 C CA . ILE A 1 187 ? -0.336 3.517 -9.368 1.00 98.62 187 ILE A CA 1
ATOM 1561 C C . ILE A 1 187 ? -0.770 2.100 -9.759 1.00 98.62 187 ILE A C 1
ATOM 1563 O O . ILE A 1 187 ? -1.955 1.794 -9.670 1.00 98.62 187 ILE A O 1
ATOM 1567 N N . LEU A 1 188 ? 0.162 1.211 -10.124 1.00 98.88 188 LEU A N 1
ATOM 1568 C CA . LEU A 1 188 ? -0.176 -0.181 -10.448 1.00 98.88 188 LEU A CA 1
ATOM 1569 C C . LEU A 1 188 ? -0.817 -0.914 -9.271 1.00 98.88 188 LEU A C 1
ATOM 1571 O O . LEU A 1 188 ? -1.817 -1.599 -9.460 1.00 98.88 188 LEU A O 1
ATOM 1575 N N . ALA A 1 189 ? -0.282 -0.743 -8.064 1.00 98.81 189 ALA A N 1
ATOM 1576 C CA . ALA A 1 189 ? -0.873 -1.335 -6.873 1.00 98.81 189 ALA A CA 1
ATOM 1577 C C . ALA A 1 189 ? -2.306 -0.840 -6.606 1.00 98.81 189 ALA A C 1
ATOM 1579 O O . ALA A 1 189 ? -3.183 -1.635 -6.270 1.00 98.81 189 ALA A O 1
ATOM 1580 N N . LEU A 1 190 ? -2.562 0.458 -6.797 1.00 98.81 190 LEU A N 1
ATOM 1581 C CA . LEU A 1 190 ? -3.900 1.039 -6.652 1.00 98.81 190 LEU A CA 1
ATOM 1582 C C . LEU A 1 190 ? -4.866 0.537 -7.733 1.00 98.81 190 LEU A C 1
ATOM 1584 O O . LEU A 1 190 ? -6.014 0.222 -7.429 1.00 98.81 190 LEU A O 1
ATOM 1588 N N . LEU A 1 191 ? -4.409 0.436 -8.986 1.00 98.88 191 LEU A N 1
ATOM 1589 C CA . LEU A 1 191 ? -5.212 -0.102 -10.088 1.00 98.88 191 LEU A CA 1
ATOM 1590 C C . LEU A 1 191 ? -5.549 -1.578 -9.876 1.00 98.88 191 LEU A C 1
ATOM 1592 O O . LEU A 1 191 ? -6.665 -1.984 -10.184 1.00 98.88 191 LEU A O 1
ATOM 1596 N N . PHE A 1 192 ? -4.620 -2.363 -9.329 1.00 98.88 192 PHE A N 1
ATOM 1597 C CA . PHE A 1 192 ? -4.882 -3.754 -8.982 1.00 98.88 192 PHE A CA 1
ATOM 1598 C C . PHE A 1 192 ? -6.016 -3.870 -7.956 1.00 98.88 192 PHE A C 1
ATOM 1600 O O . PHE A 1 192 ? -7.011 -4.529 -8.235 1.00 98.88 192 PHE A O 1
ATOM 1607 N N . GLN A 1 193 ? -5.946 -3.135 -6.843 1.00 98.69 193 GLN A N 1
ATOM 1608 C CA . GLN A 1 193 ? -7.026 -3.141 -5.845 1.00 98.69 193 GLN A CA 1
ATOM 1609 C C . GLN A 1 193 ? -8.347 -2.599 -6.398 1.00 98.69 193 GLN A C 1
ATOM 1611 O O . GLN A 1 193 ? -9.422 -3.088 -6.055 1.00 98.69 193 GLN A O 1
ATOM 1616 N N . TYR A 1 194 ? -8.291 -1.587 -7.269 1.00 98.75 194 TYR A N 1
ATOM 1617 C CA . TYR A 1 194 ? -9.486 -1.096 -7.950 1.00 98.75 194 TYR A CA 1
ATOM 1618 C C . TYR A 1 194 ? -10.109 -2.195 -8.817 1.00 98.75 194 TYR A C 1
ATOM 1620 O O . TYR A 1 194 ? -11.328 -2.367 -8.825 1.00 98.75 194 TYR A O 1
ATOM 1628 N N . TYR A 1 195 ? -9.283 -2.952 -9.540 1.00 98.81 195 TYR A N 1
ATOM 1629 C CA . TYR A 1 195 ? -9.734 -4.093 -10.323 1.00 98.81 195 TYR A CA 1
ATOM 1630 C C . TYR A 1 195 ? -10.337 -5.184 -9.434 1.00 98.81 195 TYR A C 1
ATOM 1632 O O . TYR A 1 195 ? -11.446 -5.613 -9.728 1.00 98.81 195 TYR A O 1
ATOM 1640 N N . GLU A 1 196 ? -9.693 -5.574 -8.331 1.00 98.19 196 GLU A N 1
ATOM 1641 C CA . GLU A 1 196 ? -10.261 -6.552 -7.387 1.00 98.19 196 GLU A CA 1
ATOM 1642 C C . GLU A 1 196 ? -11.650 -6.130 -6.892 1.00 98.19 196 GLU A C 1
ATOM 1644 O O . GLU A 1 196 ? -12.561 -6.944 -6.771 1.00 98.19 196 GLU A O 1
ATOM 1649 N N . LEU A 1 197 ? -11.838 -4.828 -6.666 1.00 97.75 197 LEU A N 1
ATOM 1650 C CA . LEU A 1 197 ? -13.094 -4.272 -6.178 1.00 97.75 197 LEU A CA 1
ATOM 1651 C C . LEU A 1 197 ? -14.214 -4.227 -7.229 1.00 97.75 197 LEU A C 1
ATOM 1653 O O . LEU A 1 197 ? -15.383 -4.093 -6.867 1.00 97.75 197 LEU A O 1
ATOM 1657 N N . THR A 1 198 ? -13.880 -4.238 -8.522 1.00 98.25 198 THR A N 1
ATOM 1658 C CA . THR A 1 198 ? -14.833 -3.891 -9.595 1.00 98.25 198 THR A CA 1
ATOM 1659 C C . THR A 1 198 ? -14.928 -4.895 -10.732 1.00 98.25 198 THR A C 1
ATOM 1661 O O . THR A 1 198 ? -15.911 -4.869 -11.467 1.00 98.25 198 THR A O 1
ATOM 1664 N N . GLY A 1 199 ? -13.915 -5.736 -10.927 1.00 98.25 199 GLY A N 1
ATOM 1665 C CA . GLY A 1 199 ? -13.782 -6.596 -12.099 1.00 98.25 199 GLY A CA 1
ATOM 1666 C C . GLY A 1 199 ? -13.601 -5.841 -13.424 1.00 98.25 199 GLY A C 1
ATOM 1667 O O . GLY A 1 199 ? -13.723 -6.454 -14.486 1.00 98.25 199 GLY A O 1
ATOM 1668 N N . ASP A 1 200 ? -13.326 -4.527 -13.414 1.00 98.44 200 ASP A N 1
ATOM 1669 C CA . ASP A 1 200 ? -13.267 -3.725 -14.643 1.00 98.44 200 ASP A CA 1
ATOM 1670 C C . ASP A 1 200 ? -12.109 -4.172 -15.558 1.00 98.44 200 ASP A C 1
ATOM 1672 O O . ASP A 1 200 ? -10.921 -3.978 -15.273 1.00 98.44 200 ASP A O 1
ATOM 1676 N N . LYS A 1 201 ? -12.465 -4.735 -16.721 1.00 98.56 201 LYS A N 1
ATOM 1677 C CA . LYS A 1 201 ? -11.516 -5.231 -17.729 1.00 98.56 201 LYS A CA 1
ATOM 1678 C C . LYS A 1 201 ? -10.596 -4.136 -18.280 1.00 98.56 201 LYS A C 1
ATOM 1680 O O . LYS A 1 201 ? -9.456 -4.435 -18.636 1.00 98.56 201 LYS A O 1
ATOM 1685 N N . LYS A 1 202 ? -11.039 -2.874 -18.351 1.00 98.50 202 LYS A N 1
ATOM 1686 C CA . LYS A 1 202 ? -10.187 -1.752 -18.785 1.00 98.50 202 LYS A CA 1
ATOM 1687 C C . LYS A 1 202 ? -9.089 -1.487 -17.761 1.00 98.50 202 LYS A C 1
ATOM 1689 O O . LYS A 1 202 ? -7.933 -1.325 -18.148 1.00 98.50 202 LYS A O 1
ATOM 1694 N N . VAL A 1 203 ? -9.437 -1.513 -16.474 1.00 98.81 203 VAL A N 1
ATOM 1695 C CA . VAL A 1 203 ? -8.476 -1.376 -15.370 1.00 98.81 203 VAL A CA 1
ATOM 1696 C C . VAL A 1 203 ? -7.497 -2.543 -15.376 1.00 98.81 203 VAL A C 1
ATOM 1698 O O . VAL A 1 203 ? -6.291 -2.310 -15.364 1.00 98.81 203 VAL A O 1
ATOM 1701 N N . ARG A 1 204 ? -7.996 -3.780 -15.508 1.00 98.81 204 ARG A N 1
ATOM 1702 C CA . ARG A 1 204 ? -7.167 -4.988 -15.648 1.00 98.81 204 ARG A CA 1
ATOM 1703 C C . ARG A 1 204 ? -6.129 -4.847 -16.758 1.00 98.81 204 ARG A C 1
ATOM 1705 O O . ARG A 1 204 ? -4.947 -5.092 -16.538 1.00 98.81 204 ARG A O 1
ATOM 1712 N N . ASN A 1 205 ? -6.565 -4.455 -17.953 1.00 98.75 205 ASN A N 1
ATOM 1713 C CA . ASN A 1 205 ? -5.685 -4.353 -19.113 1.00 98.75 205 ASN A CA 1
ATOM 1714 C C . ASN A 1 205 ? -4.635 -3.249 -18.930 1.00 98.75 205 ASN A C 1
ATOM 1716 O O . ASN A 1 205 ? -3.465 -3.466 -19.238 1.00 98.75 205 ASN A O 1
ATOM 1720 N N . ALA A 1 206 ? -5.028 -2.093 -18.390 1.00 98.81 206 ALA A N 1
ATOM 1721 C CA . ALA A 1 206 ? -4.100 -1.007 -18.092 1.00 98.81 206 ALA A CA 1
ATOM 1722 C C . ALA A 1 206 ? -3.074 -1.409 -17.020 1.00 98.81 206 ALA A C 1
ATOM 1724 O O . ALA A 1 206 ? -1.878 -1.169 -17.191 1.00 98.81 206 ALA A O 1
ATOM 1725 N N . PHE A 1 207 ? -3.522 -2.077 -15.955 1.00 98.88 207 PHE A N 1
ATOM 1726 C CA . PHE A 1 207 ? -2.663 -2.623 -14.909 1.00 98.88 207 PHE A CA 1
ATOM 1727 C C . PHE A 1 207 ? -1.630 -3.605 -15.477 1.00 98.88 207 PHE A C 1
ATOM 1729 O O . PHE A 1 207 ? -0.431 -3.379 -15.317 1.00 98.88 207 PHE A O 1
ATOM 1736 N N . LEU A 1 208 ? -2.066 -4.641 -16.204 1.00 98.81 208 LEU A N 1
ATOM 1737 C CA . LEU A 1 208 ? -1.159 -5.644 -16.773 1.00 98.81 208 LEU A CA 1
ATOM 1738 C C . LEU A 1 208 ? -0.166 -5.023 -17.756 1.00 98.81 208 LEU A C 1
ATOM 1740 O O . LEU A 1 208 ? 1.016 -5.350 -17.721 1.00 98.81 208 LEU A O 1
ATOM 1744 N N . LYS A 1 209 ? -0.610 -4.072 -18.582 1.00 98.25 209 LYS A N 1
ATOM 1745 C CA . LYS A 1 209 ? 0.274 -3.331 -19.487 1.00 98.25 209 LYS A CA 1
ATOM 1746 C C . LYS A 1 209 ? 1.352 -2.548 -18.730 1.00 98.25 209 LYS A C 1
ATOM 1748 O O . LYS A 1 209 ? 2.494 -2.486 -19.173 1.00 98.25 209 LYS A O 1
ATOM 1753 N N . GLY A 1 210 ? 1.009 -1.959 -17.588 1.00 98.06 210 GLY A N 1
ATOM 1754 C CA . GLY A 1 210 ? 1.984 -1.272 -16.747 1.00 98.06 210 GLY A CA 1
ATOM 1755 C C . GLY A 1 210 ? 2.932 -2.223 -16.014 1.00 98.06 210 GLY A C 1
ATOM 1756 O O . GLY A 1 210 ? 4.122 -1.942 -15.914 1.00 98.06 210 GLY A O 1
ATOM 1757 N N . VAL A 1 211 ? 2.459 -3.394 -15.586 1.00 98.50 211 VAL A N 1
ATOM 1758 C CA . VAL A 1 211 ? 3.342 -4.435 -15.035 1.00 98.50 211 VAL A CA 1
ATOM 1759 C C . VAL A 1 211 ? 4.327 -4.938 -16.096 1.00 98.50 211 VAL A C 1
ATOM 1761 O O . VAL A 1 211 ? 5.521 -5.070 -15.822 1.00 98.50 211 VAL A O 1
ATOM 1764 N N . GLU A 1 212 ? 3.856 -5.144 -17.327 1.00 94.62 212 GLU A N 1
ATOM 1765 C CA . GLU A 1 212 ? 4.713 -5.473 -18.468 1.00 94.62 212 GLU A CA 1
ATOM 1766 C C . GLU A 1 212 ? 5.749 -4.384 -18.750 1.00 94.62 212 GLU A C 1
ATOM 1768 O O . GLU A 1 212 ? 6.870 -4.703 -19.125 1.00 94.62 212 GLU A O 1
ATOM 1773 N N . PHE A 1 213 ? 5.427 -3.110 -18.526 1.00 91.81 213 PHE A N 1
ATOM 1774 C CA . PHE A 1 213 ? 6.415 -2.040 -18.612 1.00 91.81 213 PHE A CA 1
ATOM 1775 C C . PHE A 1 213 ? 7.492 -2.179 -17.527 1.00 91.81 213 PHE A C 1
ATOM 1777 O O . PHE A 1 213 ? 8.683 -2.226 -17.843 1.00 91.81 213 PHE A O 1
ATOM 1784 N N . ILE A 1 214 ? 7.101 -2.259 -16.248 1.00 93.06 214 ILE A N 1
ATOM 1785 C CA . ILE A 1 214 ? 8.066 -2.181 -15.141 1.00 93.06 214 ILE A CA 1
ATOM 1786 C C . ILE A 1 214 ? 8.957 -3.419 -15.029 1.00 93.06 214 ILE A C 1
ATOM 1788 O O . ILE A 1 214 ? 10.094 -3.303 -14.570 1.00 93.06 214 ILE A O 1
ATOM 1792 N N . LYS A 1 215 ? 8.493 -4.594 -15.483 1.00 91.25 215 LYS A N 1
ATOM 1793 C CA . LYS A 1 215 ? 9.267 -5.841 -15.367 1.00 91.25 215 LYS A CA 1
ATOM 1794 C C . LYS A 1 215 ? 10.621 -5.778 -16.076 1.00 91.25 215 LYS A C 1
ATOM 1796 O O . LYS A 1 215 ? 11.579 -6.380 -15.602 1.00 91.25 215 LYS A O 1
ATOM 1801 N N . TYR A 1 216 ? 10.727 -5.002 -17.158 1.00 84.69 216 TYR A N 1
ATOM 1802 C CA . TYR A 1 216 ? 11.980 -4.812 -17.896 1.00 84.69 216 TYR A CA 1
ATOM 1803 C C . TYR A 1 216 ? 13.012 -3.949 -17.156 1.00 84.69 216 TYR A C 1
ATOM 1805 O O . TYR A 1 216 ? 14.176 -3.926 -17.551 1.00 84.69 216 TYR A O 1
ATOM 1813 N N . PHE A 1 217 ? 12.607 -3.256 -16.090 1.00 85.38 217 PHE A N 1
ATOM 1814 C CA . PHE A 1 217 ? 13.480 -2.408 -15.272 1.00 85.38 217 PHE A CA 1
ATOM 1815 C C . PHE A 1 217 ? 13.860 -3.056 -13.937 1.00 85.38 217 PHE A C 1
ATOM 1817 O O . PHE A 1 217 ? 14.573 -2.451 -13.142 1.00 85.38 217 PHE A O 1
ATOM 1824 N N . ILE A 1 218 ? 13.410 -4.285 -13.673 1.00 87.38 218 ILE A N 1
ATOM 1825 C CA . ILE A 1 218 ? 13.825 -5.034 -12.487 1.00 87.38 218 ILE A CA 1
ATOM 1826 C C . ILE A 1 218 ? 15.181 -5.673 -12.783 1.00 87.38 218 ILE A C 1
ATOM 1828 O O . ILE A 1 218 ? 15.298 -6.566 -13.624 1.00 87.38 218 ILE A O 1
ATOM 1832 N N . SER A 1 219 ? 16.216 -5.215 -12.086 1.00 82.12 219 SER A N 1
ATOM 1833 C CA . SER A 1 219 ? 17.569 -5.747 -12.214 1.00 82.12 219 SER A CA 1
ATOM 1834 C C . SER A 1 219 ? 17.634 -7.225 -11.790 1.00 82.12 219 SER A C 1
ATOM 1836 O O . SER A 1 219 ? 16.773 -7.714 -11.045 1.00 82.12 219 SER A O 1
ATOM 1838 N N . PRO A 1 220 ? 18.698 -7.951 -12.181 1.00 79.50 220 PRO A N 1
ATOM 1839 C CA . PRO A 1 220 ? 18.928 -9.317 -11.713 1.00 79.50 220 PRO A CA 1
ATOM 1840 C C . PRO A 1 220 ? 18.960 -9.454 -10.185 1.00 79.50 220 PRO A C 1
ATOM 1842 O O . PRO A 1 220 ? 18.560 -10.486 -9.652 1.00 79.50 220 PRO A O 1
ATOM 1845 N N . ASP A 1 221 ? 19.391 -8.410 -9.472 1.00 81.56 221 ASP A N 1
ATOM 1846 C CA . ASP A 1 221 ? 19.477 -8.413 -8.014 1.00 81.56 221 ASP A CA 1
ATOM 1847 C C . ASP A 1 221 ? 18.220 -7.877 -7.305 1.00 81.56 221 ASP A C 1
ATOM 1849 O O . ASP A 1 221 ? 18.178 -7.911 -6.076 1.00 81.56 221 ASP A O 1
ATOM 1853 N N . GLY A 1 222 ? 17.203 -7.440 -8.062 1.00 87.00 222 GLY A N 1
ATOM 1854 C CA . GLY A 1 222 ? 15.893 -6.990 -7.575 1.00 87.00 222 GLY A CA 1
ATOM 1855 C C . GLY A 1 222 ? 15.744 -5.489 -7.353 1.00 87.00 222 GLY A C 1
ATOM 1856 O O . GLY A 1 222 ? 14.665 -5.033 -6.973 1.00 87.00 222 GLY A O 1
ATOM 1857 N N . ASN A 1 223 ? 16.789 -4.712 -7.614 1.00 90.25 223 ASN A N 1
ATOM 1858 C CA . ASN A 1 223 ? 16.682 -3.266 -7.687 1.00 90.25 223 ASN A CA 1
ATOM 1859 C C . ASN A 1 223 ? 15.854 -2.861 -8.917 1.00 90.25 223 ASN A C 1
ATOM 1861 O O . ASN A 1 223 ? 16.108 -3.305 -10.030 1.00 90.25 223 ASN A O 1
ATOM 1865 N N . PHE A 1 224 ? 14.888 -1.973 -8.739 1.00 91.69 224 PHE A N 1
ATOM 1866 C CA . PHE A 1 224 ? 14.147 -1.394 -9.865 1.00 91.69 224 PHE A CA 1
ATOM 1867 C C . PHE A 1 224 ? 13.882 0.092 -9.637 1.00 91.69 224 PHE A C 1
ATOM 1869 O O . PHE A 1 224 ? 13.881 0.875 -10.576 1.00 91.69 224 PHE A O 1
ATOM 1876 N N . ASN A 1 225 ? 13.699 0.513 -8.382 1.00 93.00 225 ASN A N 1
ATOM 1877 C CA . ASN A 1 225 ? 13.403 1.892 -8.019 1.00 93.00 225 ASN A CA 1
ATOM 1878 C C . ASN A 1 225 ? 14.678 2.756 -8.013 1.00 93.00 225 ASN A C 1
ATOM 1880 O O . ASN A 1 225 ? 15.047 3.322 -6.990 1.00 93.00 225 ASN A O 1
ATOM 1884 N N . TYR A 1 226 ? 15.402 2.833 -9.127 1.00 88.94 226 TYR A N 1
ATOM 1885 C CA . TYR A 1 226 ? 16.647 3.605 -9.244 1.00 88.94 226 TYR A CA 1
ATOM 1886 C C . TYR A 1 226 ? 16.495 4.897 -10.060 1.00 88.94 226 TYR A C 1
ATOM 1888 O O . TYR A 1 226 ? 17.469 5.634 -10.209 1.00 88.94 226 TYR A O 1
ATOM 1896 N N . TYR A 1 227 ? 15.295 5.192 -10.571 1.00 84.19 227 TYR A N 1
ATOM 1897 C CA . TYR A 1 227 ? 15.040 6.332 -11.451 1.00 84.19 227 TYR A CA 1
ATOM 1898 C C . TYR A 1 227 ? 13.838 7.178 -11.001 1.00 84.19 227 TYR A C 1
ATOM 1900 O O . TYR A 1 227 ? 12.789 6.656 -10.613 1.00 84.19 227 TYR A O 1
ATOM 1908 N N . GLY A 1 228 ? 14.015 8.501 -11.080 1.00 87.12 228 GLY A N 1
ATOM 1909 C CA . GLY A 1 228 ? 13.017 9.513 -10.733 1.00 87.12 228 GLY A CA 1
ATOM 1910 C C . GLY A 1 228 ? 12.885 9.813 -9.233 1.00 87.12 228 GLY A C 1
ATOM 1911 O O . GLY A 1 228 ? 13.718 9.427 -8.408 1.00 87.12 228 GLY A O 1
ATOM 1912 N N . ARG A 1 229 ? 11.830 10.562 -8.888 1.00 86.94 229 ARG A N 1
ATOM 1913 C CA . ARG A 1 229 ? 11.508 10.967 -7.510 1.00 86.94 229 ARG A CA 1
ATOM 1914 C C . ARG A 1 229 ? 11.224 9.746 -6.636 1.00 86.94 229 ARG A C 1
ATOM 1916 O O . ARG A 1 229 ? 10.516 8.839 -7.066 1.00 86.94 229 ARG A O 1
ATOM 1923 N N . GLY A 1 230 ? 11.747 9.741 -5.411 1.00 89.81 230 GLY A N 1
ATOM 1924 C CA . GLY A 1 230 ? 11.574 8.611 -4.494 1.00 89.81 230 GLY A CA 1
ATOM 1925 C C . GLY A 1 230 ? 12.458 7.408 -4.815 1.00 89.81 230 GLY A C 1
ATOM 1926 O O . GLY A 1 230 ? 12.147 6.296 -4.390 1.00 89.81 230 GLY A O 1
ATOM 1927 N N . LYS A 1 231 ? 13.559 7.604 -5.555 1.00 90.56 231 LYS A N 1
ATOM 1928 C CA . LYS A 1 231 ? 14.527 6.535 -5.823 1.00 90.56 231 LYS A CA 1
ATOM 1929 C C . LYS A 1 231 ? 14.978 5.865 -4.523 1.00 90.56 231 LYS A C 1
ATOM 1931 O O . LYS A 1 231 ? 15.210 6.514 -3.507 1.00 90.56 231 LYS A O 1
ATOM 1936 N N . LYS A 1 232 ? 15.106 4.547 -4.584 1.00 94.25 232 LYS A N 1
ATOM 1937 C CA . LYS A 1 232 ? 15.494 3.633 -3.512 1.00 94.25 232 LYS A CA 1
ATOM 1938 C C . LYS A 1 232 ? 14.579 3.641 -2.285 1.00 94.25 232 LYS A C 1
ATOM 1940 O O . LYS A 1 232 ? 14.898 2.934 -1.335 1.00 94.25 232 LYS A O 1
ATOM 1945 N N . GLN A 1 233 ? 13.442 4.340 -2.287 1.00 96.25 233 GLN A N 1
ATOM 1946 C CA . GLN A 1 233 ? 12.576 4.325 -1.114 1.00 96.25 233 GLN A CA 1
ATOM 1947 C C . GLN A 1 233 ? 11.749 3.036 -1.025 1.00 96.25 233 GLN A C 1
ATOM 1949 O O . GLN A 1 233 ? 11.240 2.544 -2.038 1.00 96.25 233 GLN A O 1
ATOM 1954 N N . ILE A 1 234 ? 11.569 2.517 0.195 1.00 97.19 234 ILE A N 1
ATOM 1955 C CA . ILE A 1 234 ? 10.815 1.292 0.506 1.00 97.19 234 ILE A CA 1
ATOM 1956 C C . ILE A 1 234 ? 9.368 1.346 0.004 1.00 97.19 234 ILE A C 1
ATOM 1958 O O . ILE A 1 234 ? 8.799 0.317 -0.345 1.00 97.19 234 ILE A O 1
ATOM 1962 N N . PHE A 1 235 ? 8.801 2.548 -0.108 1.00 97.56 235 PHE A N 1
ATOM 1963 C CA . PHE A 1 235 ? 7.467 2.791 -0.649 1.00 97.56 235 PHE A CA 1
ATOM 1964 C C . PHE A 1 235 ? 7.308 2.257 -2.079 1.00 97.56 235 PHE A C 1
ATOM 1966 O O . PHE A 1 235 ? 6.368 1.510 -2.360 1.00 97.56 235 PHE A O 1
ATOM 1973 N N . GLY A 1 236 ? 8.254 2.573 -2.973 1.00 97.69 236 GLY A N 1
ATOM 1974 C CA . GLY A 1 236 ? 8.261 2.036 -4.334 1.00 97.69 236 GLY A CA 1
ATOM 1975 C C . GLY A 1 236 ? 8.395 0.513 -4.344 1.00 97.69 236 GLY A C 1
ATOM 1976 O O . GLY A 1 236 ? 7.648 -0.167 -5.046 1.00 97.69 236 GLY A O 1
ATOM 1977 N N . TYR A 1 237 ? 9.282 -0.038 -3.510 1.00 98.38 237 TYR A N 1
ATOM 1978 C CA . TYR A 1 237 ? 9.480 -1.487 -3.408 1.00 98.38 237 TYR A CA 1
ATOM 1979 C C . TYR A 1 237 ? 8.236 -2.229 -2.928 1.00 98.38 237 TYR A C 1
ATOM 1981 O O . TYR A 1 237 ? 7.779 -3.131 -3.627 1.00 98.38 237 TYR A O 1
ATOM 1989 N N . ALA A 1 238 ? 7.641 -1.822 -1.808 1.00 98.50 238 ALA A N 1
ATOM 1990 C CA . ALA A 1 238 ? 6.419 -2.434 -1.295 1.00 98.50 238 ALA A CA 1
ATOM 1991 C C . ALA A 1 238 ? 5.273 -2.369 -2.319 1.00 98.50 238 ALA A C 1
ATOM 1993 O O . ALA A 1 238 ? 4.589 -3.369 -2.538 1.00 98.50 238 ALA A O 1
ATOM 1994 N N . SER A 1 239 ? 5.135 -1.234 -3.015 1.00 98.69 239 SER A N 1
ATOM 1995 C CA . SER A 1 239 ? 4.154 -1.069 -4.092 1.00 98.69 239 SER A CA 1
ATOM 1996 C C . SER A 1 239 ? 4.391 -2.043 -5.248 1.00 98.69 239 SER A C 1
ATOM 1998 O O . SER A 1 239 ? 3.470 -2.735 -5.668 1.00 98.69 239 SER A O 1
ATOM 2000 N N . SER A 1 240 ? 5.631 -2.146 -5.736 1.00 98.62 240 SER A N 1
ATOM 2001 C CA . SER A 1 240 ? 5.973 -3.041 -6.850 1.00 98.62 240 SER A CA 1
ATOM 2002 C C . SER A 1 240 ? 5.803 -4.518 -6.504 1.00 98.62 240 SER A C 1
ATOM 2004 O O . SER A 1 240 ? 5.299 -5.275 -7.324 1.00 98.62 240 SER A O 1
ATOM 2006 N N . ILE A 1 241 ? 6.166 -4.925 -5.285 1.00 98.56 241 ILE A N 1
ATOM 2007 C CA . ILE A 1 241 ? 6.015 -6.303 -4.810 1.00 98.56 241 ILE A CA 1
ATOM 2008 C C . ILE A 1 241 ? 4.537 -6.691 -4.811 1.00 98.56 241 ILE A C 1
ATOM 2010 O O . ILE A 1 241 ? 4.186 -7.758 -5.309 1.00 98.56 241 ILE A O 1
ATOM 2014 N N . PHE A 1 242 ? 3.671 -5.813 -4.305 1.00 98.75 242 PHE A N 1
ATOM 2015 C CA . PHE A 1 242 ? 2.233 -6.049 -4.306 1.00 98.75 242 PHE A CA 1
ATOM 2016 C C . PHE A 1 242 ? 1.628 -6.001 -5.719 1.00 98.75 242 PHE A C 1
ATOM 2018 O O . PHE A 1 242 ? 0.845 -6.878 -6.067 1.00 98.75 242 PHE A O 1
ATOM 2025 N N . ALA A 1 243 ? 2.052 -5.069 -6.576 1.00 98.75 243 ALA A N 1
ATOM 2026 C CA . ALA A 1 243 ? 1.615 -5.028 -7.973 1.00 98.75 243 ALA A CA 1
ATOM 2027 C C . ALA A 1 243 ? 2.020 -6.301 -8.746 1.00 98.75 243 ALA A C 1
ATOM 2029 O O . ALA A 1 243 ? 1.224 -6.867 -9.485 1.00 98.75 243 ALA A O 1
ATOM 2030 N N . LEU A 1 244 ? 3.240 -6.804 -8.555 1.00 98.62 244 LEU A N 1
ATOM 2031 C CA . LEU A 1 244 ? 3.692 -8.055 -9.170 1.00 98.62 244 LEU A CA 1
ATOM 2032 C C . LEU A 1 244 ? 2.931 -9.271 -8.620 1.00 98.62 244 LEU A C 1
ATOM 2034 O O . LEU A 1 244 ? 2.599 -10.176 -9.383 1.00 98.62 244 LEU A O 1
ATOM 2038 N N . ALA A 1 245 ? 2.607 -9.280 -7.323 1.00 98.19 245 ALA A N 1
ATOM 2039 C CA . ALA A 1 245 ? 1.740 -10.300 -6.739 1.00 98.19 245 ALA A CA 1
ATOM 2040 C C . ALA A 1 245 ? 0.350 -10.299 -7.401 1.00 98.19 245 ALA A C 1
ATOM 2042 O O . ALA A 1 245 ? -0.104 -11.346 -7.851 1.00 98.19 245 ALA A O 1
ATOM 2043 N N . GLY A 1 246 ? -0.272 -9.130 -7.566 1.00 98.56 246 GLY A N 1
ATOM 2044 C CA . GLY A 1 246 ? -1.561 -9.017 -8.253 1.00 98.56 246 GLY A CA 1
ATOM 2045 C C . GLY A 1 246 ? -1.509 -9.427 -9.729 1.00 98.56 246 GLY A C 1
ATOM 2046 O O . GLY A 1 246 ? -2.432 -10.046 -10.251 1.00 98.56 246 GLY A O 1
ATOM 2047 N N . ALA A 1 247 ? -0.400 -9.160 -10.426 1.00 98.62 247 ALA A N 1
ATOM 2048 C CA . ALA A 1 247 ? -0.215 -9.638 -11.796 1.00 98.62 247 ALA A CA 1
ATOM 2049 C C . ALA A 1 247 ? -0.134 -11.166 -11.867 1.00 98.62 247 ALA A C 1
ATOM 2051 O O . ALA A 1 247 ? -0.712 -11.769 -12.775 1.00 98.62 247 ALA A O 1
ATOM 2052 N N . TYR A 1 248 ? 0.549 -11.791 -10.902 1.00 97.31 248 TYR A N 1
ATOM 2053 C CA . TYR A 1 248 ? 0.529 -13.240 -10.746 1.00 97.31 248 TYR A CA 1
ATOM 2054 C C . TYR A 1 248 ? -0.898 -13.744 -10.512 1.00 97.31 248 TYR A C 1
ATOM 2056 O O . TYR A 1 248 ? -1.337 -14.618 -11.246 1.00 97.31 248 TYR A O 1
ATOM 2064 N N . GLU A 1 249 ? -1.650 -13.158 -9.584 1.00 97.56 249 GLU A N 1
ATOM 2065 C CA . GLU A 1 249 ? -3.026 -13.577 -9.287 1.00 97.56 249 GLU A CA 1
ATOM 2066 C C . GLU A 1 249 ? -3.950 -13.527 -10.511 1.00 97.56 249 GLU A C 1
ATOM 2068 O O . GLU A 1 249 ? -4.715 -14.453 -10.763 1.00 97.56 249 GLU A O 1
ATOM 2073 N N . ILE A 1 250 ? -3.828 -12.484 -11.336 1.00 98.31 250 ILE A N 1
ATOM 2074 C CA . ILE A 1 250 ? -4.676 -12.304 -12.524 1.00 98.31 250 ILE A CA 1
ATOM 2075 C C . ILE A 1 250 ? -4.316 -13.255 -13.673 1.00 98.31 250 ILE A C 1
ATOM 2077 O O . ILE A 1 250 ? -5.164 -13.554 -14.519 1.00 98.31 250 ILE A O 1
ATOM 2081 N N . THR A 1 251 ? -3.048 -13.649 -13.786 1.00 97.19 251 THR A N 1
ATOM 2082 C CA . THR A 1 251 ? -2.524 -14.331 -14.986 1.00 97.19 251 THR A CA 1
ATOM 2083 C C . THR A 1 251 ? -2.012 -15.741 -14.727 1.00 97.19 251 THR A C 1
ATOM 2085 O O . THR A 1 251 ? -1.742 -16.470 -15.678 1.00 97.19 251 THR A O 1
ATOM 2088 N N . ASN A 1 252 ? -1.821 -16.099 -13.459 1.00 93.31 252 ASN A N 1
ATOM 2089 C CA . ASN A 1 252 ? -1.117 -17.284 -12.978 1.00 93.31 252 ASN A CA 1
ATOM 2090 C C . ASN A 1 252 ? 0.301 -17.465 -13.565 1.00 93.31 252 ASN A C 1
ATOM 2092 O O . ASN A 1 252 ? 0.869 -18.557 -13.534 1.00 93.31 252 ASN A O 1
ATOM 2096 N N . LYS A 1 253 ? 0.911 -16.404 -14.112 1.00 92.00 253 LYS A N 1
ATOM 2097 C CA . LYS A 1 253 ? 2.266 -16.478 -14.663 1.00 92.00 253 LYS A CA 1
ATOM 2098 C C . LYS A 1 253 ? 3.298 -16.393 -13.549 1.00 92.00 253 LYS A C 1
ATOM 2100 O O . LYS A 1 253 ? 3.502 -15.333 -12.952 1.00 92.00 253 LYS A O 1
ATOM 2105 N N . ILE A 1 254 ? 4.000 -17.501 -13.316 1.00 88.50 254 ILE A N 1
ATOM 2106 C CA . ILE A 1 254 ? 5.004 -17.633 -12.249 1.00 88.50 254 ILE A CA 1
ATOM 2107 C C . ILE A 1 254 ? 6.117 -16.570 -12.317 1.00 88.50 254 ILE A C 1
ATOM 2109 O O . ILE A 1 254 ? 6.694 -16.218 -11.287 1.00 88.50 254 ILE A O 1
ATOM 2113 N N . GLU A 1 255 ? 6.374 -16.008 -13.506 1.00 89.38 255 GLU A N 1
ATOM 2114 C CA . GLU A 1 255 ? 7.349 -14.931 -13.718 1.00 89.38 255 GLU A CA 1
ATOM 2115 C C . GLU A 1 255 ? 7.119 -13.742 -12.768 1.00 89.38 255 GLU A C 1
ATOM 2117 O O . GLU A 1 255 ? 8.075 -13.226 -12.188 1.00 89.38 255 GLU A O 1
ATOM 2122 N N . TYR A 1 256 ? 5.866 -13.338 -12.530 1.00 94.81 256 TYR A N 1
ATOM 2123 C CA . TYR A 1 256 ? 5.578 -12.164 -11.704 1.00 94.81 256 TYR A CA 1
ATOM 2124 C C . TYR A 1 256 ? 5.788 -12.443 -10.216 1.00 94.81 256 TYR A C 1
ATOM 2126 O O . TYR A 1 256 ? 6.376 -11.621 -9.512 1.00 94.81 256 TYR A O 1
ATOM 2134 N N . ALA A 1 257 ? 5.391 -13.626 -9.739 1.00 92.62 257 ALA A N 1
ATOM 2135 C CA . ALA A 1 257 ? 5.666 -14.056 -8.370 1.00 92.62 257 ALA A CA 1
ATOM 2136 C C . ALA A 1 257 ? 7.177 -14.139 -8.098 1.00 92.62 257 ALA A C 1
ATOM 2138 O O . ALA A 1 257 ? 7.656 -13.735 -7.034 1.00 92.62 257 ALA A O 1
ATOM 2139 N N . PHE A 1 258 ? 7.949 -14.608 -9.080 1.00 89.56 258 PHE A N 1
ATOM 2140 C CA . PHE A 1 258 ? 9.402 -14.633 -8.994 1.00 89.56 258 PHE A CA 1
ATOM 2141 C C . PHE A 1 258 ? 10.006 -13.223 -8.944 1.00 89.56 258 PHE A C 1
ATOM 2143 O O . PHE A 1 258 ? 10.843 -12.943 -8.082 1.00 89.56 258 PHE A O 1
ATOM 2150 N N . LEU A 1 259 ? 9.557 -12.309 -9.810 1.00 92.56 259 LEU A N 1
ATOM 2151 C CA . LEU A 1 259 ? 9.991 -10.912 -9.777 1.00 92.56 259 LEU A CA 1
ATOM 2152 C C . LEU A 1 259 ? 9.649 -10.253 -8.433 1.00 92.56 259 LEU A C 1
ATOM 2154 O O . LEU A 1 259 ? 10.512 -9.604 -7.847 1.00 92.56 259 LEU A O 1
ATOM 2158 N N . ALA A 1 260 ? 8.455 -10.493 -7.881 1.00 95.94 260 ALA A N 1
ATOM 2159 C CA . ALA A 1 260 ? 8.078 -10.016 -6.550 1.00 95.94 260 ALA A CA 1
ATOM 2160 C C . ALA A 1 260 ? 9.040 -10.540 -5.468 1.00 95.94 260 ALA A C 1
ATOM 2162 O O . ALA A 1 260 ? 9.565 -9.763 -4.666 1.00 95.94 260 ALA A O 1
ATOM 2163 N N . LYS A 1 261 ? 9.342 -11.850 -5.478 1.00 92.25 261 LYS A N 1
ATOM 2164 C CA . LYS A 1 261 ? 10.314 -12.484 -4.565 1.00 92.25 261 LYS A CA 1
ATOM 2165 C C . LYS A 1 261 ? 11.705 -11.865 -4.704 1.00 92.25 261 LYS A C 1
ATOM 2167 O O . LYS A 1 261 ? 12.380 -11.657 -3.694 1.00 92.25 261 LYS A O 1
ATOM 2172 N N . ARG A 1 262 ? 12.146 -11.569 -5.926 1.00 90.12 262 ARG A N 1
ATOM 2173 C CA . ARG A 1 262 ? 13.450 -10.958 -6.198 1.00 90.12 262 ARG A CA 1
ATOM 2174 C C . ARG A 1 262 ? 13.524 -9.531 -5.660 1.00 90.12 262 ARG A C 1
ATOM 2176 O O . ARG A 1 262 ? 14.447 -9.223 -4.909 1.00 90.12 262 ARG A O 1
ATOM 2183 N N . VAL A 1 263 ? 12.538 -8.695 -5.979 1.00 95.75 263 VAL A N 1
ATOM 2184 C CA . VAL A 1 263 ? 12.451 -7.319 -5.472 1.00 95.75 263 VAL A CA 1
ATOM 2185 C C . VAL A 1 263 ? 12.420 -7.315 -3.941 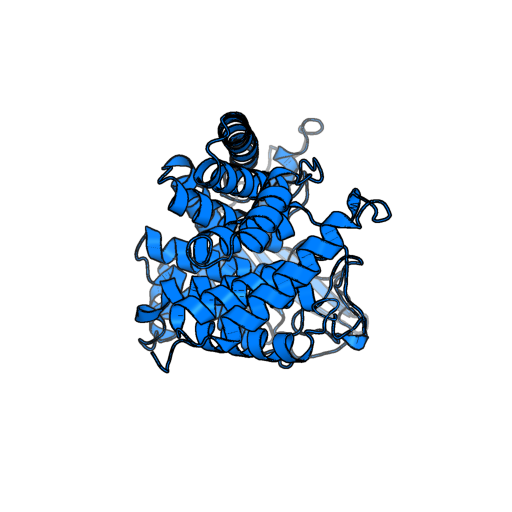1.00 95.75 263 VAL A C 1
ATOM 2187 O O . VAL A 1 263 ? 13.166 -6.578 -3.304 1.00 95.75 263 VAL A O 1
ATOM 2190 N N . PHE A 1 264 ? 11.655 -8.214 -3.325 1.00 95.44 264 PHE A N 1
ATOM 2191 C CA . PHE A 1 264 ? 11.647 -8.379 -1.871 1.00 95.44 264 PHE A CA 1
ATOM 2192 C C . PHE A 1 264 ? 12.985 -8.880 -1.299 1.00 95.44 264 PHE 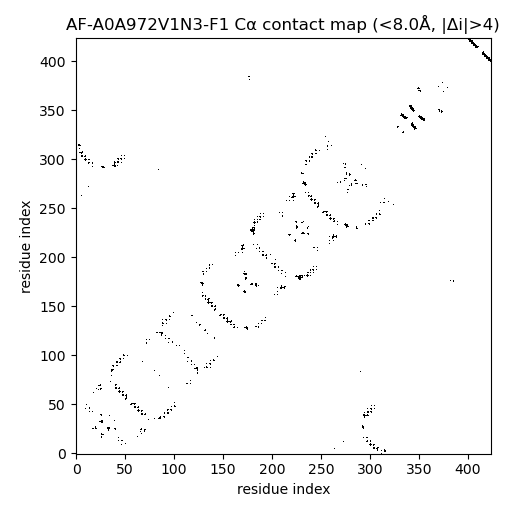A C 1
ATOM 2194 O O . PHE A 1 264 ? 13.416 -8.474 -0.221 1.00 95.44 264 PHE A O 1
ATOM 2201 N N . SER A 1 265 ? 13.690 -9.754 -2.015 1.00 91.31 265 SER A N 1
ATOM 2202 C CA . SER A 1 265 ? 15.018 -10.212 -1.596 1.00 91.31 265 SER A CA 1
ATOM 2203 C C . SER A 1 265 ? 16.037 -9.070 -1.617 1.00 91.31 265 SER A C 1
ATOM 2205 O O . SER A 1 265 ? 16.880 -9.007 -0.724 1.00 91.31 265 SER A O 1
ATOM 2207 N N . TYR A 1 266 ? 15.918 -8.134 -2.565 1.00 91.81 266 TYR A N 1
ATOM 2208 C CA . TYR A 1 266 ? 16.704 -6.901 -2.578 1.00 91.81 266 TYR A CA 1
ATOM 2209 C C . TYR A 1 266 ? 16.450 -6.053 -1.328 1.00 91.81 266 TYR A C 1
ATOM 2211 O O . TYR A 1 266 ? 17.405 -5.669 -0.655 1.00 91.81 266 TYR A O 1
ATOM 2219 N N . THR A 1 267 ? 15.184 -5.818 -0.954 1.00 94.62 267 THR A N 1
ATOM 2220 C CA . THR A 1 267 ? 14.868 -4.994 0.229 1.00 94.62 267 THR A CA 1
ATOM 2221 C C . THR A 1 267 ? 15.416 -5.591 1.523 1.00 94.62 267 THR A C 1
ATOM 2223 O O . THR A 1 267 ? 15.825 -4.855 2.415 1.00 94.62 267 THR A O 1
ATOM 2226 N N . ARG A 1 268 ? 15.470 -6.924 1.628 1.00 92.62 268 ARG A N 1
ATOM 2227 C CA . ARG A 1 268 ? 15.960 -7.630 2.824 1.00 92.62 268 ARG A CA 1
ATOM 2228 C C . ARG A 1 268 ? 17.475 -7.588 3.024 1.00 92.62 268 ARG A C 1
ATOM 2230 O O . ARG A 1 268 ? 17.929 -7.974 4.099 1.00 92.62 268 ARG A O 1
ATOM 2237 N N . LYS A 1 269 ? 18.251 -7.140 2.032 1.00 91.12 269 LYS A N 1
ATOM 2238 C CA . LYS A 1 269 ? 19.700 -6.924 2.193 1.00 91.12 269 LYS A CA 1
ATOM 2239 C C . LYS A 1 269 ? 19.997 -5.819 3.211 1.00 91.12 269 LYS A C 1
ATOM 2241 O O . LYS A 1 269 ? 21.057 -5.821 3.826 1.00 91.12 269 LYS A O 1
ATOM 2246 N N . PHE A 1 270 ? 19.052 -4.903 3.413 1.00 90.62 270 PHE A N 1
ATOM 2247 C CA . PHE A 1 270 ? 19.226 -3.732 4.257 1.00 90.62 270 PHE A CA 1
ATOM 2248 C C . PHE A 1 270 ? 18.599 -3.961 5.638 1.00 90.62 270 PHE A C 1
ATOM 2250 O O . PHE A 1 270 ? 17.406 -4.244 5.762 1.00 90.62 270 PHE A O 1
ATOM 2257 N N . LYS A 1 271 ? 19.418 -3.865 6.690 1.00 85.56 271 LYS A N 1
ATOM 2258 C CA . LYS A 1 271 ? 18.988 -4.022 8.089 1.00 85.56 271 LYS A CA 1
ATOM 2259 C C . LYS A 1 271 ? 18.325 -2.734 8.601 1.00 85.56 271 LYS A C 1
ATOM 2261 O O . LYS A 1 271 ? 18.610 -1.657 8.097 1.00 85.56 271 LYS A O 1
ATOM 2266 N N . GLY A 1 272 ? 17.471 -2.839 9.624 1.00 82.88 272 GLY A N 1
ATOM 2267 C CA . GLY A 1 272 ? 16.955 -1.669 10.363 1.00 82.88 272 GLY A CA 1
ATOM 2268 C C . GLY A 1 272 ? 15.729 -0.959 9.766 1.00 82.88 272 GLY A C 1
ATOM 2269 O O . GLY A 1 272 ? 15.384 0.136 10.211 1.00 82.88 272 GLY A O 1
ATOM 2270 N N . PHE A 1 273 ? 15.054 -1.582 8.795 1.00 87.94 273 PHE A N 1
ATOM 2271 C CA . PHE A 1 273 ? 13.901 -1.017 8.077 1.00 87.94 273 PHE A CA 1
ATOM 2272 C C . PHE A 1 273 ? 14.159 0.387 7.501 1.00 87.94 273 PHE A C 1
ATOM 2274 O O . PHE A 1 273 ? 13.418 1.321 7.824 1.00 87.94 273 PHE A O 1
ATOM 2281 N N . PRO A 1 274 ? 15.205 0.568 6.677 1.00 90.19 274 PRO A N 1
ATOM 2282 C CA . PRO A 1 274 ? 15.533 1.888 6.185 1.00 90.19 274 PRO A CA 1
ATOM 2283 C C . PRO A 1 274 ? 14.475 2.357 5.192 1.00 90.19 274 PRO A C 1
ATOM 2285 O O . PRO A 1 274 ? 14.020 1.575 4.347 1.00 90.19 274 PRO A O 1
ATOM 2288 N N . ILE A 1 275 ? 14.077 3.631 5.267 1.00 92.38 275 ILE A N 1
ATOM 2289 C CA . ILE A 1 275 ? 13.094 4.131 4.296 1.00 92.38 275 ILE A CA 1
ATOM 2290 C C . ILE A 1 275 ? 13.719 4.307 2.918 1.00 92.38 275 ILE A C 1
ATOM 2292 O O . ILE A 1 275 ? 13.008 4.146 1.934 1.00 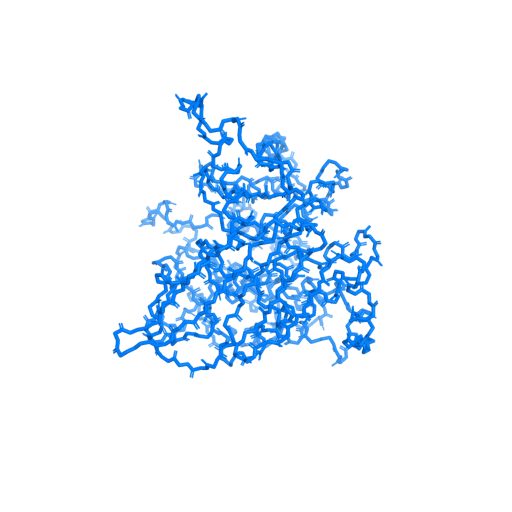92.38 275 ILE A O 1
ATOM 2296 N N . VAL A 1 276 ? 15.010 4.650 2.851 1.00 93.44 276 VAL A N 1
ATOM 2297 C CA . VAL A 1 276 ? 15.813 4.743 1.628 1.00 93.44 276 VAL A CA 1
ATOM 2298 C C . VAL A 1 276 ? 16.874 3.652 1.702 1.00 93.44 276 VAL A C 1
ATOM 2300 O O . VAL A 1 276 ? 17.663 3.591 2.638 1.00 93.44 276 VAL A O 1
ATOM 2303 N N . LEU A 1 277 ? 16.849 2.725 0.750 1.00 91.00 277 LEU A N 1
ATOM 2304 C CA . LEU A 1 277 ? 17.691 1.537 0.809 1.00 91.00 277 LEU A CA 1
ATOM 2305 C C . LEU A 1 277 ? 19.154 1.863 0.487 1.00 91.00 277 LEU A C 1
ATOM 2307 O O . LEU A 1 277 ? 19.451 2.453 -0.554 1.00 91.00 277 LEU A O 1
ATOM 2311 N N . GLY A 1 278 ? 20.067 1.395 1.341 1.00 87.19 278 GLY A N 1
ATOM 2312 C CA . GLY A 1 278 ? 21.512 1.525 1.136 1.00 87.19 278 GLY A CA 1
ATOM 2313 C C . GLY A 1 278 ? 22.047 2.938 1.355 1.00 87.19 278 GLY A C 1
ATOM 2314 O O . GLY A 1 278 ? 23.007 3.319 0.693 1.00 87.19 278 GLY A O 1
ATOM 2315 N N . THR A 1 279 ? 21.401 3.710 2.226 1.00 86.12 279 THR A N 1
ATOM 2316 C CA . THR A 1 279 ? 21.831 5.052 2.634 1.00 86.12 279 THR A CA 1
ATOM 2317 C C . THR A 1 279 ? 21.913 5.145 4.150 1.00 86.12 279 THR A C 1
ATOM 2319 O O . THR A 1 279 ? 21.219 4.414 4.861 1.00 86.12 279 THR A O 1
ATOM 2322 N N . ASP A 1 280 ? 22.704 6.093 4.634 1.00 83.81 280 ASP A N 1
ATOM 2323 C CA . ASP A 1 280 ? 22.775 6.446 6.047 1.00 83.81 280 ASP A CA 1
ATOM 2324 C C . ASP A 1 280 ? 21.530 7.259 6.456 1.00 83.81 280 ASP A C 1
ATOM 2326 O O . ASP A 1 280 ? 21.340 8.401 6.029 1.00 83.81 280 ASP A O 1
ATOM 2330 N N . GLU A 1 281 ? 20.645 6.664 7.265 1.00 83.25 281 GLU A N 1
ATOM 2331 C CA . GLU A 1 281 ? 19.412 7.330 7.712 1.00 83.25 281 GLU A CA 1
ATOM 2332 C C . GLU A 1 281 ? 19.683 8.548 8.601 1.00 83.25 281 GLU A C 1
ATOM 2334 O O . GLU A 1 281 ? 18.867 9.471 8.603 1.00 83.25 281 GLU A O 1
ATOM 2339 N N . SER A 1 282 ? 20.827 8.599 9.297 1.00 82.00 282 SER A N 1
ATOM 2340 C CA . SER A 1 282 ? 21.192 9.757 10.124 1.00 82.00 282 SER A CA 1
ATOM 2341 C C . SER A 1 282 ? 21.413 11.017 9.281 1.00 82.00 282 SER A C 1
ATOM 2343 O O . SER A 1 282 ? 21.124 12.125 9.724 1.00 82.00 282 SER A O 1
ATOM 2345 N N . LYS A 1 283 ? 21.834 10.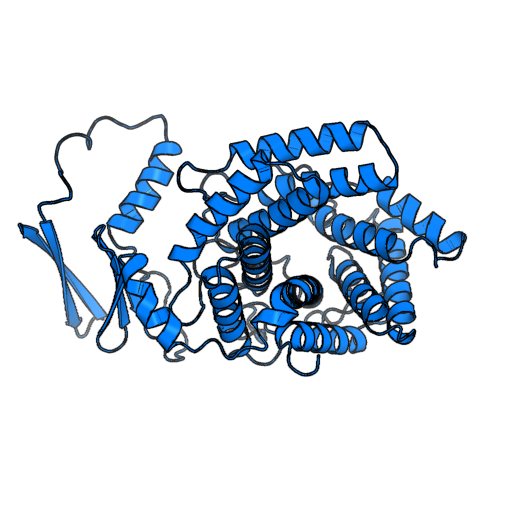836 8.024 1.00 83.44 283 LYS A N 1
ATOM 2346 C CA . LYS A 1 283 ? 22.080 11.910 7.052 1.00 83.44 283 LYS A CA 1
ATOM 2347 C C . LYS A 1 283 ? 20.868 12.227 6.178 1.00 83.44 283 LYS A C 1
ATOM 2349 O O . LYS A 1 283 ? 20.930 13.147 5.368 1.00 83.44 283 LYS A O 1
ATOM 2354 N N . ARG A 1 284 ? 19.773 11.465 6.308 1.00 84.19 284 ARG A N 1
ATOM 2355 C CA . ARG A 1 284 ? 18.541 11.608 5.508 1.00 84.19 284 ARG A CA 1
ATOM 2356 C C . ARG A 1 284 ? 18.786 11.678 3.991 1.00 84.19 284 ARG A C 1
ATOM 2358 O O . ARG A 1 284 ? 18.066 12.351 3.252 1.00 84.19 284 ARG A O 1
ATOM 2365 N N . GLU A 1 285 ? 19.780 10.950 3.489 1.00 85.00 285 GLU A N 1
ATOM 2366 C CA . GLU A 1 285 ? 20.110 10.958 2.061 1.00 85.00 285 GLU A CA 1
ATOM 2367 C C . GLU A 1 285 ? 18.952 10.402 1.214 1.00 85.00 285 GLU A C 1
ATOM 2369 O O . GLU A 1 285 ? 18.481 9.284 1.416 1.00 85.00 285 GLU A O 1
ATOM 2374 N N . GLY A 1 286 ? 18.471 11.187 0.244 1.00 83.50 286 GLY A N 1
ATOM 2375 C CA . GLY A 1 286 ? 17.345 10.795 -0.616 1.00 83.50 286 GLY A CA 1
ATOM 2376 C C . GLY A 1 286 ? 15.964 10.880 0.048 1.00 83.50 286 GLY A C 1
ATOM 2377 O O . GLY A 1 286 ? 14.974 10.422 -0.537 1.00 83.50 286 GLY A O 1
ATOM 2378 N N . TRP A 1 287 ? 15.882 11.463 1.246 1.00 88.31 287 TRP A N 1
ATOM 2379 C CA . TRP A 1 287 ? 14.620 11.803 1.890 1.00 88.31 287 TRP A CA 1
ATOM 2380 C C . TRP A 1 287 ? 14.068 13.106 1.312 1.00 88.31 287 TRP A C 1
ATOM 2382 O O . TRP A 1 287 ? 14.802 14.027 0.961 1.00 88.31 287 TRP A O 1
ATOM 2392 N N . TYR A 1 288 ? 12.748 13.197 1.256 1.00 86.81 288 TYR A N 1
ATOM 2393 C CA . TYR A 1 288 ? 12.028 14.447 1.059 1.00 86.81 288 TYR A CA 1
ATOM 2394 C C . TYR A 1 288 ? 11.524 14.962 2.407 1.00 86.81 288 TYR A C 1
ATOM 2396 O O . TYR A 1 288 ? 11.291 14.175 3.321 1.00 86.81 288 TYR A O 1
ATOM 2404 N N . ALA A 1 289 ? 11.261 16.267 2.507 1.00 85.50 289 ALA A N 1
ATOM 2405 C CA . ALA A 1 289 ? 10.782 16.906 3.741 1.00 85.50 289 ALA A CA 1
ATOM 2406 C C . ALA A 1 289 ? 9.482 16.300 4.308 1.00 85.50 289 ALA A C 1
ATOM 2408 O O . ALA A 1 289 ? 9.178 16.458 5.483 1.00 85.50 289 ALA A O 1
ATOM 2409 N N . TYR A 1 290 ? 8.704 15.602 3.478 1.00 82.38 290 TYR A N 1
ATOM 2410 C CA . TYR A 1 290 ? 7.471 14.929 3.887 1.00 82.38 290 TYR A CA 1
ATOM 2411 C C . TYR A 1 290 ? 7.661 13.445 4.236 1.00 82.38 290 TYR A C 1
ATOM 2413 O O . TYR A 1 290 ? 6.673 12.746 4.456 1.00 82.38 290 TYR A O 1
ATOM 2421 N N . ASN A 1 291 ? 8.886 12.922 4.195 1.00 91.44 291 ASN A N 1
ATOM 2422 C CA . ASN A 1 291 ? 9.145 11.527 4.508 1.00 91.44 291 ASN A CA 1
ATOM 2423 C C . ASN A 1 291 ? 9.278 11.321 6.009 1.00 91.44 291 ASN A C 1
ATOM 2425 O O . ASN A 1 291 ? 10.191 11.847 6.633 1.00 91.44 291 ASN A O 1
ATOM 2429 N N . ASN A 1 292 ? 8.399 10.477 6.541 1.00 94.06 292 ASN A N 1
ATOM 2430 C CA . ASN A 1 292 ? 8.460 9.998 7.912 1.00 94.06 292 ASN A CA 1
ATOM 2431 C C . ASN A 1 292 ? 8.637 8.480 7.895 1.00 94.06 292 ASN A C 1
ATOM 2433 O O . ASN A 1 292 ? 8.058 7.774 7.058 1.00 94.06 292 ASN A O 1
ATOM 2437 N N . LYS A 1 293 ? 9.436 7.964 8.826 1.00 95.19 293 LYS A N 1
ATOM 2438 C CA . LYS A 1 293 ? 9.717 6.531 8.935 1.00 95.19 293 LYS A CA 1
ATOM 2439 C C . LYS A 1 293 ? 8.469 5.754 9.327 1.00 95.19 293 LYS A C 1
ATOM 2441 O O . LYS A 1 293 ? 8.143 4.754 8.694 1.00 95.19 293 LYS A O 1
ATOM 2446 N N . SER A 1 294 ? 7.727 6.253 10.306 1.00 96.69 294 SER A N 1
ATOM 2447 C CA . SER A 1 294 ? 6.444 5.699 10.751 1.00 96.69 294 SER A CA 1
ATOM 2448 C C . SER A 1 294 ? 5.434 5.540 9.604 1.00 96.69 294 SER A C 1
ATOM 2450 O O . SER A 1 294 ? 4.848 4.467 9.450 1.00 96.69 294 SER A O 1
ATOM 2452 N N . ASP A 1 295 ? 5.294 6.561 8.754 1.00 96.75 295 ASP A N 1
ATOM 2453 C CA . ASP A 1 295 ? 4.426 6.556 7.570 1.00 96.75 295 ASP A CA 1
ATOM 2454 C C . ASP A 1 295 ? 4.792 5.423 6.599 1.00 96.75 295 ASP A C 1
ATOM 2456 O O . ASP A 1 295 ? 3.961 4.585 6.235 1.00 96.75 295 ASP A O 1
ATOM 2460 N N . TYR A 1 296 ? 6.058 5.383 6.183 1.00 97.12 296 TYR A N 1
ATOM 2461 C CA . TYR A 1 296 ? 6.539 4.460 5.154 1.00 97.12 296 TYR A CA 1
ATOM 2462 C C . TYR A 1 296 ? 6.577 3.011 5.645 1.00 97.12 296 TYR A C 1
ATOM 2464 O O . TYR A 1 296 ? 6.296 2.091 4.875 1.00 97.12 296 TYR A O 1
ATOM 2472 N N . LEU A 1 297 ? 6.874 2.797 6.927 1.00 97.81 297 LEU A N 1
ATOM 2473 C CA . LEU A 1 297 ? 6.837 1.472 7.534 1.00 97.81 297 LEU A CA 1
ATOM 2474 C C . LEU A 1 297 ? 5.408 0.963 7.715 1.00 97.81 297 LEU A C 1
ATOM 2476 O O . LEU A 1 297 ? 5.142 -0.190 7.379 1.00 97.81 297 LEU A O 1
ATOM 2480 N N . GLY A 1 298 ? 4.475 1.810 8.163 1.00 98.25 298 GLY A N 1
ATOM 2481 C CA . GLY A 1 298 ? 3.060 1.440 8.225 1.00 98.25 298 GLY A CA 1
ATOM 2482 C C . GLY A 1 298 ? 2.540 1.031 6.845 1.00 98.25 298 GLY A C 1
ATOM 2483 O O . GLY A 1 298 ? 1.918 -0.022 6.694 1.00 98.25 298 GLY A O 1
ATOM 2484 N N . PHE A 1 299 ? 2.867 1.824 5.821 1.00 98.50 299 PHE A N 1
ATOM 2485 C CA . PHE A 1 299 ? 2.550 1.520 4.427 1.00 98.50 299 PHE A CA 1
ATOM 2486 C C . PHE A 1 299 ? 3.125 0.172 3.970 1.00 98.50 299 PHE A C 1
ATOM 2488 O O . PHE A 1 299 ? 2.388 -0.690 3.483 1.00 98.50 299 PHE A O 1
ATOM 2495 N N . ALA A 1 300 ? 4.430 -0.038 4.166 1.00 98.44 300 ALA A N 1
ATOM 2496 C CA . ALA A 1 300 ? 5.103 -1.263 3.753 1.00 98.44 300 ALA A CA 1
ATOM 2497 C C . ALA A 1 300 ? 4.538 -2.502 4.465 1.00 98.44 300 ALA A C 1
ATOM 2499 O O . ALA A 1 300 ? 4.359 -3.537 3.827 1.00 98.44 300 ALA A O 1
ATOM 2500 N N . ALA A 1 301 ? 4.197 -2.399 5.755 1.00 98.56 301 ALA A N 1
ATOM 2501 C CA . ALA A 1 301 ? 3.603 -3.499 6.511 1.00 98.56 301 ALA A CA 1
ATOM 2502 C C . ALA A 1 301 ? 2.283 -3.983 5.892 1.00 98.56 301 ALA A C 1
ATOM 2504 O O . ALA A 1 301 ? 2.089 -5.191 5.742 1.00 98.56 301 ALA A O 1
ATOM 2505 N N . VAL A 1 302 ? 1.405 -3.060 5.491 1.00 98.75 302 VAL A N 1
ATOM 2506 C CA . VAL A 1 302 ? 0.127 -3.386 4.835 1.00 98.75 302 VAL A CA 1
ATOM 2507 C C . VAL A 1 302 ? 0.359 -4.050 3.477 1.00 98.75 302 VAL A C 1
ATOM 2509 O O . VAL A 1 302 ? -0.208 -5.102 3.193 1.00 98.75 302 VAL A O 1
ATOM 2512 N N . TYR A 1 303 ? 1.229 -3.484 2.643 1.00 98.69 303 TYR A N 1
ATOM 2513 C CA . TYR A 1 303 ? 1.437 -3.990 1.283 1.00 98.69 303 TYR A CA 1
ATOM 2514 C C . TYR A 1 303 ? 2.191 -5.327 1.263 1.00 98.69 303 TYR A C 1
ATOM 2516 O O . TYR A 1 303 ? 1.885 -6.198 0.449 1.00 98.69 303 TYR A O 1
ATOM 2524 N N . TYR A 1 304 ? 3.114 -5.553 2.205 1.00 98.25 304 TYR A N 1
ATOM 2525 C CA . TYR A 1 304 ? 3.719 -6.871 2.415 1.00 98.25 304 TYR A CA 1
ATOM 2526 C C . TYR A 1 304 ? 2.726 -7.903 2.935 1.00 98.25 304 TYR A C 1
ATOM 2528 O O . TYR A 1 304 ? 2.845 -9.073 2.574 1.00 98.25 304 TYR A O 1
ATOM 2536 N N . PHE A 1 305 ? 1.749 -7.498 3.751 1.00 98.25 305 PHE A N 1
ATOM 2537 C CA . PHE A 1 305 ? 0.676 -8.397 4.167 1.00 98.25 305 PHE A CA 1
ATOM 2538 C C . PHE A 1 305 ? -0.131 -8.855 2.949 1.00 98.25 305 PHE A C 1
ATOM 2540 O O . PHE A 1 305 ? -0.238 -10.057 2.719 1.00 98.25 305 PHE A O 1
ATOM 2547 N N . TYR A 1 306 ? -0.631 -7.918 2.136 1.00 98.31 306 TYR A N 1
ATOM 2548 C CA . TYR A 1 306 ? -1.437 -8.253 0.959 1.00 98.31 306 TYR A CA 1
ATOM 2549 C C . TYR A 1 306 ? -0.671 -9.100 -0.057 1.00 98.31 306 TYR A C 1
ATOM 2551 O O . TYR A 1 306 ? -1.146 -10.161 -0.452 1.00 98.31 306 TYR A O 1
ATOM 2559 N N . ALA A 1 307 ? 0.556 -8.705 -0.410 1.00 97.81 307 ALA A N 1
ATOM 2560 C CA . ALA A 1 307 ? 1.393 -9.502 -1.305 1.00 97.81 307 ALA A CA 1
ATOM 2561 C C . ALA A 1 307 ? 1.683 -10.900 -0.732 1.00 97.81 307 ALA A C 1
ATOM 2563 O O . ALA A 1 307 ? 1.744 -11.884 -1.466 1.00 97.81 307 ALA A O 1
ATOM 2564 N N . GLY A 1 308 ? 1.855 -10.991 0.590 1.00 96.31 308 GLY A N 1
ATOM 2565 C CA . GLY A 1 308 ? 2.018 -12.249 1.300 1.00 96.31 308 GLY A CA 1
ATOM 2566 C C . GLY A 1 308 ? 0.803 -13.162 1.152 1.00 96.31 308 GLY A C 1
ATOM 2567 O O . GLY A 1 308 ? 0.989 -14.336 0.851 1.00 96.31 308 GLY A O 1
ATOM 2568 N N . GLU A 1 309 ? -0.415 -12.651 1.324 1.00 95.62 309 GLU A N 1
ATOM 2569 C CA . GLU A 1 309 ? -1.636 -13.456 1.179 1.00 95.62 309 GLU A CA 1
ATOM 2570 C C . GLU A 1 309 ? -1.804 -14.006 -0.242 1.00 95.62 309 GLU A C 1
ATOM 2572 O O . GLU A 1 309 ? -2.129 -15.183 -0.390 1.00 95.62 309 GLU A O 1
ATOM 2577 N N . ILE A 1 310 ? -1.490 -13.204 -1.262 1.00 96.12 310 ILE A N 1
ATOM 2578 C CA . ILE A 1 310 ? -1.552 -13.624 -2.669 1.00 96.12 310 ILE A CA 1
ATOM 2579 C C . ILE A 1 310 ? -0.507 -14.708 -2.969 1.00 96.12 310 ILE A C 1
ATOM 2581 O O . ILE A 1 310 ? -0.798 -15.734 -3.577 1.00 96.12 310 ILE A O 1
ATOM 2585 N N . LEU A 1 311 ? 0.733 -14.516 -2.513 1.00 94.25 311 LEU A N 1
ATOM 2586 C CA . LEU A 1 311 ? 1.863 -15.388 -2.858 1.00 94.25 311 LEU A CA 1
ATOM 2587 C C . LEU A 1 311 ? 2.098 -16.534 -1.860 1.00 94.25 311 LEU A C 1
ATOM 2589 O O . LEU A 1 311 ? 3.160 -17.171 -1.883 1.00 94.25 311 LEU A O 1
ATOM 2593 N N . LYS A 1 312 ? 1.138 -16.802 -0.967 1.00 89.94 312 LYS A N 1
ATOM 2594 C CA . LYS A 1 312 ? 1.287 -17.741 0.159 1.00 89.94 312 LYS A CA 1
ATOM 2595 C C . LYS A 1 312 ? 1.639 -19.170 -0.267 1.00 89.94 312 LYS A C 1
ATOM 2597 O O . LYS A 1 312 ? 2.429 -19.807 0.428 1.00 89.94 312 LYS A O 1
ATOM 2602 N N . ASP A 1 313 ? 1.127 -19.620 -1.410 1.00 83.25 313 ASP A N 1
ATOM 2603 C CA . ASP A 1 313 ? 1.304 -20.990 -1.914 1.00 83.25 313 ASP A CA 1
ATOM 2604 C C . ASP A 1 313 ? 2.458 -21.113 -2.921 1.00 83.25 313 ASP A C 1
ATOM 2606 O O . ASP A 1 313 ? 2.885 -22.211 -3.277 1.00 83.25 313 ASP A O 1
ATOM 2610 N N . VAL A 1 314 ? 2.996 -19.972 -3.357 1.00 80.62 314 VAL A N 1
ATOM 2611 C CA . VAL A 1 314 ? 4.017 -19.888 -4.406 1.00 80.62 314 VAL A CA 1
ATOM 2612 C C . VAL A 1 314 ? 5.406 -19.690 -3.818 1.00 80.62 314 VAL A C 1
ATOM 2614 O O . VAL A 1 314 ? 6.363 -20.323 -4.248 1.00 80.62 314 VAL A O 1
ATOM 2617 N N . ILE A 1 315 ? 5.530 -18.840 -2.794 1.00 65.38 315 ILE A N 1
ATOM 2618 C CA . ILE A 1 315 ? 6.819 -18.543 -2.146 1.00 65.38 315 ILE A CA 1
ATOM 2619 C C . ILE A 1 315 ? 7.314 -19.712 -1.275 1.00 65.38 315 ILE A C 1
ATOM 2621 O O . ILE A 1 315 ? 8.490 -19.753 -0.909 1.00 65.38 315 ILE A O 1
ATOM 2625 N N . THR A 1 316 ? 6.440 -20.663 -0.941 1.00 62.12 316 THR A N 1
ATOM 2626 C CA . THR A 1 316 ? 6.789 -21.887 -0.205 1.00 62.12 316 THR A CA 1
ATOM 2627 C C . THR A 1 316 ? 7.499 -22.915 -1.075 1.00 62.12 316 THR A C 1
ATOM 2629 O O . THR A 1 316 ? 8.343 -23.642 -0.556 1.00 62.12 316 THR A O 1
ATOM 2632 N N . LYS A 1 317 ? 7.204 -22.953 -2.379 1.00 60.31 317 LYS A N 1
ATOM 2633 C CA . LYS A 1 317 ? 7.967 -23.743 -3.342 1.00 60.31 317 LYS A CA 1
ATOM 2634 C C . LYS A 1 317 ? 9.261 -22.993 -3.621 1.00 60.31 317 LYS A C 1
ATOM 2636 O O . LYS A 1 317 ? 9.261 -21.795 -3.913 1.00 60.31 317 LYS A O 1
ATOM 2641 N N . GLU A 1 318 ? 10.388 -23.667 -3.456 1.00 57.12 318 GLU A N 1
ATOM 2642 C CA . GLU A 1 318 ? 11.690 -23.073 -3.712 1.00 57.12 318 GLU A CA 1
ATOM 2643 C C . GLU A 1 318 ? 11.833 -22.817 -5.216 1.00 57.12 318 GLU A C 1
ATOM 2645 O O . GLU A 1 318 ? 12.292 -23.668 -5.961 1.00 57.12 318 GLU A O 1
ATOM 2650 N N . ILE A 1 319 ? 11.372 -21.651 -5.684 1.00 58.66 319 ILE A N 1
ATOM 2651 C CA . ILE A 1 319 ? 11.625 -21.225 -7.064 1.00 58.66 319 ILE A CA 1
ATOM 2652 C C . ILE A 1 319 ? 13.132 -21.001 -7.171 1.00 58.66 319 ILE A C 1
ATOM 2654 O O . ILE A 1 319 ? 13.643 -20.050 -6.552 1.00 58.66 319 ILE A O 1
ATOM 2658 N N . LYS A 1 320 ? 13.801 -21.903 -7.893 1.00 60.16 320 LYS A N 1
ATOM 2659 C CA . LYS A 1 320 ? 15.238 -21.890 -8.151 1.00 60.16 320 LYS A CA 1
ATOM 2660 C C . LYS A 1 320 ? 15.562 -20.781 -9.153 1.00 60.16 320 LYS A C 1
ATOM 2662 O O . LYS A 1 320 ? 14.751 -20.445 -10.016 1.00 60.16 320 LYS A O 1
ATOM 2667 N N . ILE A 1 321 ? 16.718 -20.138 -9.001 1.00 53.84 321 ILE A N 1
ATOM 2668 C CA . ILE A 1 321 ? 17.130 -19.037 -9.893 1.00 53.84 321 ILE A CA 1
ATOM 2669 C C . ILE A 1 321 ? 17.388 -19.584 -11.304 1.00 53.84 321 ILE A C 1
ATOM 2671 O O . ILE A 1 321 ? 17.077 -18.923 -12.294 1.00 53.84 321 ILE A O 1
ATOM 2675 N N . GLU A 1 322 ? 17.858 -20.824 -11.378 1.00 56.59 322 GLU A N 1
ATOM 2676 C CA . GLU A 1 322 ? 18.154 -21.581 -12.587 1.00 56.59 322 GLU A CA 1
ATOM 2677 C C . GLU A 1 322 ? 16.901 -21.795 -13.457 1.00 56.59 322 GLU A C 1
ATOM 2679 O O . GLU A 1 322 ? 16.983 -21.726 -14.686 1.00 56.59 322 GLU A O 1
ATOM 2684 N N . ASP A 1 323 ? 15.722 -21.957 -12.840 1.00 55.16 323 ASP A N 1
ATOM 2685 C CA . ASP A 1 323 ? 14.438 -22.068 -13.553 1.00 55.16 323 ASP A CA 1
ATOM 2686 C C . ASP A 1 323 ? 14.106 -20.779 -14.310 1.00 55.16 323 ASP A C 1
ATOM 2688 O O . ASP A 1 323 ? 13.445 -20.789 -15.347 1.00 55.16 323 ASP A O 1
ATOM 2692 N N . TYR A 1 324 ? 14.580 -19.642 -13.810 1.00 54.09 324 TYR A N 1
ATOM 2693 C CA . TYR A 1 324 ? 14.364 -18.345 -14.425 1.00 54.09 324 TYR A CA 1
ATOM 2694 C C . TYR A 1 324 ? 15.459 -17.985 -15.433 1.00 54.09 324 TYR A C 1
ATOM 2696 O O . TYR A 1 324 ? 15.150 -17.423 -16.480 1.00 54.09 324 TYR A O 1
ATOM 2704 N N . GLU A 1 325 ? 16.721 -18.339 -15.181 1.00 53.56 325 GLU A N 1
ATOM 2705 C CA . GLU A 1 325 ? 17.806 -18.160 -16.158 1.00 53.56 325 GLU A CA 1
ATOM 2706 C C . GLU A 1 325 ? 17.571 -18.984 -17.431 1.00 53.56 325 GLU A C 1
ATOM 2708 O O . GLU A 1 325 ? 17.817 -18.484 -18.528 1.00 53.56 325 GLU A O 1
ATOM 2713 N N . LYS A 1 326 ? 16.967 -20.176 -17.310 1.00 54.53 326 LYS A N 1
ATOM 2714 C CA . LYS A 1 326 ? 16.473 -20.956 -18.459 1.00 54.53 326 LYS A CA 1
ATOM 2715 C C . LYS A 1 326 ? 15.359 -20.256 -19.243 1.00 54.53 326 LYS A C 1
ATOM 2717 O O . LYS A 1 326 ? 15.263 -20.436 -20.453 1.00 54.53 326 LYS A O 1
ATOM 2722 N N . ASN A 1 327 ? 14.538 -19.441 -18.579 1.00 48.47 327 ASN A N 1
ATOM 2723 C CA . ASN A 1 327 ? 13.403 -18.736 -19.183 1.00 48.47 327 ASN A CA 1
ATOM 2724 C C . ASN A 1 327 ? 13.731 -17.295 -19.623 1.00 48.47 327 ASN A C 1
ATOM 2726 O O . ASN A 1 327 ? 13.001 -16.717 -20.429 1.00 48.47 327 ASN A O 1
ATOM 2730 N N . TYR A 1 328 ? 14.849 -16.718 -19.175 1.00 49.31 328 TYR A N 1
ATOM 2731 C CA . TYR A 1 328 ? 15.324 -15.381 -19.557 1.00 49.31 328 TYR A CA 1
ATOM 2732 C C . TYR A 1 328 ? 15.534 -15.165 -21.074 1.00 49.31 328 TYR A C 1
ATOM 2734 O O . TYR A 1 328 ? 15.257 -14.057 -21.548 1.00 49.31 328 TYR A O 1
ATOM 2742 N N . PRO A 1 329 ? 15.931 -16.177 -21.882 1.00 45.41 329 PRO A N 1
ATOM 2743 C CA . PRO A 1 329 ? 16.023 -16.040 -23.336 1.00 45.41 329 PRO A CA 1
ATOM 2744 C C . PRO A 1 329 ? 14.700 -15.632 -24.004 1.00 45.41 329 PRO A C 1
ATOM 2746 O O . PRO A 1 329 ? 14.728 -14.979 -25.051 1.00 45.41 329 PRO A O 1
ATOM 2749 N N . SER A 1 330 ? 13.548 -15.939 -23.388 1.00 46.03 330 SER A N 1
ATOM 2750 C CA . SER A 1 330 ? 12.217 -15.553 -23.890 1.00 46.03 330 SER A CA 1
ATOM 2751 C C . SER A 1 330 ? 11.938 -14.045 -23.791 1.00 46.03 330 SER A C 1
ATOM 2753 O O . SER A 1 330 ? 11.170 -13.506 -24.584 1.00 46.03 330 SER A O 1
ATOM 2755 N N . LEU A 1 331 ? 12.631 -13.326 -22.897 1.00 44.97 331 LEU A N 1
ATOM 2756 C CA . LEU A 1 331 ? 12.583 -11.859 -22.808 1.00 44.97 331 LEU A CA 1
ATOM 2757 C C . LEU A 1 331 ? 13.468 -11.184 -23.866 1.00 44.97 331 LEU A C 1
ATOM 2759 O O . LEU A 1 331 ? 13.503 -9.956 -23.972 1.00 44.97 331 LEU A O 1
ATOM 2763 N N . GLY A 1 332 ? 14.225 -11.981 -24.628 1.00 47.91 332 GLY A N 1
ATOM 2764 C CA . GLY A 1 332 ? 15.221 -11.499 -25.567 1.00 47.91 332 GLY A CA 1
ATOM 2765 C C . GLY A 1 332 ? 16.361 -10.746 -24.889 1.00 47.91 332 GLY A C 1
ATOM 2766 O O . GLY A 1 332 ? 17.061 -10.035 -25.585 1.00 47.91 332 GLY A O 1
ATOM 2767 N N . LEU A 1 333 ? 16.561 -10.847 -23.574 1.00 44.34 333 LEU A N 1
ATOM 2768 C CA . LEU A 1 333 ? 17.655 -10.185 -22.861 1.00 44.34 333 LEU A CA 1
ATOM 2769 C C . LEU A 1 333 ? 18.822 -11.164 -22.680 1.00 44.34 333 LEU A C 1
ATOM 2771 O O . LEU A 1 333 ? 18.653 -12.271 -22.186 1.00 44.34 333 LEU A O 1
ATOM 2775 N N . SER A 1 334 ? 20.017 -10.738 -23.060 1.00 47.19 334 SER A N 1
ATOM 2776 C CA . SER A 1 334 ? 21.291 -11.390 -22.778 1.00 47.19 334 SER A CA 1
ATOM 2777 C C . SER A 1 334 ? 21.981 -10.583 -21.690 1.00 47.19 334 SER A C 1
ATOM 2779 O O . SER A 1 334 ? 22.196 -9.388 -21.848 1.00 47.19 334 SER A O 1
ATOM 2781 N N . VAL A 1 335 ? 22.285 -11.206 -20.557 1.00 45.16 335 VAL A N 1
ATOM 2782 C CA . VAL A 1 335 ? 23.013 -10.547 -19.469 1.00 45.16 335 VAL A CA 1
ATOM 2783 C C . VAL A 1 335 ? 24.421 -11.108 -19.460 1.00 45.16 335 VAL A C 1
ATOM 2785 O O . VAL A 1 335 ? 24.609 -12.306 -19.279 1.00 45.16 335 VAL A O 1
ATOM 2788 N N . ARG A 1 336 ? 25.419 -10.257 -19.687 1.00 50.78 336 ARG A N 1
ATOM 2789 C CA . ARG A 1 336 ? 26.833 -10.619 -19.595 1.00 50.78 336 ARG A CA 1
ATOM 2790 C C . ARG A 1 336 ? 27.471 -9.839 -18.461 1.00 50.78 336 ARG A C 1
ATOM 2792 O O . ARG A 1 336 ? 27.379 -8.615 -18.394 1.00 50.78 336 ARG A O 1
ATOM 2799 N N . LYS A 1 337 ? 28.132 -10.556 -17.561 1.00 43.03 337 LYS A N 1
ATOM 2800 C CA . LYS A 1 337 ? 28.966 -9.953 -16.526 1.00 43.03 337 LYS A CA 1
ATOM 2801 C C . LYS A 1 337 ? 30.285 -9.524 -17.168 1.00 43.03 337 LYS A C 1
ATOM 2803 O O . LYS A 1 337 ? 30.949 -10.348 -17.790 1.00 43.03 337 LYS A O 1
ATOM 2808 N N . LYS A 1 338 ? 30.666 -8.256 -17.021 1.00 48.22 338 LYS A N 1
ATOM 2809 C CA . LYS A 1 338 ? 31.981 -7.757 -17.440 1.00 48.22 338 LYS A CA 1
ATOM 2810 C C . LYS A 1 338 ? 32.581 -6.947 -16.298 1.00 48.22 338 LYS A C 1
ATOM 2812 O O . LYS A 1 338 ? 32.088 -5.867 -15.985 1.00 48.22 338 LYS A O 1
ATOM 2817 N N . GLU A 1 339 ? 33.619 -7.492 -15.667 1.00 67.00 339 GLU A N 1
ATOM 2818 C CA . GLU A 1 339 ? 34.316 -6.879 -14.527 1.00 67.00 339 GLU A CA 1
ATOM 2819 C C . GLU A 1 339 ? 33.349 -6.453 -13.399 1.00 67.00 339 GLU A C 1
ATOM 2821 O O . GLU A 1 339 ? 32.708 -7.301 -12.776 1.00 67.00 339 GLU A O 1
ATOM 2826 N N . LYS A 1 340 ? 33.233 -5.137 -13.161 1.00 41.00 340 LYS A N 1
ATOM 2827 C CA . LYS A 1 340 ? 32.354 -4.488 -12.185 1.00 41.00 340 LYS A CA 1
ATOM 2828 C C . LYS A 1 340 ? 31.006 -4.085 -12.780 1.00 41.00 340 LYS A C 1
ATOM 2830 O O . LYS A 1 340 ? 30.388 -3.188 -12.236 1.00 41.00 340 LYS A O 1
ATOM 2835 N N . ASN A 1 341 ? 30.551 -4.634 -13.900 1.00 40.22 341 ASN A N 1
ATOM 2836 C CA . ASN A 1 341 ? 29.261 -4.260 -14.478 1.00 40.22 341 ASN A CA 1
ATOM 2837 C C . ASN A 1 341 ? 28.441 -5.476 -14.907 1.00 40.22 341 ASN A C 1
ATOM 2839 O O . ASN A 1 341 ? 28.977 -6.501 -15.341 1.00 40.22 341 ASN A O 1
ATOM 2843 N N . PHE A 1 342 ? 27.119 -5.321 -14.848 1.00 41.94 342 PHE A N 1
ATOM 2844 C CA . PHE A 1 342 ? 26.196 -6.155 -15.610 1.00 41.94 342 PHE A CA 1
ATOM 2845 C C . PHE A 1 342 ? 25.860 -5.443 -16.914 1.00 41.94 342 PHE A C 1
ATOM 2847 O O . PHE A 1 342 ? 25.365 -4.316 -16.888 1.00 41.94 342 PHE A O 1
ATOM 2854 N N . ILE A 1 343 ? 26.131 -6.107 -18.036 1.00 49.91 343 ILE A N 1
ATOM 2855 C CA . ILE A 1 343 ? 25.723 -5.673 -19.367 1.00 49.91 343 ILE A CA 1
ATOM 2856 C C . ILE A 1 343 ? 24.460 -6.448 -19.725 1.00 49.91 343 ILE A C 1
ATOM 2858 O O . ILE A 1 343 ? 24.532 -7.635 -20.026 1.00 49.91 343 ILE A O 1
ATOM 2862 N N . CYS A 1 344 ? 23.302 -5.799 -19.680 1.00 44.66 344 CYS A N 1
ATOM 2863 C CA . CYS A 1 344 ? 22.048 -6.395 -20.139 1.00 44.66 344 CYS A CA 1
ATOM 2864 C C . CYS A 1 344 ? 21.776 -5.913 -21.562 1.00 44.66 344 CYS A C 1
ATOM 2866 O O . CYS A 1 344 ? 21.458 -4.745 -21.736 1.00 44.66 344 CYS A O 1
ATOM 2868 N N . SER A 1 345 ? 21.892 -6.782 -22.560 1.00 49.03 345 SER A N 1
ATOM 2869 C CA . SER A 1 345 ? 21.620 -6.520 -23.976 1.00 49.03 345 SER A CA 1
ATOM 2870 C C . SER A 1 345 ? 20.334 -7.205 -24.436 1.00 49.03 345 SER A C 1
ATOM 2872 O O . SER A 1 345 ? 20.253 -8.426 -24.412 1.00 49.03 345 SER A O 1
ATOM 2874 N N . SER A 1 346 ? 19.325 -6.470 -24.904 1.00 49.41 346 SER A N 1
ATOM 2875 C CA . SER A 1 346 ? 18.140 -7.084 -25.522 1.00 49.41 346 SER A CA 1
ATOM 2876 C C . SER A 1 346 ? 18.354 -7.403 -27.011 1.00 49.41 346 SER A C 1
ATOM 2878 O O . SER A 1 346 ? 19.112 -6.710 -27.685 1.00 49.41 346 SER A O 1
ATOM 2880 N N . LYS A 1 347 ? 17.621 -8.377 -27.575 1.00 47.09 347 LYS A N 1
ATOM 2881 C CA . LYS A 1 347 ? 17.518 -8.676 -29.018 1.00 47.09 347 LYS A CA 1
ATOM 2882 C C . LYS A 1 347 ? 17.035 -7.458 -29.819 1.00 47.09 347 LYS A C 1
ATOM 2884 O O . LYS A 1 347 ? 17.188 -7.424 -31.032 1.00 47.09 347 LYS A O 1
ATOM 2889 N N . LYS A 1 348 ? 16.464 -6.452 -29.143 1.00 47.03 348 LYS A N 1
ATOM 2890 C CA . LYS A 1 348 ? 16.058 -5.155 -29.705 1.00 47.03 348 LYS A CA 1
ATOM 2891 C C . LYS A 1 348 ? 17.124 -4.055 -29.523 1.00 47.03 348 LYS A C 1
ATOM 2893 O O . LYS A 1 348 ? 16.812 -2.886 -29.713 1.00 47.03 348 LYS A O 1
ATOM 2898 N N . GLY A 1 349 ? 18.356 -4.405 -29.142 1.00 38.09 349 GLY A N 1
ATOM 2899 C CA . GLY A 1 349 ? 19.495 -3.482 -29.055 1.00 38.09 349 GLY A CA 1
ATOM 2900 C C . GLY A 1 349 ? 19.580 -2.659 -27.765 1.00 38.09 349 GLY A C 1
ATOM 2901 O O . GLY A 1 349 ? 20.312 -1.672 -27.715 1.00 38.09 349 GLY A O 1
ATOM 2902 N N . VAL A 1 350 ? 18.845 -3.023 -26.710 1.00 44.16 350 VAL A N 1
ATOM 2903 C CA . VAL A 1 350 ? 18.878 -2.262 -25.452 1.00 44.16 350 VAL A CA 1
ATOM 2904 C C . VAL A 1 350 ? 20.031 -2.746 -24.595 1.00 44.16 350 VAL A C 1
ATOM 2906 O O . VAL A 1 350 ? 19.941 -3.845 -24.066 1.00 44.16 350 VAL A O 1
ATOM 2909 N N . VAL A 1 351 ? 21.085 -1.939 -24.461 1.00 39.47 351 VAL A N 1
ATOM 2910 C CA . VAL A 1 351 ? 22.239 -2.227 -23.601 1.00 39.47 351 VAL A CA 1
ATOM 2911 C C . VAL A 1 351 ? 22.158 -1.378 -22.333 1.00 39.47 351 VAL A C 1
ATOM 2913 O O . VAL A 1 351 ? 22.236 -0.152 -22.400 1.00 39.47 351 VAL A O 1
ATOM 2916 N N . TYR A 1 352 ? 22.017 -2.023 -21.180 1.00 48.12 352 TYR A N 1
ATOM 2917 C CA . TYR A 1 352 ? 22.206 -1.403 -19.869 1.00 48.12 352 TYR A CA 1
ATOM 2918 C C . TYR A 1 352 ? 23.584 -1.790 -19.348 1.00 48.12 352 TYR A C 1
ATOM 2920 O O . TYR A 1 352 ? 23.928 -2.966 -19.395 1.00 48.12 352 TYR A O 1
ATOM 2928 N N . SER A 1 353 ? 24.343 -0.830 -18.822 1.00 36.50 353 SER A N 1
ATOM 2929 C CA . SER A 1 353 ? 25.506 -1.109 -17.979 1.00 36.50 353 SER A CA 1
ATOM 2930 C C . SER A 1 353 ? 25.162 -0.667 -16.567 1.00 36.50 353 SER A C 1
ATOM 2932 O O . SER A 1 353 ? 24.912 0.518 -16.349 1.00 36.50 353 SER A O 1
ATOM 2934 N N . TYR A 1 354 ? 25.111 -1.602 -15.621 1.00 42.53 354 TYR A N 1
ATOM 2935 C CA . TYR A 1 354 ? 24.931 -1.266 -14.211 1.00 42.53 354 TYR A CA 1
ATOM 2936 C C . TYR A 1 354 ? 26.238 -1.500 -13.454 1.00 42.53 354 TYR A C 1
ATOM 2938 O O . TYR A 1 354 ? 26.699 -2.647 -13.465 1.00 42.53 354 TYR A O 1
ATOM 2946 N N . PRO A 1 355 ? 26.816 -0.482 -12.785 1.00 36.38 355 PRO A N 1
ATOM 2947 C CA . PRO A 1 355 ? 27.951 -0.701 -11.906 1.00 36.38 355 PRO A CA 1
ATOM 2948 C C . PRO A 1 355 ? 27.539 -1.653 -10.791 1.00 36.38 355 PRO A C 1
ATOM 2950 O O . PRO A 1 355 ? 26.531 -1.468 -10.115 1.00 36.38 355 PRO A O 1
ATOM 2953 N N . GLN A 1 356 ? 28.337 -2.696 -10.609 1.00 37.88 356 GLN A N 1
ATOM 2954 C CA . GLN A 1 356 ? 28.390 -3.514 -9.419 1.00 37.88 356 GLN A CA 1
ATOM 2955 C C . GLN A 1 356 ? 28.552 -2.524 -8.276 1.00 37.88 356 GLN A C 1
ATOM 2957 O O . GLN A 1 356 ? 29.608 -1.907 -8.124 1.00 37.88 356 GLN A O 1
ATOM 2962 N N . ILE A 1 357 ? 27.478 -2.323 -7.517 1.00 33.97 357 ILE A N 1
ATOM 2963 C CA . ILE A 1 357 ? 27.538 -1.538 -6.295 1.00 33.97 357 ILE A CA 1
ATOM 2964 C C . ILE A 1 357 ? 28.392 -2.369 -5.337 1.00 33.97 357 ILE A C 1
ATOM 2966 O O . ILE A 1 357 ? 27.886 -3.221 -4.613 1.00 33.97 357 ILE A O 1
ATOM 2970 N N . LYS A 1 358 ? 29.713 -2.181 -5.395 1.00 28.61 358 LYS A N 1
ATOM 2971 C CA . LYS A 1 358 ? 30.536 -2.305 -4.201 1.00 28.61 358 LYS A CA 1
ATOM 2972 C C . LYS A 1 358 ? 30.187 -1.088 -3.359 1.00 28.61 358 LYS A C 1
ATOM 2974 O O . LYS A 1 358 ? 30.193 0.025 -3.882 1.00 28.61 358 LYS A O 1
ATOM 2979 N N . GLU A 1 359 ? 29.812 -1.331 -2.110 1.00 36.00 359 GLU A N 1
ATOM 2980 C CA . GLU A 1 359 ? 29.682 -0.311 -1.073 1.00 36.00 359 GLU A CA 1
ATOM 2981 C C . GLU A 1 359 ? 30.891 0.627 -1.142 1.00 36.00 359 GLU A C 1
ATOM 2983 O O . GLU A 1 359 ? 31.984 0.244 -0.742 1.00 36.00 359 GLU A O 1
ATOM 2988 N N . GLN A 1 360 ? 30.726 1.821 -1.708 1.00 27.77 360 GLN A N 1
ATOM 2989 C CA . GLN A 1 360 ? 31.674 2.912 -1.538 1.00 27.77 360 GLN A CA 1
ATOM 2990 C C . GLN A 1 360 ? 30.913 4.231 -1.480 1.00 27.77 360 GLN A C 1
ATOM 2992 O O . GLN A 1 360 ? 30.108 4.571 -2.351 1.00 27.77 360 GLN A O 1
ATOM 2997 N N . GLU A 1 361 ? 31.179 4.922 -0.379 1.00 34.44 361 GLU A N 1
ATOM 2998 C CA . GLU A 1 361 ? 30.772 6.273 -0.047 1.00 34.44 361 GLU A CA 1
ATOM 2999 C C . GLU A 1 361 ? 31.112 7.242 -1.192 1.00 34.44 361 GLU A C 1
ATOM 3001 O O . GLU A 1 361 ? 32.169 7.148 -1.814 1.00 34.44 361 GLU A O 1
ATOM 3006 N N . LYS A 1 362 ? 30.220 8.207 -1.443 1.00 32.59 362 LYS A N 1
ATOM 3007 C CA . LYS A 1 362 ? 30.462 9.391 -2.293 1.00 32.59 362 LYS A CA 1
ATOM 3008 C C . LYS A 1 362 ? 30.687 9.144 -3.798 1.00 32.59 362 LYS A C 1
ATOM 3010 O O . LYS A 1 362 ? 31.524 9.797 -4.415 1.00 32.59 362 LYS A O 1
ATOM 3015 N N . ALA A 1 363 ? 29.891 8.288 -4.439 1.00 30.94 363 ALA A N 1
ATOM 3016 C CA . ALA A 1 363 ? 29.778 8.338 -5.900 1.00 30.94 363 ALA A CA 1
ATOM 3017 C C . ALA A 1 363 ? 28.904 9.534 -6.331 1.00 30.94 363 ALA A C 1
ATOM 3019 O O . ALA A 1 363 ? 27.690 9.529 -6.118 1.00 30.94 363 ALA A O 1
ATOM 3020 N N . ASP A 1 364 ? 29.522 10.543 -6.949 1.00 33.62 364 ASP A N 1
ATOM 3021 C CA . ASP A 1 364 ? 28.826 11.634 -7.633 1.00 33.62 364 ASP A CA 1
ATOM 3022 C C . ASP A 1 364 ? 27.902 11.065 -8.732 1.00 33.62 364 ASP A C 1
ATOM 3024 O O . ASP A 1 364 ? 28.327 10.432 -9.704 1.00 33.62 364 ASP A O 1
ATOM 3028 N N . THR A 1 365 ? 26.593 11.239 -8.530 1.00 38.00 365 THR A N 1
ATOM 3029 C CA . THR A 1 365 ? 25.529 10.632 -9.347 1.00 38.00 365 THR A CA 1
ATOM 3030 C C . THR A 1 365 ? 25.309 11.309 -10.704 1.00 38.00 365 THR A C 1
ATOM 3032 O O . THR A 1 365 ? 24.423 10.892 -11.452 1.00 38.00 365 THR A O 1
ATOM 3035 N N . SER A 1 366 ? 26.124 12.307 -11.054 1.00 29.75 366 SER A N 1
ATOM 3036 C CA . SER A 1 366 ? 26.125 12.982 -12.361 1.00 29.75 366 SER A CA 1
ATOM 3037 C C . SER A 1 366 ? 26.513 12.066 -13.539 1.00 29.75 366 SER A C 1
ATOM 3039 O O . SER A 1 366 ? 26.269 12.403 -14.696 1.00 29.75 366 SER A O 1
ATOM 3041 N N . SER A 1 367 ? 27.051 10.870 -13.273 1.00 30.39 367 SER A N 1
ATOM 3042 C CA . SER A 1 367 ? 27.644 9.983 -14.287 1.00 30.39 367 SER A CA 1
ATOM 3043 C C . SER A 1 367 ? 26.824 8.733 -14.652 1.00 30.39 367 SER A C 1
ATOM 3045 O O . SER A 1 367 ? 27.343 7.818 -15.296 1.00 30.39 367 SER A O 1
ATOM 3047 N N . LEU A 1 368 ? 25.530 8.671 -14.308 1.00 35.19 368 LEU A N 1
ATOM 3048 C CA . LEU A 1 368 ? 24.662 7.561 -14.732 1.00 35.19 368 LEU A CA 1
ATOM 3049 C C . LEU A 1 368 ? 24.408 7.649 -16.250 1.00 35.19 368 LEU A C 1
ATOM 3051 O O . LEU A 1 368 ? 23.496 8.334 -16.714 1.00 35.19 368 LEU A O 1
ATOM 3055 N N . TYR A 1 369 ? 25.259 6.990 -17.043 1.00 39.38 369 TYR A N 1
ATOM 3056 C CA . TYR A 1 369 ? 25.191 7.069 -18.499 1.00 39.38 369 TYR A CA 1
ATOM 3057 C C . TYR A 1 369 ? 23.999 6.271 -19.028 1.00 39.38 369 TYR A C 1
ATOM 3059 O O . TYR A 1 369 ? 23.976 5.041 -19.073 1.00 39.38 369 TYR A O 1
ATOM 3067 N N . ILE A 1 370 ? 22.987 7.019 -19.441 1.00 42.00 370 ILE A N 1
ATOM 3068 C CA . ILE A 1 370 ? 21.791 6.526 -20.097 1.00 42.00 370 ILE A CA 1
ATOM 3069 C C . ILE A 1 370 ? 22.141 6.166 -21.551 1.00 42.00 370 ILE A C 1
ATOM 3071 O O . ILE A 1 370 ? 22.412 7.054 -22.365 1.00 42.00 370 ILE A O 1
ATOM 3075 N N . GLY A 1 371 ? 22.134 4.870 -21.884 1.00 35.50 371 GLY A N 1
ATOM 3076 C CA . GLY A 1 371 ? 22.412 4.379 -23.239 1.00 35.50 371 GLY A CA 1
ATOM 3077 C C . GLY A 1 371 ? 21.452 4.956 -24.299 1.00 35.50 371 GLY A C 1
ATOM 3078 O O . GLY A 1 371 ? 20.326 5.333 -23.971 1.00 35.50 371 GLY A O 1
ATOM 3079 N N . PRO A 1 372 ? 21.844 5.026 -25.584 1.00 33.81 372 PRO A N 1
ATOM 3080 C CA . PRO A 1 372 ? 21.098 5.744 -26.621 1.00 33.81 372 PRO A CA 1
ATOM 3081 C C . PRO A 1 372 ? 19.692 5.207 -26.899 1.00 33.81 372 PRO A C 1
ATOM 3083 O O . PRO A 1 372 ? 18.843 5.992 -27.293 1.00 33.81 372 PRO A O 1
ATOM 3086 N N . PHE A 1 373 ? 19.387 3.932 -26.631 1.00 36.44 373 PHE A N 1
ATOM 3087 C CA . PHE A 1 373 ? 18.006 3.435 -26.715 1.00 36.44 373 PHE A CA 1
ATOM 3088 C C . PHE A 1 373 ? 17.148 3.891 -25.530 1.00 36.44 373 PHE A C 1
ATOM 3090 O O . PHE A 1 373 ? 15.964 4.152 -25.690 1.00 36.44 373 PHE A O 1
ATOM 3097 N N . TYR A 1 374 ? 17.741 4.058 -24.347 1.00 42.44 374 TYR A N 1
ATOM 3098 C CA . TYR A 1 374 ? 17.070 4.675 -23.204 1.00 42.44 374 TYR A CA 1
ATOM 3099 C C . TYR A 1 374 ? 16.946 6.185 -23.415 1.00 42.44 374 TYR A C 1
ATOM 3101 O O . TYR A 1 374 ? 15.901 6.739 -23.100 1.00 42.44 374 TYR A O 1
ATOM 3109 N N . ARG A 1 375 ? 17.928 6.841 -24.059 1.00 40.75 375 ARG A N 1
ATOM 3110 C CA . ARG A 1 375 ? 17.715 8.185 -24.608 1.00 40.75 375 ARG A CA 1
ATOM 3111 C C . ARG A 1 375 ? 16.618 8.165 -25.650 1.00 40.75 375 ARG A C 1
ATOM 3113 O O . ARG A 1 375 ? 15.836 9.075 -25.599 1.00 40.75 375 ARG A O 1
ATOM 3120 N N . LEU A 1 376 ? 16.484 7.165 -26.519 1.00 37.59 376 LEU A N 1
ATOM 3121 C CA . LEU A 1 376 ? 15.428 7.098 -27.534 1.00 37.59 376 LEU A CA 1
ATOM 3122 C C . LEU A 1 376 ? 14.040 6.851 -26.922 1.00 37.59 376 LEU A C 1
ATOM 3124 O O . LEU A 1 376 ? 13.082 7.471 -27.359 1.00 37.59 376 LEU A O 1
ATOM 3128 N N . ILE A 1 377 ? 13.920 6.003 -25.896 1.00 42.47 377 ILE A N 1
ATOM 3129 C CA . ILE A 1 377 ? 12.685 5.817 -25.120 1.00 42.47 377 ILE A CA 1
ATOM 3130 C C . ILE A 1 377 ? 12.360 7.114 -24.381 1.00 42.47 377 ILE A C 1
ATOM 3132 O O . ILE A 1 377 ? 11.278 7.648 -24.578 1.00 42.47 377 ILE A O 1
ATOM 3136 N N . LEU A 1 378 ? 13.300 7.679 -23.616 1.00 41.00 378 LEU A N 1
ATOM 3137 C CA . LEU A 1 378 ? 13.097 8.954 -22.924 1.00 41.00 378 LEU A CA 1
ATOM 3138 C C . LEU A 1 378 ? 12.867 10.126 -23.887 1.00 41.00 378 LEU A C 1
ATOM 3140 O O . LEU A 1 378 ? 12.104 11.022 -23.567 1.00 41.00 378 LEU A O 1
ATOM 3144 N N . TYR A 1 379 ? 13.492 10.127 -25.062 1.00 39.06 379 TYR A N 1
ATOM 3145 C CA . TYR A 1 379 ? 13.381 11.146 -26.109 1.00 39.06 379 TYR A CA 1
ATOM 3146 C C . TYR A 1 379 ? 12.076 10.997 -26.879 1.00 39.06 379 TYR A C 1
ATOM 3148 O O . TYR A 1 379 ? 11.476 12.000 -27.235 1.00 39.06 379 TYR A O 1
ATOM 3156 N N . ASN A 1 380 ? 11.580 9.777 -27.098 1.00 37.09 380 ASN A N 1
ATOM 3157 C CA . ASN A 1 380 ? 10.236 9.549 -27.626 1.00 37.09 380 ASN A CA 1
ATOM 3158 C C . ASN A 1 380 ? 9.170 9.896 -26.578 1.00 37.09 380 ASN A C 1
ATOM 3160 O O . ASN A 1 380 ? 8.176 10.527 -26.926 1.00 37.09 380 ASN A O 1
ATOM 3164 N N . MET A 1 381 ? 9.410 9.595 -25.298 1.00 37.22 381 MET A N 1
ATOM 3165 C CA . MET A 1 381 ? 8.594 10.087 -24.184 1.00 37.22 381 MET A CA 1
ATOM 3166 C C . MET A 1 381 ? 8.624 11.626 -24.118 1.00 37.22 381 MET A C 1
ATOM 3168 O O . MET A 1 381 ? 7.577 12.237 -23.933 1.00 37.22 381 MET A O 1
ATOM 3172 N N . ALA A 1 382 ? 9.779 12.257 -24.373 1.00 32.66 382 ALA A N 1
ATOM 3173 C CA . ALA A 1 382 ? 9.947 13.713 -24.419 1.00 32.66 382 ALA A CA 1
ATOM 3174 C C . ALA A 1 382 ? 9.361 14.370 -25.694 1.00 32.66 382 ALA A C 1
ATOM 3176 O O . ALA A 1 382 ? 8.867 15.496 -25.651 1.00 32.66 382 ALA A O 1
ATOM 3177 N N . LYS A 1 383 ? 9.354 13.674 -26.839 1.00 30.92 383 LYS A N 1
ATOM 3178 C CA . LYS A 1 383 ? 8.727 14.127 -28.097 1.00 30.92 383 LYS A CA 1
ATOM 3179 C C . LYS A 1 383 ? 7.208 14.145 -28.011 1.00 30.92 383 LYS A C 1
ATOM 3181 O O . LYS A 1 383 ? 6.583 15.033 -28.576 1.00 30.92 383 LYS A O 1
ATOM 3186 N N . VAL A 1 384 ? 6.608 13.193 -27.294 1.00 34.69 384 VAL A N 1
ATOM 3187 C CA . VAL A 1 384 ? 5.164 13.222 -27.005 1.00 34.69 384 VAL A CA 1
ATOM 3188 C C . VAL A 1 384 ? 4.804 14.438 -26.134 1.00 34.69 384 VAL A C 1
ATOM 3190 O O . VAL A 1 384 ? 3.685 14.935 -26.230 1.00 34.69 384 VAL A O 1
ATOM 3193 N N . SER A 1 385 ? 5.753 14.972 -25.353 1.00 35.50 385 SER A N 1
ATOM 3194 C CA . SER A 1 385 ? 5.561 16.155 -24.502 1.00 35.50 385 SER A CA 1
ATOM 3195 C C . SER A 1 385 ? 5.868 17.520 -25.144 1.00 35.50 385 SER A C 1
ATOM 3197 O O . SER A 1 385 ? 5.558 18.533 -24.531 1.00 35.50 385 SER A O 1
ATOM 3199 N N . TYR A 1 386 ? 6.423 17.597 -26.359 1.00 28.52 386 TYR A N 1
ATOM 3200 C CA . TYR A 1 386 ? 6.733 18.877 -27.024 1.00 28.52 386 TYR A CA 1
ATOM 3201 C C . TYR A 1 386 ? 6.066 18.950 -28.410 1.00 28.52 386 TYR A C 1
ATOM 3203 O O . TYR A 1 386 ? 6.605 18.465 -29.405 1.00 28.52 386 TYR A O 1
ATOM 3211 N N . ARG A 1 387 ? 4.892 19.591 -28.508 1.00 35.66 387 ARG A N 1
ATOM 3212 C CA . ARG A 1 387 ? 4.375 20.111 -29.788 1.00 35.66 387 ARG A CA 1
ATOM 3213 C C . ARG A 1 387 ? 4.958 21.511 -29.985 1.00 35.66 387 ARG A C 1
ATOM 3215 O O . ARG A 1 387 ? 4.412 22.464 -29.449 1.00 35.66 387 ARG A O 1
ATOM 3222 N N . GLY A 1 388 ? 6.075 21.628 -30.706 1.00 34.78 388 GLY A N 1
ATOM 3223 C CA . GLY A 1 388 ? 6.612 22.955 -31.039 1.00 34.78 388 GLY A CA 1
ATOM 3224 C C . GLY A 1 388 ? 7.912 23.013 -31.840 1.00 34.78 388 GLY A C 1
ATOM 3225 O O . GLY A 1 388 ? 8.096 23.962 -32.584 1.00 34.78 388 GLY A O 1
ATOM 3226 N N . VAL A 1 389 ? 8.802 22.016 -31.769 1.00 32.31 389 VAL A N 1
ATOM 3227 C CA . VAL A 1 389 ? 10.089 22.082 -32.496 1.00 32.31 389 VAL A CA 1
ATOM 3228 C C . VAL A 1 389 ? 10.416 20.720 -33.107 1.00 32.31 389 VAL A C 1
ATOM 3230 O O . VAL A 1 389 ? 11.102 19.887 -32.522 1.00 32.31 389 VAL A O 1
ATOM 3233 N N . SER A 1 390 ? 9.853 20.441 -34.282 1.00 32.66 390 SER A N 1
ATOM 3234 C CA . SER A 1 390 ? 10.033 19.167 -34.987 1.00 32.66 390 SER A CA 1
ATOM 3235 C C . SER A 1 390 ? 10.210 19.402 -36.482 1.00 32.66 390 SER A C 1
ATOM 3237 O O . SER A 1 390 ? 9.286 19.139 -37.252 1.00 32.66 390 SER A O 1
ATOM 3239 N N . LEU A 1 391 ? 11.403 19.820 -36.911 1.00 24.73 391 LEU A N 1
ATOM 3240 C CA . LEU A 1 391 ? 11.726 19.736 -38.340 1.00 24.73 391 LEU A CA 1
ATOM 3241 C C . LEU A 1 391 ? 13.106 19.163 -38.699 1.00 24.73 391 LEU A C 1
ATOM 3243 O O . LEU A 1 391 ? 13.234 18.625 -39.787 1.00 24.73 391 LEU A O 1
ATOM 3247 N N . VAL A 1 392 ? 14.113 19.127 -37.816 1.00 26.95 392 VAL A N 1
ATOM 3248 C CA . VAL A 1 392 ? 15.490 18.862 -38.306 1.00 26.95 392 VAL A CA 1
ATOM 3249 C C . VAL A 1 392 ? 15.992 17.406 -38.182 1.00 26.95 392 VAL A C 1
ATOM 3251 O O . VAL A 1 392 ? 16.867 16.999 -38.931 1.00 26.95 392 VAL A O 1
ATOM 3254 N N . TYR A 1 393 ? 15.422 16.542 -37.333 1.00 27.62 393 TYR A N 1
ATOM 3255 C CA . TYR A 1 393 ? 16.027 15.212 -37.060 1.00 27.62 393 TYR A CA 1
ATOM 3256 C C . TYR A 1 393 ? 15.336 13.999 -37.706 1.00 27.62 393 TYR A C 1
ATOM 3258 O O . TYR A 1 393 ? 15.626 12.857 -37.347 1.00 27.62 393 TYR A O 1
ATOM 3266 N N . LYS A 1 394 ? 14.392 14.199 -38.635 1.00 27.48 394 LYS A N 1
ATOM 3267 C CA . LYS A 1 394 ? 13.555 13.099 -39.153 1.00 27.48 394 LYS A CA 1
ATOM 3268 C C . LYS A 1 394 ? 14.209 12.246 -40.254 1.00 27.48 394 LYS A C 1
ATOM 3270 O O . LYS A 1 394 ? 13.581 11.282 -40.675 1.00 27.48 394 LYS A O 1
ATOM 3275 N N . LEU A 1 395 ? 15.433 12.554 -40.700 1.00 28.38 395 LEU A N 1
ATOM 3276 C CA . LEU A 1 395 ? 15.921 12.061 -41.996 1.00 28.38 395 LEU A CA 1
ATOM 3277 C C . LEU A 1 395 ? 17.088 11.058 -42.040 1.00 28.38 395 LEU A C 1
ATOM 3279 O O . LEU A 1 395 ? 17.416 10.666 -43.150 1.00 28.38 395 LEU A O 1
ATOM 3283 N N . LEU A 1 396 ? 17.709 10.579 -40.948 1.00 32.25 396 LEU A N 1
ATOM 3284 C CA . LEU A 1 396 ? 19.020 9.908 -41.133 1.00 32.25 396 LEU A CA 1
ATOM 3285 C C . LEU A 1 396 ? 19.315 8.530 -40.526 1.00 32.25 396 LEU A C 1
ATOM 3287 O O . LEU A 1 396 ? 20.428 8.067 -40.743 1.00 32.25 396 LEU A O 1
ATOM 3291 N N . PHE A 1 397 ? 18.416 7.798 -39.849 1.00 39.00 397 PHE A N 1
ATOM 3292 C CA . PHE A 1 397 ? 18.857 6.521 -39.239 1.00 39.00 397 PHE A CA 1
ATOM 3293 C C . PHE A 1 397 ? 17.830 5.379 -39.270 1.00 39.00 397 PHE A C 1
ATOM 3295 O O . PHE A 1 397 ? 16.781 5.449 -38.629 1.00 39.00 397 PHE A O 1
ATOM 3302 N N . LYS A 1 398 ? 18.181 4.275 -39.954 1.00 39.00 398 LYS A N 1
ATOM 3303 C CA . LYS A 1 398 ? 17.560 2.949 -39.783 1.00 39.00 398 LYS A CA 1
ATOM 3304 C C . LYS A 1 398 ? 18.333 2.176 -38.691 1.00 39.00 398 LYS A C 1
ATOM 3306 O O . LYS A 1 398 ? 19.515 1.906 -38.875 1.00 39.00 398 LYS A O 1
ATOM 3311 N N . PRO A 1 399 ? 17.710 1.795 -37.557 1.00 41.91 399 PRO A N 1
ATOM 3312 C CA . PRO A 1 399 ? 18.423 1.241 -36.392 1.00 41.91 399 PRO A CA 1
ATOM 3313 C C . PRO A 1 399 ? 19.072 -0.144 -36.558 1.00 41.91 399 PRO A C 1
ATOM 3315 O O . PRO A 1 399 ? 19.725 -0.603 -35.629 1.00 41.91 399 PRO A O 1
ATOM 3318 N N . LYS A 1 400 ? 18.853 -0.850 -37.674 1.00 40.50 400 LYS A N 1
ATOM 3319 C CA . LYS A 1 400 ? 19.251 -2.263 -37.825 1.00 40.50 400 LYS A CA 1
ATOM 3320 C C . LYS A 1 400 ? 20.699 -2.466 -38.292 1.00 40.50 400 LYS A C 1
ATOM 3322 O O . LYS A 1 400 ? 21.200 -3.582 -38.199 1.00 40.50 400 LYS A O 1
ATOM 3327 N N . ASP A 1 401 ? 21.371 -1.401 -38.722 1.00 35.72 401 ASP A N 1
ATOM 3328 C CA . ASP A 1 401 ? 22.620 -1.520 -39.482 1.00 35.72 401 ASP A CA 1
ATOM 3329 C C . ASP A 1 401 ? 23.870 -1.151 -38.678 1.00 35.72 401 ASP A C 1
ATOM 3331 O O . ASP A 1 401 ? 24.955 -1.120 -39.242 1.00 35.72 401 ASP A O 1
ATOM 3335 N N . PHE A 1 402 ? 23.760 -0.851 -37.379 1.00 39.06 402 PHE A N 1
ATOM 3336 C CA . PHE A 1 402 ? 24.898 -0.373 -36.589 1.00 39.06 402 PHE A CA 1
ATOM 3337 C C . PHE A 1 402 ? 24.967 -1.002 -35.194 1.00 39.06 402 PHE A C 1
ATOM 3339 O O . PHE A 1 402 ? 23.987 -1.033 -34.451 1.00 39.06 402 PHE A O 1
ATOM 3346 N N . ILE A 1 403 ? 26.172 -1.417 -34.809 1.00 38.19 403 ILE A N 1
ATOM 3347 C CA . ILE A 1 403 ? 26.582 -1.743 -33.447 1.00 38.19 403 ILE A CA 1
ATOM 3348 C C . ILE A 1 403 ? 27.347 -0.543 -32.890 1.00 38.19 403 ILE A C 1
ATOM 3350 O O . ILE A 1 403 ? 28.379 -0.128 -33.415 1.00 38.19 403 ILE A O 1
ATOM 3354 N N . LEU A 1 404 ? 26.865 0.015 -31.785 1.00 36.84 404 LEU A N 1
ATOM 3355 C CA . LEU A 1 404 ? 27.600 1.039 -31.054 1.00 36.84 404 LEU A CA 1
ATOM 3356 C C . LEU A 1 404 ? 28.589 0.365 -30.096 1.00 36.84 404 LEU A C 1
ATOM 3358 O O . LEU A 1 404 ? 28.179 -0.294 -29.141 1.00 36.84 404 LEU A O 1
ATOM 3362 N N . ILE A 1 405 ? 29.885 0.538 -30.349 1.00 37.59 405 ILE A N 1
ATOM 3363 C CA . ILE A 1 405 ? 30.965 -0.010 -29.525 1.00 37.59 405 ILE A CA 1
ATOM 3364 C C . ILE A 1 405 ? 31.516 1.116 -28.654 1.00 37.59 405 ILE A C 1
ATOM 3366 O O . ILE A 1 405 ? 31.931 2.157 -29.164 1.00 37.59 405 ILE A O 1
ATOM 3370 N N . TRP A 1 406 ? 31.526 0.897 -27.340 1.00 36.50 406 TRP A N 1
ATOM 3371 C CA . TRP A 1 406 ? 32.133 1.810 -26.375 1.00 36.50 406 TRP A CA 1
ATOM 3372 C C . TRP A 1 406 ? 33.405 1.213 -25.796 1.00 36.50 406 TRP A C 1
ATOM 3374 O O . TRP A 1 406 ? 33.406 0.091 -25.286 1.00 36.50 406 TRP A O 1
ATOM 3384 N N . GLU A 1 407 ? 34.472 2.001 -25.852 1.00 36.19 407 GLU A N 1
ATOM 3385 C CA . GLU A 1 407 ? 35.750 1.708 -25.216 1.00 36.19 407 GLU A CA 1
ATOM 3386 C C . GLU A 1 407 ? 35.937 2.661 -24.036 1.00 36.19 407 GLU A C 1
ATOM 3388 O O . GLU A 1 407 ? 35.724 3.873 -24.155 1.00 36.19 407 GLU A O 1
ATOM 3393 N N . TYR A 1 408 ? 36.293 2.097 -22.883 1.00 35.69 408 TYR A N 1
ATOM 3394 C CA . TYR A 1 408 ? 36.482 2.838 -21.642 1.00 35.69 408 TYR A CA 1
ATOM 3395 C C . TYR A 1 408 ? 37.963 2.892 -21.300 1.00 35.69 408 TYR A C 1
ATOM 3397 O O . TYR A 1 408 ? 38.640 1.866 -21.283 1.00 35.69 408 TYR A O 1
ATOM 3405 N N . TYR A 1 409 ? 38.434 4.095 -20.989 1.00 44.53 409 TYR A N 1
ATOM 3406 C CA . TYR A 1 409 ? 39.827 4.372 -20.676 1.00 44.53 409 TYR A CA 1
ATOM 3407 C C . TYR A 1 409 ? 39.909 5.036 -19.305 1.00 44.53 409 TYR A C 1
ATOM 3409 O O . TYR A 1 409 ? 39.143 5.950 -18.989 1.00 44.53 409 TYR A O 1
ATOM 3417 N N . LYS A 1 410 ? 40.853 4.586 -18.481 1.00 38.28 410 LYS A N 1
ATOM 3418 C CA . LYS A 1 410 ? 41.178 5.231 -17.209 1.00 38.28 410 LYS A CA 1
ATOM 3419 C C . LYS A 1 410 ? 42.366 6.162 -17.433 1.00 38.28 410 LYS A C 1
ATOM 3421 O O . LYS A 1 410 ? 43.419 5.707 -17.865 1.00 38.28 410 LYS A O 1
ATOM 3426 N N . SER A 1 411 ? 42.206 7.446 -17.131 1.00 52.72 411 SER A N 1
ATOM 3427 C CA . SER A 1 411 ? 43.299 8.422 -17.138 1.00 52.72 411 SER A CA 1
ATOM 3428 C C . SER A 1 411 ? 43.533 8.970 -15.727 1.00 52.72 411 SER A C 1
ATOM 3430 O O . SER A 1 411 ? 42.702 8.800 -14.832 1.00 52.72 411 SER A O 1
ATOM 3432 N N . LYS A 1 412 ? 44.665 9.656 -15.520 1.00 38.16 412 LYS A N 1
ATOM 3433 C CA . LYS A 1 412 ? 44.984 10.329 -14.247 1.00 38.16 412 LYS A CA 1
ATOM 3434 C C . LYS A 1 412 ? 43.943 11.389 -13.845 1.00 38.16 412 LYS A C 1
ATOM 3436 O O . LYS A 1 412 ? 43.860 11.728 -12.674 1.00 38.16 412 LYS A O 1
ATOM 3441 N N . LYS A 1 413 ? 43.141 11.887 -14.795 1.00 36.16 413 LYS A N 1
ATOM 3442 C CA . LYS A 1 413 ? 42.095 12.902 -14.578 1.00 36.16 413 LYS A CA 1
ATOM 3443 C C . LYS A 1 413 ? 40.677 12.321 -14.455 1.00 36.16 413 LYS A C 1
ATOM 3445 O O . LYS A 1 413 ? 39.729 13.081 -14.298 1.00 36.16 413 LYS A O 1
ATOM 3450 N N . GLY A 1 414 ? 40.514 10.997 -14.528 1.00 39.06 414 GLY A N 1
ATOM 3451 C CA . GLY A 1 414 ? 39.214 10.332 -14.394 1.00 39.06 414 GLY A CA 1
ATOM 3452 C C . GLY A 1 414 ? 38.964 9.243 -15.437 1.00 39.06 414 GLY A C 1
ATOM 3453 O O . GLY A 1 414 ? 39.874 8.789 -16.132 1.00 39.06 414 GLY A O 1
ATOM 3454 N N . TYR A 1 415 ? 37.712 8.799 -15.532 1.00 38.28 415 TYR A N 1
ATOM 3455 C CA . TYR A 1 415 ? 37.279 7.819 -16.528 1.00 38.28 415 TYR A CA 1
ATOM 3456 C C . TYR A 1 415 ? 36.753 8.526 -17.774 1.00 38.28 415 TYR A C 1
ATOM 3458 O O . TYR A 1 415 ? 35.926 9.430 -17.685 1.00 38.28 415 TYR A O 1
ATOM 3466 N N . TYR A 1 416 ? 37.212 8.072 -18.935 1.00 36.47 416 TYR A N 1
ATOM 3467 C CA . TYR A 1 416 ? 36.810 8.574 -20.242 1.00 36.47 416 TYR A CA 1
ATOM 3468 C C . TYR A 1 416 ? 36.178 7.440 -21.035 1.00 36.47 416 TYR A C 1
ATOM 3470 O O . TYR A 1 416 ? 36.495 6.264 -20.845 1.00 36.47 416 TYR A O 1
ATOM 3478 N N . SER A 1 417 ? 35.283 7.794 -21.948 1.00 35.94 417 SER A N 1
ATOM 3479 C CA . SER A 1 417 ? 34.677 6.829 -22.856 1.00 35.94 417 SER A CA 1
ATOM 3480 C C . SER A 1 417 ? 34.696 7.378 -24.271 1.00 35.94 417 SER A C 1
ATOM 3482 O O . SER A 1 417 ? 34.412 8.558 -24.484 1.00 35.94 417 SER A O 1
ATOM 3484 N N . LYS A 1 418 ? 35.049 6.522 -25.229 1.00 35.06 418 LYS A N 1
ATOM 3485 C CA . LYS A 1 418 ? 35.011 6.827 -26.658 1.00 35.06 418 LYS A CA 1
ATOM 3486 C C . LYS A 1 418 ? 34.021 5.872 -27.311 1.00 35.06 418 LYS A C 1
ATOM 3488 O O . LYS A 1 418 ? 34.190 4.654 -27.253 1.00 35.06 418 LYS A O 1
ATOM 3493 N N . GLY A 1 419 ? 32.962 6.434 -27.880 1.00 35.53 419 GLY A N 1
ATOM 3494 C CA . GLY A 1 419 ? 31.950 5.685 -28.613 1.00 35.53 419 GLY A CA 1
ATOM 3495 C C . GLY A 1 419 ? 32.276 5.704 -30.095 1.00 35.53 419 GLY A C 1
ATOM 3496 O O . GLY A 1 419 ? 32.560 6.767 -30.646 1.00 35.53 419 GLY A O 1
ATOM 3497 N N . ARG A 1 420 ? 32.215 4.546 -30.749 1.00 40.28 420 ARG A N 1
ATOM 3498 C CA . ARG A 1 420 ? 32.241 4.451 -32.209 1.00 40.28 420 ARG A CA 1
ATOM 3499 C C . ARG A 1 420 ? 31.039 3.663 -32.707 1.00 40.28 420 ARG A C 1
ATOM 3501 O O . ARG A 1 420 ? 30.705 2.606 -32.173 1.00 40.28 420 ARG A O 1
ATOM 3508 N N . LEU A 1 421 ? 30.384 4.196 -33.732 1.00 35.31 421 LEU A N 1
ATOM 3509 C CA . LEU A 1 421 ? 29.386 3.466 -34.505 1.00 35.31 421 LEU A CA 1
ATOM 3510 C C . LEU A 1 421 ? 30.135 2.549 -35.465 1.00 35.31 421 LEU A C 1
ATOM 3512 O O . LEU A 1 421 ? 30.868 3.023 -36.328 1.00 35.31 421 LEU A O 1
ATOM 3516 N N . LYS A 1 422 ? 29.965 1.242 -35.300 1.00 39.53 422 LYS A N 1
ATOM 3517 C CA . LYS A 1 422 ? 30.419 0.249 -36.264 1.00 39.53 422 LYS A CA 1
ATOM 3518 C C . LYS A 1 422 ? 29.193 -0.205 -37.042 1.00 39.53 422 LYS A C 1
ATOM 3520 O O . LYS A 1 422 ? 28.223 -0.648 -36.436 1.00 39.53 422 LYS A O 1
ATOM 3525 N N . ARG A 1 423 ? 29.194 -0.042 -38.362 1.00 45.25 423 ARG A N 1
ATOM 3526 C CA . ARG A 1 423 ? 28.156 -0.648 -39.203 1.00 45.25 423 ARG A CA 1
ATOM 3527 C C . ARG A 1 423 ? 28.276 -2.173 -39.070 1.00 45.25 423 ARG A C 1
ATOM 3529 O O . ARG A 1 423 ? 29.403 -2.650 -38.929 1.00 45.25 423 ARG A O 1
ATOM 3536 N N . ASN A 1 424 ? 27.147 -2.877 -38.988 1.00 50.38 424 ASN A N 1
ATOM 3537 C CA . ASN A 1 424 ? 27.126 -4.344 -38.966 1.00 50.38 424 ASN A CA 1
ATOM 3538 C C . ASN A 1 424 ? 27.943 -4.907 -40.126 1.00 50.38 424 ASN A C 1
ATOM 3540 O O . ASN A 1 424 ? 27.786 -4.357 -41.242 1.00 50.38 424 ASN A O 1
#

Solvent-accessible surface area (backbone atoms only — not comparable to full-atom values): 23133 Å² total; per-residue (Å²): 124,98,62,44,63,43,38,52,49,17,49,51,45,51,56,56,51,58,77,37,53,52,85,80,18,43,34,20,85,88,73,76,39,60,59,78,46,55,32,21,30,30,23,39,18,29,35,25,41,55,49,19,72,73,68,68,47,60,70,28,45,54,54,17,52,50,20,44,52,21,45,52,52,44,62,72,66,34,88,85,52,63,63,90,64,36,47,35,58,60,30,50,42,25,47,51,53,39,42,71,74,40,58,92,78,47,55,72,66,59,42,50,53,53,51,49,54,68,71,68,58,70,71,73,86,56,85,36,32,47,52,21,34,46,45,14,39,39,25,41,55,48,20,74,73,69,66,43,64,68,29,46,53,49,14,52,51,27,38,53,55,32,60,69,53,43,44,98,71,22,48,42,46,36,43,95,91,36,67,20,45,18,44,27,24,39,37,34,32,41,35,44,54,42,21,76,76,64,70,41,64,67,44,46,52,52,31,51,37,28,50,63,38,53,59,80,50,48,43,97,70,20,56,48,37,78,42,51,65,57,36,40,23,42,58,22,50,29,21,36,30,27,28,25,24,49,51,16,73,77,65,70,43,63,67,31,45,50,49,20,52,36,33,51,53,38,58,66,73,49,75,87,77,51,57,36,60,93,52,60,72,93,74,47,58,78,60,55,100,85,67,50,62,38,32,46,46,17,46,31,19,39,33,24,37,55,25,24,67,69,37,49,80,56,66,64,48,82,80,54,69,65,69,45,62,72,50,37,63,79,74,36,46,47,75,44,82,52,95,61,26,43,37,39,35,32,80,86,68,42,56,45,76,42,72,57,82,66,93,63,87,85,73,75,75,90,69,74,78,70,37,71,57,56,43,46,52,52,45,50,58,47,50,78,72,52,93,83,86,86,80,84,82,87,80,83,82,74,84,89,49,55,45,79,48,76,50,78,45,85,52,99,91,47,80,47,75,50,79,44,81,38,69,110

Radius of gyration: 22.92 Å; Cα contacts (8 Å, |Δi|>4): 607; chains: 1; bounding box: 69×48×66 Å

pLDDT: mean 79.74, std 24.18, range [24.73, 98.88]

Mean predicted aligned error: 10.8 Å

Secondary structure (DSSP, 8-state):
-TT-HHHHHHHHHHHHHHTTEETTEEB-TTTSSB-TTSSHHHHHHHHHHHHHHHH--HHHHHHHHHHHHHHHHHHHTGGGS-GGG--HHHHHHHHHHHHHHHTTSS-HHHHHHHHHHHHT-------SHHHHHHHHHHHHHHHHHH--HHHHHHHHHHHHHHHHT--TTS---SSTT---HHHHHHHHHHHHHHHHHH--HHHHHHHHHHHHHHHTT--TTS----SSTTTTBHHHHHHHHHHHHHHHHHH--HHHHHHHHHHHHHHTTSSS--SBTTS-GGGTTT--TT--HHHHHHHHHHHHHHHHHHTTTTTTS---HHHHHTTGGGGTEEEEEETTEEEEEETTS-EEEEE-----S---GGG----HHHHHHHHHHHHHT--S--SSSSSS--TTSEEEEEEEEEETTEEEEEEEEEE-

Nearest PDB structures (foldseek):
  3k7x-assembly1_A  TM=7.110E-01  e=8.576E-06  Listeria innocua
  3vxd-assembly5_C  TM=6.648E-01  e=3.164E-04  Streptococcus agalactiae NEM316
  5gy0-assembly1_B  TM=5.239E-01  e=8.288E-02  Acetivibrio thermocellus
  5gy1-assembly1_A  TM=4.717E-01  e=2.112E-01  Acetivibrio thermocellus